Protein AF-A0A183TMB3-F1 (afdb_monomer)

Organism: Schistocephalus solidus (NCBI:txid70667)

InterPro domains:
  IPR002921 Fungal lipase-type domain [PF01764] (13-100)
  IPR029058 Alpha/Beta hydrolase fold [G3DSA:3.40.50.1820] (1-127)
  IPR029058 Alpha/Beta hydrolase fold [SSF53474] (3-121)
  IPR052214 Diacylglycerol Lipase-Related [PTHR45792] (2-100)

Radius of gyration: 23.92 Å; Cα contacts (8 Å, |Δi|>4): 520; chains: 1; bounding box: 63×43×69 Å

Solvent-accessible surface area (backbone atoms only — not comparable to full-atom values): 22628 Å² total; per-residue (Å²): 116,48,80,42,81,39,76,88,80,45,29,35,38,36,41,35,65,44,86,81,55,77,70,55,53,57,44,57,65,50,55,43,42,31,56,65,48,80,68,29,70,75,46,58,78,94,73,33,49,67,36,48,37,40,51,46,53,52,21,50,52,52,53,52,49,42,63,75,68,37,55,63,59,58,48,36,73,77,38,72,86,35,52,82,44,79,46,43,54,70,62,8,30,53,26,52,60,55,30,90,85,35,40,93,75,38,71,45,82,43,34,67,51,31,47,68,85,14,67,44,72,64,18,48,44,24,49,48,34,52,51,54,44,42,62,63,63,51,80,67,61,59,82,77,56,47,60,65,49,54,50,48,52,53,48,53,74,76,41,89,82,66,91,61,83,56,78,68,62,58,49,76,78,46,55,71,68,46,52,50,43,66,74,59,57,51,53,71,63,34,53,80,35,84,78,25,46,66,42,58,91,20,57,88,41,53,88,63,61,36,57,60,59,81,36,65,50,86,77,80,75,43,99,89,47,39,65,37,87,78,39,75,54,37,44,41,63,46,34,78,73,50,67,94,80,42,57,74,86,52,70,76,56,54,61,70,60,24,54,72,45,44,64,90,82,73,71,75,50,51,34,38,37,34,36,82,45,98,57,60,80,89,47,93,98,54,80,70,89,82,56,94,66,52,58,48,55,36,37,36,29,47,51,67,59,82,81,35,65,46,66,65,93,50,95,52,13,65,58,32,56,38,64,55,51,38,51,42,46,48,52,40,34,49,50,46,68,78,38,64,49,50,44,55,57,56,75,60,61,86,54,90,80,60,80,79,64,54,42,85,96,50,65,56,55,73,92,72,61,52,81,84,62,56,50,71,41,76,65,73,78,90,74,129

Foldseek 3Di:
DDWDQDPPLLATEAEFEADDDPVLVVLQVQFFWDFLDPVLVVDDPVPTDIGGPSLSVVLVVVVVVCVVVVVVVVVCVVRVPHYYHYDYAQSRLVSQCSNPPCLVPDEAEAEFQAQRLLDDLLQVQLVVLLVLQLVQLPPDDCVVPPVLVVVQLVVVVVHPPDPHDDPCVSVVVDDPVSVVCSVWPQSVSLCVDPNSVLQPVQQVQFPFADRGDPFADPDDDDLQHGGDPVRLRGHHGGDDDRPVVDDPVRVPRDSVVSCVRDPQDFDSHWYKYWYFDQFADDDPPDDTDDDVQFGQQTFIEGDGPSSSNHRDPDSCNVVSSPVLNSVQSVVSLVCCQVAVQFGFGRDHSVCPPDPGDTDPPHTDDPSNDDPSSNRYYYDDPPDD

Nearest PDB structures (foldseek):
  4gxn-assembly1_A  TM=2.565E-01  e=7.403E-01  Proteus mirabilis
  8e19-assembly1_A  TM=2.529E-01  e=8.883E-01  Streptomyces sp. CB03234

Structure (mmCIF, N/CA/C/O backbone):
data_AF-A0A183TMB3-F1
#
_entry.id   AF-A0A183TMB3-F1
#
loop_
_atom_site.group_PDB
_atom_site.id
_atom_site.type_symbol
_atom_site.label_atom_id
_atom_site.label_alt_id
_atom_site.label_comp_id
_atom_site.label_asym_id
_atom_site.label_entity_id
_atom_site.label_seq_id
_atom_site.pdbx_PDB_ins_code
_atom_site.Cartn_x
_atom_site.Cartn_y
_atom_site.Cartn_z
_atom_site.occupancy
_atom_site.B_iso_or_equiv
_atom_site.auth_seq_id
_atom_site.auth_comp_id
_atom_site.auth_asym_id
_atom_site.auth_atom_id
_atom_site.pdbx_PDB_model_num
ATOM 1 N N . LEU A 1 1 ? 9.106 13.567 15.081 1.00 87.12 1 LEU A N 1
ATOM 2 C CA . LEU A 1 1 ? 8.664 12.584 16.089 1.00 87.12 1 LEU A CA 1
ATOM 3 C C . LEU A 1 1 ? 7.748 13.309 17.060 1.00 87.12 1 LEU A C 1
ATOM 5 O O . LEU A 1 1 ? 8.047 14.459 17.359 1.00 87.12 1 LEU A O 1
ATOM 9 N N . MET A 1 2 ? 6.665 12.688 17.510 1.00 91.56 2 MET A N 1
ATOM 10 C CA . MET A 1 2 ? 5.766 13.263 18.514 1.00 91.56 2 MET A CA 1
ATOM 11 C C . MET A 1 2 ? 5.229 12.137 19.395 1.00 91.56 2 MET A C 1
ATOM 13 O O . MET A 1 2 ? 4.814 11.119 18.854 1.00 91.56 2 MET A O 1
ATOM 17 N N . LEU A 1 3 ? 5.253 12.308 20.716 1.00 93.06 3 LEU A N 1
ATOM 18 C CA . LEU A 1 3 ? 4.604 11.405 21.666 1.00 93.06 3 LEU A CA 1
ATOM 19 C C . LEU A 1 3 ? 3.389 12.128 22.245 1.00 93.06 3 LEU A C 1
ATOM 21 O O . LEU A 1 3 ? 3.522 13.233 22.767 1.00 93.06 3 LEU A O 1
ATOM 25 N N . VAL A 1 4 ? 2.216 11.521 22.111 1.00 94.69 4 VAL A N 1
ATOM 26 C CA . VAL A 1 4 ? 0.934 12.067 22.562 1.00 94.69 4 VAL A CA 1
ATOM 27 C C . VAL A 1 4 ? 0.348 11.142 23.617 1.00 94.69 4 VAL A C 1
ATOM 29 O O . VAL A 1 4 ? 0.433 9.924 23.488 1.00 94.69 4 VAL A O 1
ATOM 32 N N . VAL A 1 5 ? -0.261 11.717 24.649 1.00 95.75 5 VAL A N 1
ATOM 33 C CA . VAL A 1 5 ? -1.090 10.974 25.600 1.00 95.75 5 VAL A CA 1
ATOM 34 C C . VAL A 1 5 ? -2.538 11.143 25.161 1.00 95.75 5 VAL A C 1
ATOM 36 O O . VAL A 1 5 ? -3.084 12.242 25.238 1.00 95.75 5 VAL A O 1
ATOM 39 N N . ASP A 1 6 ? -3.141 10.072 24.659 1.00 94.50 6 ASP A N 1
ATOM 40 C CA . ASP A 1 6 ? -4.547 10.043 24.273 1.00 94.50 6 ASP A CA 1
ATOM 41 C C . ASP A 1 6 ? -5.376 9.503 25.441 1.00 94.50 6 ASP A C 1
ATOM 43 O O . ASP A 1 6 ? -5.429 8.299 25.690 1.00 94.50 6 ASP A O 1
ATOM 47 N N . HIS A 1 7 ? -6.022 10.403 26.181 1.00 94.12 7 HIS A N 1
ATOM 48 C CA . HIS A 1 7 ? -6.896 10.027 27.291 1.00 94.12 7 HIS A CA 1
ATOM 49 C C . HIS A 1 7 ? -8.223 9.411 26.840 1.00 94.12 7 HIS A C 1
ATOM 51 O O . HIS A 1 7 ? -8.844 8.692 27.620 1.00 94.12 7 HIS A O 1
ATOM 57 N N . GLN A 1 8 ? -8.665 9.673 25.607 1.00 89.94 8 GLN A N 1
ATOM 58 C CA . GLN A 1 8 ? -9.923 9.144 25.090 1.00 89.94 8 GLN A CA 1
ATOM 59 C C . GLN A 1 8 ? -9.793 7.651 24.783 1.00 89.94 8 GLN A C 1
ATOM 61 O O . GLN A 1 8 ? -10.685 6.879 25.126 1.00 89.94 8 GLN A O 1
ATOM 66 N N . THR A 1 9 ? -8.680 7.239 24.172 1.00 90.00 9 THR A N 1
ATOM 67 C CA . THR A 1 9 ? -8.385 5.819 23.913 1.00 90.00 9 THR A CA 1
ATOM 68 C C . THR A 1 9 ? -7.487 5.185 24.973 1.00 90.00 9 THR A C 1
ATOM 70 O O . THR A 1 9 ? -7.100 4.030 24.819 1.00 90.00 9 THR A O 1
ATOM 73 N N . GLN A 1 10 ? -7.122 5.943 26.011 1.00 96.06 10 GLN A N 1
ATOM 74 C CA . GLN A 1 10 ? -6.190 5.548 27.068 1.00 96.06 10 GLN A CA 1
ATOM 75 C C . GLN A 1 10 ? -4.868 4.989 26.519 1.00 96.06 10 GLN A C 1
ATOM 77 O O . GLN A 1 10 ? -4.423 3.932 26.941 1.00 96.06 10 GLN A O 1
ATOM 82 N N . ALA A 1 11 ? -4.240 5.668 25.555 1.00 96.44 11 ALA A N 1
ATOM 83 C CA . ALA A 1 11 ? -3.032 5.183 24.884 1.00 96.44 11 ALA A CA 1
ATOM 84 C C . ALA A 1 11 ? -1.899 6.219 24.864 1.00 96.44 11 ALA A C 1
ATOM 86 O O . ALA A 1 11 ? -2.122 7.427 24.792 1.00 96.44 11 ALA A O 1
ATOM 87 N N . LEU A 1 12 ? -0.658 5.734 24.876 1.00 96.00 12 LEU A N 1
ATOM 88 C CA . LEU A 1 12 ? 0.535 6.519 24.569 1.00 96.00 12 LEU A CA 1
ATOM 89 C C . LEU A 1 12 ? 0.820 6.371 23.074 1.00 96.00 12 LEU A C 1
ATOM 91 O O . LEU A 1 12 ? 1.173 5.287 22.622 1.00 96.00 12 LEU A O 1
ATOM 95 N N . VAL A 1 13 ? 0.667 7.435 22.292 1.00 94.69 13 VAL A N 1
ATOM 96 C CA . VAL A 1 13 ? 0.762 7.378 20.829 1.00 94.69 13 VAL A CA 1
ATOM 97 C C . VAL A 1 13 ? 2.048 8.040 20.349 1.00 94.69 13 VAL A C 1
ATOM 99 O O . VAL A 1 13 ? 2.197 9.261 20.393 1.00 94.69 13 VAL A O 1
ATOM 102 N N . LEU A 1 14 ? 2.981 7.233 19.850 1.00 92.56 14 LEU A N 1
ATOM 103 C CA . LEU A 1 14 ? 4.175 7.701 19.162 1.00 92.56 14 LEU A CA 1
ATOM 104 C C . LEU A 1 14 ? 3.903 7.845 17.664 1.00 92.56 14 LEU A C 1
ATOM 106 O O . LEU A 1 14 ? 3.708 6.863 16.950 1.00 92.56 14 LEU A O 1
ATOM 110 N N . ILE A 1 15 ? 3.996 9.075 17.175 1.00 92.56 15 ILE A N 1
ATOM 111 C CA . ILE A 1 15 ? 3.809 9.422 15.772 1.00 92.56 15 ILE A CA 1
ATOM 112 C C . ILE A 1 15 ? 5.174 9.664 15.122 1.00 92.56 15 ILE A C 1
ATOM 114 O O . ILE A 1 15 ? 5.904 10.621 15.430 1.00 92.56 15 ILE A O 1
ATOM 118 N N . VAL A 1 16 ? 5.504 8.802 14.163 1.00 90.12 16 VAL A N 1
ATOM 119 C CA . VAL A 1 16 ? 6.696 8.902 13.323 1.00 90.12 16 VAL A CA 1
ATOM 120 C C . VAL A 1 16 ? 6.310 9.545 11.994 1.00 90.12 16 VAL A C 1
ATOM 122 O O . VAL A 1 16 ? 5.625 8.963 11.153 1.00 90.12 16 VAL A O 1
ATOM 125 N N . ARG A 1 17 ? 6.752 10.788 11.797 1.00 84.94 17 ARG A N 1
ATOM 126 C CA . ARG A 1 17 ? 6.545 11.526 10.547 1.00 84.94 17 ARG A CA 1
ATOM 127 C C . ARG A 1 17 ? 7.567 11.072 9.503 1.00 84.94 17 ARG A C 1
ATOM 129 O O . ARG A 1 17 ? 8.745 10.959 9.826 1.00 84.94 17 ARG A O 1
ATOM 136 N N . GLY A 1 18 ? 7.128 10.904 8.255 1.00 69.25 18 GLY A N 1
ATOM 137 C CA . GLY A 1 18 ? 8.034 10.788 7.113 1.00 69.25 18 GLY A CA 1
ATOM 138 C C . GLY A 1 18 ? 8.871 12.057 6.918 1.00 69.25 18 GLY A C 1
ATOM 139 O O . GLY A 1 18 ? 8.385 13.180 7.092 1.00 69.25 18 GLY A O 1
ATOM 140 N N . THR A 1 19 ? 10.140 11.878 6.587 1.00 63.78 19 THR A N 1
ATOM 141 C CA . THR A 1 19 ? 11.113 12.960 6.469 1.00 63.78 19 THR A CA 1
ATOM 142 C C . THR A 1 19 ? 10.815 13.877 5.277 1.00 63.78 19 THR A C 1
ATOM 144 O O . THR A 1 19 ? 10.462 13.418 4.196 1.00 63.78 19 THR A O 1
ATOM 147 N N . ALA A 1 20 ? 10.936 15.195 5.473 1.00 49.41 20 ALA A N 1
ATOM 148 C CA . ALA A 1 20 ? 10.730 16.207 4.426 1.00 49.41 20 ALA A CA 1
ATOM 149 C C . ALA A 1 20 ? 11.979 17.070 4.157 1.00 49.41 20 ALA A C 1
ATOM 151 O O . ALA A 1 20 ? 11.923 17.968 3.314 1.00 49.41 20 ALA A O 1
ATOM 152 N N . SER A 1 21 ? 13.089 16.828 4.866 1.00 53.09 21 SER A N 1
ATOM 153 C CA . SER A 1 21 ? 14.310 17.627 4.728 1.00 53.09 21 SER A CA 1
ATOM 154 C C . SER A 1 21 ? 15.019 17.313 3.401 1.00 53.09 21 SER A C 1
ATOM 156 O O . SER A 1 21 ? 15.018 16.174 2.935 1.00 53.09 21 SER A O 1
ATOM 158 N N . GLY A 1 22 ? 15.588 18.333 2.751 1.00 44.22 22 GLY A N 1
ATOM 159 C CA . GLY A 1 22 ? 16.246 18.189 1.445 1.00 44.22 22 GLY A CA 1
ATOM 160 C C . GLY A 1 22 ? 17.488 17.289 1.462 1.00 44.22 22 GLY A C 1
ATOM 161 O O . GLY A 1 22 ? 17.740 16.605 0.475 1.00 44.22 22 GLY A O 1
ATOM 162 N N . ASN A 1 23 ? 18.211 17.237 2.586 1.00 47.25 23 ASN A N 1
ATOM 163 C CA . ASN A 1 23 ? 19.392 16.383 2.747 1.00 47.25 23 ASN A CA 1
ATOM 164 C C . ASN A 1 23 ? 19.013 14.910 2.940 1.00 47.25 23 ASN A C 1
ATOM 166 O O . ASN A 1 23 ? 19.681 14.033 2.396 1.00 47.25 23 ASN A O 1
ATOM 170 N N . ASP A 1 24 ? 17.901 14.636 3.628 1.00 52.66 24 ASP A N 1
ATOM 171 C CA . ASP A 1 24 ? 17.411 13.267 3.807 1.00 52.66 24 ASP A CA 1
ATOM 172 C C . ASP A 1 24 ? 16.915 12.671 2.485 1.00 52.66 24 ASP A C 1
ATOM 174 O O . ASP A 1 24 ? 17.151 11.500 2.227 1.00 52.66 24 ASP A O 1
ATOM 178 N N . LYS A 1 25 ? 16.365 13.485 1.569 1.00 49.66 25 LYS A N 1
ATOM 179 C CA . LYS A 1 25 ? 15.950 13.019 0.231 1.00 49.66 25 LYS A CA 1
ATOM 180 C C . LYS A 1 25 ? 17.095 12.440 -0.599 1.00 49.66 25 LYS A C 1
ATOM 182 O O . LYS A 1 25 ? 16.850 11.535 -1.384 1.00 49.66 25 LYS A O 1
ATOM 187 N N . LEU A 1 26 ? 18.315 12.971 -0.472 1.00 43.00 26 LEU A N 1
ATOM 188 C CA . LEU A 1 26 ? 19.490 12.479 -1.205 1.00 43.00 26 LEU A CA 1
ATOM 189 C C . LEU A 1 26 ? 20.022 11.175 -0.604 1.00 43.00 26 LEU A C 1
ATOM 191 O O . LEU A 1 26 ? 20.392 10.270 -1.347 1.00 43.00 26 LEU A O 1
ATOM 195 N N . VAL A 1 27 ? 20.005 11.050 0.725 1.00 48.81 27 VAL A N 1
ATOM 196 C CA . VAL A 1 27 ? 20.360 9.807 1.428 1.00 48.81 27 VAL A CA 1
ATOM 197 C C . VAL A 1 27 ? 19.294 8.723 1.207 1.00 48.81 27 VAL A C 1
ATOM 199 O O . VAL A 1 27 ? 19.645 7.561 1.022 1.00 48.81 27 VAL A O 1
ATOM 202 N N . ASP A 1 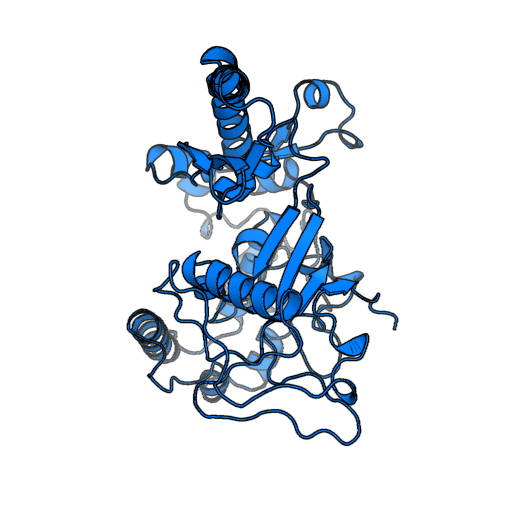28 ? 18.017 9.106 1.129 1.00 53.09 28 ASP A N 1
ATOM 203 C CA . ASP A 1 28 ? 16.882 8.243 0.770 1.00 53.09 28 ASP A CA 1
ATOM 204 C C . ASP A 1 28 ? 16.891 7.841 -0.717 1.00 53.09 28 ASP A C 1
ATOM 206 O O . ASP A 1 28 ? 16.325 6.817 -1.085 1.00 53.09 28 ASP A O 1
ATOM 210 N N . LEU A 1 29 ? 17.542 8.616 -1.593 1.00 49.62 29 LEU A N 1
ATOM 211 C CA . LEU A 1 29 ? 17.729 8.245 -3.002 1.00 49.62 29 LEU A CA 1
ATOM 212 C C . LEU A 1 29 ? 18.869 7.231 -3.188 1.00 49.62 29 LEU A C 1
ATOM 214 O O . LEU A 1 29 ? 18.882 6.481 -4.166 1.00 49.62 29 LEU A O 1
ATOM 218 N N . ILE A 1 30 ? 19.834 7.202 -2.260 1.00 52.09 30 ILE A N 1
ATOM 219 C CA . ILE A 1 30 ? 20.930 6.229 -2.245 1.00 52.09 30 ILE A CA 1
ATOM 220 C C . ILE A 1 30 ? 20.426 4.960 -1.555 1.00 52.09 30 ILE A C 1
ATOM 222 O O . ILE A 1 30 ? 20.638 4.717 -0.369 1.00 52.09 30 ILE A O 1
ATOM 226 N N . ALA A 1 31 ? 19.747 4.126 -2.333 1.00 61.53 31 ALA A N 1
ATOM 227 C CA . ALA A 1 31 ? 18.976 3.005 -1.817 1.00 61.53 31 ALA A CA 1
ATOM 228 C C . ALA A 1 31 ? 19.793 1.757 -1.418 1.00 61.53 31 ALA A C 1
ATOM 230 O O . ALA A 1 31 ? 19.285 0.650 -1.483 1.00 61.53 31 ALA A O 1
ATOM 231 N N . MET A 1 32 ? 21.055 1.874 -0.996 1.00 70.81 32 MET A N 1
ATOM 232 C CA . MET A 1 32 ? 21.858 0.680 -0.678 1.00 70.81 32 MET A CA 1
ATOM 233 C C . MET A 1 32 ? 21.195 -0.194 0.398 1.00 70.81 32 MET A C 1
ATOM 235 O O . MET A 1 32 ? 20.647 0.322 1.374 1.00 70.81 32 MET A O 1
ATOM 239 N N . GLY A 1 33 ? 21.254 -1.516 0.222 1.00 76.62 33 GLY A N 1
ATOM 240 C CA . GLY A 1 33 ? 20.817 -2.451 1.252 1.00 76.62 33 GLY A CA 1
ATOM 241 C C . GLY A 1 33 ? 21.788 -2.473 2.430 1.00 76.62 33 GLY A C 1
ATOM 242 O O . GLY A 1 33 ? 22.996 -2.601 2.232 1.00 76.62 33 GLY A O 1
ATOM 243 N N . GLU A 1 34 ? 21.272 -2.392 3.655 1.00 81.12 34 GLU A N 1
ATOM 244 C CA . GLU A 1 34 ? 22.040 -2.657 4.874 1.00 81.12 34 GLU A CA 1
ATOM 245 C C . GLU A 1 34 ? 21.341 -3.698 5.767 1.00 81.12 34 GLU A C 1
ATOM 247 O O . GLU A 1 34 ? 20.105 -3.797 5.738 1.00 81.12 34 GLU A O 1
ATOM 252 N N . PRO A 1 35 ? 22.108 -4.470 6.564 1.00 85.44 35 PRO A N 1
ATOM 253 C CA . PRO A 1 35 ? 21.540 -5.366 7.564 1.00 85.44 35 PRO A CA 1
ATOM 254 C C . PRO A 1 35 ? 20.611 -4.591 8.497 1.00 85.44 35 PRO A C 1
ATOM 256 O O . PRO A 1 35 ? 20.983 -3.526 8.993 1.00 85.44 35 PRO A O 1
ATOM 259 N N . LEU A 1 36 ? 19.397 -5.096 8.707 1.00 83.25 36 LEU A N 1
ATOM 260 C CA . LEU A 1 36 ? 18.358 -4.438 9.497 1.00 83.25 36 LEU A CA 1
ATOM 261 C C . LEU A 1 36 ? 18.718 -4.430 10.988 1.00 83.25 36 LEU A C 1
ATOM 263 O O . LEU A 1 36 ? 18.679 -3.382 11.637 1.00 83.25 36 LEU A O 1
ATOM 267 N N . ARG A 1 37 ? 19.120 -5.580 11.527 1.00 83.44 37 ARG A N 1
ATOM 268 C CA . ARG A 1 37 ? 19.525 -5.761 12.926 1.00 83.44 37 ARG A CA 1
ATOM 269 C C . ARG A 1 37 ? 21.043 -5.880 13.036 1.00 83.44 37 ARG A C 1
ATOM 271 O O . ARG A 1 37 ? 21.732 -6.178 12.064 1.00 83.44 37 ARG A O 1
ATOM 278 N N . GLU A 1 38 ? 21.570 -5.681 14.240 1.00 83.06 38 GLU A N 1
ATOM 279 C CA . GLU A 1 38 ? 23.002 -5.876 14.498 1.00 83.06 38 GLU A CA 1
ATOM 280 C C . GLU A 1 38 ? 23.424 -7.337 14.286 1.00 83.06 38 GLU A C 1
ATOM 282 O O . GLU A 1 38 ? 24.452 -7.593 13.667 1.00 83.06 38 GLU A O 1
ATOM 287 N N . GLU A 1 39 ? 22.584 -8.294 14.687 1.00 84.62 39 GLU A N 1
ATOM 288 C CA . GLU A 1 39 ? 22.785 -9.727 14.426 1.00 84.62 39 GLU A CA 1
ATOM 289 C C . GLU A 1 39 ? 22.786 -10.078 12.928 1.00 84.62 39 GLU A C 1
ATOM 291 O O . GLU A 1 39 ? 23.536 -10.951 12.501 1.00 84.62 39 GLU A O 1
ATOM 296 N N . ASP A 1 40 ? 22.045 -9.344 12.085 1.00 86.75 40 ASP A N 1
ATOM 297 C CA . ASP A 1 40 ? 22.035 -9.581 10.633 1.00 86.75 40 ASP A CA 1
ATOM 298 C C . ASP A 1 40 ? 23.409 -9.315 9.986 1.00 86.75 40 ASP A C 1
ATOM 300 O O . ASP A 1 40 ? 23.651 -9.736 8.857 1.00 86.75 40 ASP A O 1
ATOM 304 N N . LYS A 1 41 ? 24.340 -8.639 10.674 1.00 86.44 41 LYS A N 1
ATOM 305 C CA . LYS A 1 41 ? 25.710 -8.424 10.175 1.00 86.44 41 LYS A CA 1
ATOM 306 C C . LYS A 1 41 ? 26.542 -9.706 10.175 1.00 86.44 41 LYS A C 1
ATOM 308 O O . LYS A 1 41 ? 27.452 -9.829 9.357 1.00 86.44 41 LYS A O 1
ATOM 313 N N . THR A 1 42 ? 26.252 -10.637 11.082 1.00 88.81 42 THR A N 1
ATOM 314 C CA . THR A 1 42 ? 27.042 -11.861 11.280 1.00 88.81 42 THR A CA 1
ATOM 315 C C . THR A 1 42 ? 26.361 -13.111 10.727 1.00 88.81 42 THR A C 1
ATOM 317 O O . THR A 1 42 ? 27.046 -14.099 10.475 1.00 88.81 42 THR A O 1
ATOM 320 N N . LEU A 1 43 ? 25.047 -13.067 10.478 1.00 87.12 43 LEU A N 1
ATOM 321 C CA . LEU A 1 43 ? 24.293 -14.183 9.895 1.00 87.12 43 LEU A CA 1
ATOM 322 C C . LEU A 1 43 ? 24.748 -14.524 8.460 1.00 87.12 43 LEU A C 1
ATOM 324 O O . LEU A 1 43 ? 25.318 -13.669 7.779 1.00 87.12 43 LEU A O 1
ATOM 328 N N . PRO A 1 44 ? 24.500 -15.743 7.953 1.00 85.56 44 PRO A N 1
ATOM 329 C CA . PRO A 1 44 ? 24.650 -16.069 6.531 1.00 85.56 44 PRO A CA 1
ATOM 330 C C . PRO A 1 44 ? 23.706 -15.234 5.656 1.00 85.56 44 PRO A C 1
ATOM 332 O O . PRO A 1 44 ? 22.602 -14.916 6.084 1.00 85.56 44 PRO A O 1
ATOM 335 N N . GLU A 1 45 ? 24.094 -14.919 4.414 1.00 78.12 45 GLU A N 1
ATOM 336 C CA . GLU A 1 45 ? 23.333 -14.035 3.504 1.00 78.12 45 GLU A CA 1
ATOM 337 C C . GLU A 1 45 ? 21.846 -14.409 3.365 1.00 78.12 45 GLU A C 1
ATOM 339 O O . GLU A 1 45 ? 20.991 -13.527 3.371 1.00 78.12 45 GLU A O 1
ATOM 344 N N . ALA A 1 46 ? 21.529 -15.706 3.318 1.00 77.88 46 ALA A N 1
ATOM 345 C CA . ALA A 1 46 ? 20.159 -16.207 3.195 1.00 77.88 46 ALA A CA 1
ATOM 346 C C . ALA A 1 46 ? 19.265 -15.923 4.421 1.00 77.88 46 ALA A C 1
ATOM 348 O O . ALA A 1 46 ? 18.039 -15.958 4.306 1.00 77.88 46 ALA A O 1
ATOM 349 N N . GLU A 1 47 ? 19.866 -15.650 5.579 1.00 80.94 47 GLU A N 1
ATOM 350 C CA . GLU A 1 47 ? 19.183 -15.419 6.857 1.00 80.94 47 GLU A CA 1
ATOM 351 C C . GLU A 1 47 ? 19.177 -13.940 7.266 1.00 80.94 47 GLU A C 1
ATOM 353 O O . GLU A 1 47 ? 18.436 -13.552 8.171 1.00 80.94 47 GLU A O 1
ATOM 358 N N . ARG A 1 48 ? 19.970 -13.097 6.590 1.00 82.75 48 ARG A N 1
ATOM 359 C CA . ARG A 1 48 ? 20.033 -11.659 6.869 1.00 82.75 48 ARG A CA 1
ATOM 360 C C . ARG A 1 48 ? 18.740 -10.982 6.450 1.00 82.75 48 ARG A C 1
ATOM 362 O O . ARG A 1 48 ? 18.308 -11.089 5.300 1.00 82.75 48 ARG A O 1
ATOM 369 N N . PHE A 1 49 ? 18.183 -10.163 7.333 1.00 81.62 49 PHE A N 1
ATOM 370 C CA . PHE A 1 49 ? 17.224 -9.157 6.892 1.00 81.62 49 PHE A CA 1
ATOM 371 C C . PHE A 1 49 ? 17.965 -7.938 6.361 1.00 81.62 49 PHE A C 1
ATOM 373 O O . PHE A 1 49 ? 18.706 -7.275 7.082 1.00 81.62 49 PHE A O 1
ATOM 380 N N . MET A 1 50 ? 17.728 -7.635 5.088 1.00 81.31 50 MET A N 1
ATOM 381 C CA . MET A 1 50 ? 18.245 -6.444 4.427 1.00 81.31 50 MET A CA 1
ATOM 382 C C . MET A 1 50 ? 17.141 -5.400 4.309 1.00 81.31 50 MET A C 1
ATOM 384 O O . MET A 1 50 ? 15.966 -5.715 4.116 1.00 81.31 50 MET A O 1
ATOM 388 N N . SER A 1 51 ? 17.527 -4.142 4.449 1.00 81.44 51 SER A N 1
ATOM 389 C CA . SER A 1 51 ? 16.618 -3.003 4.488 1.00 81.44 51 SER A CA 1
ATOM 390 C C . SER A 1 51 ? 17.262 -1.793 3.825 1.00 81.44 51 SER A C 1
ATOM 392 O O . SER A 1 51 ? 18.474 -1.756 3.617 1.00 81.44 51 SER A O 1
ATOM 394 N N . HIS A 1 52 ? 16.453 -0.803 3.463 1.00 81.81 52 HIS A N 1
ATOM 395 C CA . HIS A 1 52 ? 16.952 0.427 2.865 1.00 81.81 52 HIS A CA 1
ATOM 396 C C . HIS A 1 52 ? 17.821 1.204 3.867 1.00 81.81 52 HIS A C 1
ATOM 398 O O . HIS A 1 52 ? 17.311 1.673 4.885 1.00 81.81 52 HIS A O 1
ATOM 404 N N . ALA A 1 53 ? 19.096 1.437 3.543 1.00 79.88 53 ALA A N 1
ATOM 405 C CA . ALA A 1 53 ? 20.066 2.040 4.459 1.00 79.88 53 ALA A CA 1
ATOM 406 C C . ALA A 1 53 ? 19.617 3.366 5.082 1.00 79.88 53 ALA A C 1
ATOM 408 O O . ALA A 1 53 ? 19.687 3.527 6.298 1.00 79.88 53 ALA A O 1
ATOM 409 N N . GLY A 1 54 ? 19.098 4.298 4.274 1.00 79.88 54 GLY A N 1
ATOM 410 C CA . GLY A 1 54 ? 18.540 5.562 4.777 1.00 79.88 54 GLY A CA 1
ATOM 411 C C . GLY A 1 54 ? 17.472 5.352 5.859 1.00 79.88 54 GLY A C 1
ATOM 412 O O . GLY A 1 54 ? 17.640 5.788 6.998 1.00 79.88 54 GLY A O 1
ATOM 413 N N . MET A 1 55 ? 16.420 4.594 5.538 1.00 83.69 55 MET A N 1
ATOM 414 C CA . MET A 1 55 ? 15.329 4.284 6.466 1.00 83.69 55 MET A CA 1
ATOM 415 C C . MET A 1 55 ? 15.807 3.579 7.741 1.00 83.69 55 MET A C 1
ATOM 417 O O . MET A 1 55 ? 15.340 3.908 8.830 1.00 83.69 55 MET A O 1
ATOM 421 N N . THR A 1 56 ? 16.747 2.643 7.628 1.00 84.38 56 THR A N 1
ATOM 422 C CA . THR A 1 56 ? 17.256 1.863 8.765 1.00 84.38 56 THR A CA 1
ATOM 423 C C . THR A 1 56 ? 18.094 2.713 9.709 1.00 84.38 56 THR A C 1
ATOM 425 O O . THR A 1 56 ? 17.905 2.656 10.925 1.00 84.38 56 THR A O 1
ATOM 428 N N . ARG A 1 57 ? 18.951 3.588 9.177 1.00 84.69 57 ARG A N 1
ATOM 429 C CA . ARG A 1 57 ? 19.691 4.571 9.982 1.00 84.69 57 ARG A CA 1
ATOM 430 C C . ARG A 1 57 ? 18.747 5.522 10.709 1.00 84.69 57 ARG A C 1
ATOM 432 O O . ARG A 1 57 ? 18.932 5.768 11.898 1.00 84.69 57 ARG A O 1
ATOM 439 N N . VAL A 1 58 ? 17.708 6.011 10.029 1.00 85.88 58 VAL A N 1
ATOM 440 C CA . VAL A 1 58 ? 16.688 6.869 10.652 1.00 85.88 58 VAL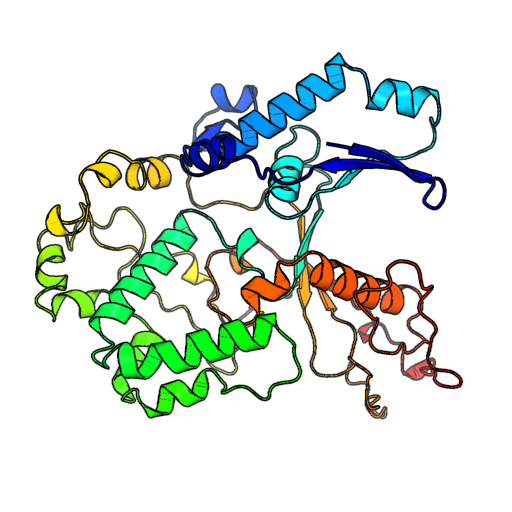 A CA 1
ATOM 441 C C . VAL A 1 58 ? 15.939 6.118 11.757 1.00 85.88 58 VAL A C 1
ATOM 443 O O . VAL A 1 58 ? 15.775 6.662 12.849 1.00 85.88 58 VAL A O 1
ATOM 446 N N . ALA A 1 59 ? 15.538 4.866 11.520 1.00 86.94 59 ALA A N 1
ATOM 447 C CA . ALA A 1 59 ? 14.877 4.031 12.521 1.00 86.94 59 ALA A CA 1
ATOM 448 C C . ALA A 1 59 ? 15.758 3.818 13.764 1.00 86.94 59 ALA A C 1
ATOM 450 O O . ALA A 1 59 ? 15.290 4.025 14.884 1.00 86.94 59 ALA A O 1
ATOM 451 N N . ARG A 1 60 ? 17.047 3.495 13.580 1.00 86.00 60 ARG A N 1
ATOM 452 C CA . ARG A 1 60 ? 18.016 3.356 14.682 1.00 86.00 60 ARG A CA 1
ATOM 453 C C . ARG A 1 60 ? 18.208 4.656 15.454 1.00 86.00 60 ARG A C 1
ATOM 455 O O . ARG A 1 60 ? 18.191 4.630 16.680 1.00 86.00 60 ARG A O 1
ATOM 462 N N . ASN A 1 61 ? 18.341 5.786 14.762 1.00 86.75 61 ASN A N 1
ATOM 463 C CA . ASN A 1 61 ? 18.496 7.092 15.404 1.00 86.75 61 ASN A CA 1
ATOM 464 C C . ASN A 1 61 ? 17.266 7.460 16.241 1.00 86.75 61 ASN A C 1
ATOM 466 O O . ASN A 1 61 ? 17.408 7.953 17.357 1.00 86.75 61 ASN A O 1
ATOM 470 N N . ILE A 1 62 ? 16.059 7.201 15.725 1.00 87.50 62 ILE A N 1
ATOM 471 C CA . ILE A 1 62 ? 14.812 7.425 16.465 1.00 87.50 62 ILE A CA 1
ATOM 472 C C . ILE A 1 62 ? 14.753 6.524 17.699 1.00 87.50 62 ILE A C 1
ATOM 474 O O . ILE A 1 62 ? 14.510 7.031 18.791 1.00 87.50 62 ILE A O 1
ATOM 478 N N . ALA A 1 63 ? 15.017 5.223 17.546 1.00 86.31 63 ALA A N 1
ATOM 479 C CA . ALA A 1 63 ? 15.017 4.280 18.660 1.00 86.31 63 ALA A CA 1
ATOM 480 C C . ALA A 1 63 ? 16.046 4.669 19.735 1.00 86.31 63 ALA A C 1
ATOM 482 O O . ALA A 1 63 ? 15.698 4.774 20.908 1.00 86.31 63 ALA A O 1
ATOM 483 N N . GLY A 1 64 ? 17.287 4.959 19.333 1.00 87.88 64 GLY A N 1
ATOM 484 C CA . GLY A 1 64 ? 18.357 5.364 20.243 1.00 87.88 64 GLY A CA 1
ATOM 485 C C . GLY A 1 64 ? 18.030 6.659 20.980 1.00 87.88 64 GLY A C 1
ATOM 486 O O . GLY A 1 64 ? 18.188 6.732 22.194 1.00 87.88 64 GLY A O 1
ATOM 487 N N . ARG A 1 65 ? 17.493 7.662 20.277 1.00 88.31 65 ARG A N 1
ATOM 488 C CA . ARG A 1 65 ? 17.055 8.914 20.901 1.00 88.31 65 ARG A CA 1
ATOM 489 C C . ARG A 1 65 ? 15.961 8.680 21.942 1.00 88.31 65 ARG A C 1
ATOM 491 O O . ARG A 1 65 ? 16.041 9.227 23.033 1.00 88.31 65 ARG A O 1
ATOM 498 N N . MET A 1 66 ? 14.958 7.868 21.615 1.00 87.31 66 MET A N 1
ATOM 499 C CA . MET A 1 66 ? 13.849 7.580 22.526 1.00 87.31 66 MET A CA 1
ATOM 500 C C . MET A 1 66 ? 14.292 6.867 23.801 1.00 87.31 66 MET A C 1
ATOM 502 O O . MET A 1 66 ? 13.811 7.222 24.873 1.00 87.31 66 MET A O 1
ATOM 506 N N . ILE A 1 67 ? 15.198 5.894 23.670 1.00 88.31 67 ILE A N 1
ATOM 507 C CA . ILE A 1 67 ? 15.764 5.147 24.799 1.00 88.31 67 ILE A CA 1
ATOM 508 C C . ILE A 1 67 ? 16.631 6.076 25.658 1.00 88.31 67 ILE A C 1
ATOM 510 O O . ILE A 1 67 ? 16.463 6.126 26.873 1.00 88.31 67 ILE A O 1
ATOM 514 N N . ASN A 1 68 ? 17.515 6.861 25.035 1.00 91.88 68 ASN A N 1
ATOM 515 C CA . ASN A 1 68 ? 18.431 7.756 25.750 1.00 91.88 68 ASN A CA 1
ATOM 516 C C . ASN A 1 68 ? 17.701 8.885 26.488 1.00 91.88 68 ASN A C 1
ATOM 518 O O . ASN A 1 68 ? 18.089 9.250 27.593 1.00 91.88 68 ASN A O 1
ATOM 522 N N . GLU A 1 69 ? 16.657 9.449 25.878 1.00 93.69 69 GLU A N 1
ATOM 523 C CA . GLU A 1 69 ? 15.853 10.521 26.475 1.00 93.69 69 GLU A CA 1
ATOM 524 C C . GLU A 1 69 ? 14.699 9.985 27.348 1.00 93.69 69 GLU A C 1
ATOM 526 O O . GLU A 1 69 ? 13.937 10.780 27.894 1.00 93.69 69 GLU A O 1
ATOM 531 N N . GLN A 1 70 ? 14.547 8.661 27.474 1.00 92.81 70 GLN A N 1
ATOM 532 C CA . GLN A 1 70 ? 13.549 7.991 28.319 1.00 92.81 70 GLN A CA 1
ATOM 533 C C . GLN A 1 70 ? 12.092 8.437 28.078 1.00 92.81 70 GLN A C 1
ATOM 535 O O . GLN A 1 70 ? 11.288 8.553 29.008 1.00 92.81 70 GLN A O 1
ATOM 540 N N . TRP A 1 71 ? 11.728 8.717 26.819 1.00 91.75 71 TRP A N 1
ATOM 541 C CA . TRP A 1 71 ? 10.405 9.266 26.479 1.00 91.75 71 TRP A CA 1
ATOM 542 C C . TRP A 1 71 ? 9.265 8.319 26.866 1.00 91.75 71 TRP A C 1
ATOM 544 O O . TRP A 1 71 ? 8.237 8.759 27.382 1.00 91.75 71 TRP A O 1
ATOM 554 N N . ILE A 1 72 ? 9.430 7.022 26.586 1.00 89.56 72 ILE A N 1
ATOM 555 C CA . ILE A 1 72 ? 8.395 6.017 26.853 1.00 89.56 72 ILE A CA 1
ATOM 556 C C . ILE A 1 72 ? 8.334 5.727 28.352 1.00 89.56 72 ILE A C 1
ATOM 558 O O . ILE A 1 72 ? 7.246 5.601 28.904 1.00 89.56 72 ILE A O 1
ATOM 562 N N . GLU A 1 73 ? 9.484 5.627 29.007 1.00 92.44 73 GLU A N 1
ATOM 563 C CA . GLU A 1 73 ? 9.622 5.323 30.427 1.00 92.44 73 GLU A CA 1
ATOM 564 C C . GLU A 1 73 ? 8.970 6.413 31.279 1.00 92.44 73 GLU A C 1
ATOM 566 O O . GLU A 1 73 ? 8.160 6.104 32.153 1.00 92.44 73 GLU A O 1
ATOM 571 N N . GLU A 1 74 ? 9.236 7.688 30.981 1.00 93.50 74 GLU A N 1
ATOM 572 C CA . GLU A 1 74 ? 8.613 8.806 31.692 1.00 93.50 74 GLU A CA 1
ATOM 573 C C . GLU A 1 74 ? 7.101 8.872 31.435 1.00 93.50 74 GLU A C 1
ATOM 575 O O . GLU A 1 74 ? 6.323 9.140 32.355 1.00 93.50 74 GLU A O 1
ATOM 580 N N . ALA A 1 75 ? 6.651 8.573 30.213 1.00 93.44 75 ALA A N 1
ATOM 581 C CA . ALA A 1 75 ? 5.226 8.503 29.906 1.00 93.44 75 ALA A CA 1
ATOM 582 C C . ALA A 1 75 ? 4.532 7.345 30.644 1.00 93.44 75 ALA A C 1
ATOM 584 O O . ALA A 1 75 ? 3.475 7.549 31.240 1.00 93.44 75 ALA A O 1
ATOM 585 N N . ARG A 1 76 ? 5.151 6.158 30.689 1.00 94.44 76 ARG A N 1
ATOM 586 C CA . ARG A 1 76 ? 4.658 4.994 31.443 1.00 94.44 76 ARG A CA 1
ATOM 587 C C . ARG A 1 76 ? 4.664 5.223 32.948 1.00 94.44 76 ARG A C 1
ATOM 589 O O . ARG A 1 76 ? 3.775 4.735 33.630 1.00 94.44 76 ARG A O 1
ATOM 596 N N . ARG A 1 77 ? 5.612 5.997 33.482 1.00 96.12 77 ARG A N 1
ATOM 597 C CA . ARG A 1 77 ? 5.621 6.366 34.906 1.00 96.12 77 ARG A CA 1
ATOM 598 C C . ARG A 1 77 ? 4.377 7.168 35.296 1.00 96.12 77 ARG A C 1
ATOM 600 O O . ARG A 1 77 ? 3.890 7.033 36.413 1.00 96.12 77 ARG A O 1
ATOM 607 N N . ARG A 1 78 ? 3.872 8.006 34.386 1.00 95.75 78 ARG A N 1
ATOM 608 C CA . ARG A 1 78 ? 2.659 8.813 34.598 1.00 95.75 78 ARG A CA 1
ATOM 609 C C . ARG A 1 78 ? 1.378 8.057 34.248 1.00 95.75 78 ARG A C 1
ATOM 611 O O . ARG A 1 78 ? 0.360 8.274 34.897 1.00 95.75 78 ARG A O 1
ATOM 618 N N . PHE A 1 79 ? 1.436 7.187 33.243 1.00 96.62 79 PHE A N 1
ATOM 619 C CA . PHE A 1 79 ? 0.294 6.447 32.704 1.00 96.62 79 PHE A CA 1
ATOM 620 C C . PHE A 1 79 ? 0.655 4.959 32.538 1.00 96.62 79 PHE A C 1
ATOM 622 O O . PHE A 1 79 ? 0.865 4.501 31.412 1.00 96.62 79 PHE A O 1
ATOM 629 N N . PRO A 1 80 ? 0.773 4.200 33.644 1.00 95.44 80 PRO A N 1
ATOM 630 C CA . PRO A 1 80 ? 1.288 2.827 33.618 1.00 95.44 80 PRO A CA 1
ATOM 631 C C . PRO A 1 80 ? 0.379 1.856 32.860 1.00 95.44 80 PRO A C 1
ATOM 633 O O . PRO A 1 80 ? 0.874 0.928 32.224 1.00 95.44 80 PRO A O 1
ATOM 636 N N . ASP A 1 81 ? -0.930 2.109 32.874 1.00 96.00 81 ASP A N 1
ATOM 637 C CA . ASP A 1 81 ? -1.934 1.248 32.244 1.00 96.00 81 ASP A CA 1
ATOM 638 C C . ASP A 1 81 ? -2.161 1.566 30.757 1.00 96.00 81 ASP A C 1
ATOM 640 O O . ASP A 1 81 ? -2.904 0.859 30.078 1.00 96.00 81 ASP A O 1
ATOM 644 N N . TYR A 1 82 ? -1.549 2.634 30.229 1.00 96.75 82 TYR A N 1
ATOM 645 C CA . TYR A 1 82 ? -1.781 3.058 28.848 1.00 96.75 82 TYR A CA 1
ATOM 646 C C . TYR A 1 82 ? -0.885 2.250 27.889 1.00 96.75 82 TYR A C 1
ATOM 648 O O . TYR A 1 82 ? 0.347 2.349 27.977 1.00 96.75 82 TYR A O 1
ATOM 656 N N . PRO A 1 83 ? -1.439 1.477 26.930 1.00 94.75 83 PRO A N 1
ATOM 657 C CA . PRO A 1 83 ? -0.642 0.820 25.901 1.00 94.75 83 PRO A CA 1
ATOM 658 C C . PRO A 1 83 ? 0.134 1.821 25.041 1.00 94.75 83 PRO A C 1
ATOM 660 O O . PRO A 1 83 ? -0.341 2.914 24.731 1.00 94.75 83 PRO A O 1
ATOM 663 N N . LEU A 1 84 ? 1.324 1.408 24.597 1.00 91.62 84 LEU A N 1
ATOM 664 C CA . LEU A 1 84 ? 2.109 2.146 23.610 1.00 91.62 84 LEU A CA 1
ATOM 665 C C . LEU A 1 84 ? 1.647 1.772 22.200 1.00 91.62 84 LEU A C 1
ATOM 667 O O . LEU A 1 84 ? 1.761 0.619 21.786 1.00 91.62 84 LEU A O 1
ATOM 671 N N . VAL A 1 85 ? 1.190 2.764 21.447 1.00 92.38 85 VAL A N 1
ATOM 672 C CA . VAL A 1 85 ? 0.844 2.659 20.032 1.00 92.38 85 VAL A CA 1
ATOM 673 C C . VAL A 1 85 ? 1.876 3.435 19.232 1.00 92.38 85 VAL A C 1
ATOM 675 O O . VAL A 1 85 ? 2.121 4.608 19.491 1.00 92.38 85 VAL A O 1
ATOM 678 N N . ILE A 1 86 ? 2.480 2.791 18.237 1.00 91.88 86 ILE A N 1
ATOM 679 C CA . ILE A 1 86 ? 3.423 3.441 17.327 1.00 91.88 86 ILE A CA 1
ATOM 680 C C . ILE A 1 86 ? 2.788 3.491 15.944 1.00 91.88 86 ILE A C 1
ATOM 682 O O . ILE A 1 86 ? 2.388 2.461 15.404 1.00 91.88 86 ILE A O 1
ATOM 686 N N . CYS A 1 87 ? 2.708 4.679 15.355 1.00 92.06 87 CYS A N 1
ATOM 687 C CA . CYS A 1 87 ? 2.119 4.865 14.040 1.00 92.06 87 CYS A CA 1
ATOM 688 C C . CYS A 1 87 ? 2.955 5.794 13.158 1.00 92.06 87 CYS A C 1
ATOM 690 O O . CYS A 1 87 ? 3.756 6.612 13.616 1.00 92.06 87 CYS A O 1
ATOM 692 N N . GLY A 1 88 ? 2.765 5.654 11.852 1.00 91.50 88 GLY A N 1
ATOM 693 C CA . GLY A 1 88 ? 3.401 6.488 10.849 1.00 91.50 88 GLY A CA 1
ATOM 694 C C . GLY A 1 88 ? 2.643 6.408 9.533 1.00 91.50 88 GLY A C 1
ATOM 695 O O . GLY A 1 88 ? 1.885 5.470 9.293 1.00 91.50 88 GLY A O 1
ATOM 696 N N . HIS A 1 89 ? 2.852 7.403 8.677 1.00 91.31 89 HIS A N 1
ATOM 697 C CA . HIS A 1 89 ? 2.315 7.445 7.317 1.00 91.31 89 HIS A CA 1
ATOM 698 C C . HIS A 1 89 ? 3.465 7.537 6.313 1.00 91.31 89 HIS A C 1
ATOM 700 O O . HIS A 1 89 ? 4.488 8.169 6.596 1.00 91.31 89 HIS A O 1
ATOM 706 N N . SER A 1 90 ? 3.297 6.908 5.146 1.00 89.62 90 SER A N 1
ATOM 707 C CA . SER A 1 90 ? 4.291 6.913 4.066 1.00 89.62 90 SER A CA 1
ATOM 708 C C . SER A 1 90 ? 5.671 6.451 4.557 1.00 89.62 90 SER A C 1
ATOM 710 O O . SER A 1 90 ? 5.766 5.421 5.224 1.00 89.62 90 SER A O 1
ATOM 712 N N . LEU A 1 91 ? 6.733 7.218 4.298 1.00 86.44 91 LEU A N 1
ATOM 713 C CA . LEU A 1 91 ? 8.078 6.965 4.822 1.00 86.44 91 LEU A CA 1
ATOM 714 C C . LEU A 1 91 ? 8.095 6.750 6.347 1.00 86.44 91 LEU A C 1
ATOM 716 O O . LEU A 1 91 ? 8.819 5.887 6.832 1.00 86.44 91 LEU A O 1
ATOM 720 N N . GLY A 1 92 ? 7.258 7.467 7.102 1.00 89.31 92 GLY A N 1
ATOM 721 C CA . GLY A 1 92 ? 7.125 7.267 8.546 1.00 89.31 92 GLY A CA 1
ATOM 722 C C . GLY A 1 92 ? 6.615 5.869 8.898 1.00 89.31 92 GLY A C 1
ATOM 723 O O . GLY A 1 92 ? 7.144 5.246 9.810 1.00 89.31 92 GLY A O 1
ATOM 724 N N . ALA A 1 93 ? 5.653 5.334 8.138 1.00 89.06 93 ALA A N 1
ATOM 725 C CA . ALA A 1 93 ? 5.183 3.954 8.301 1.00 89.06 93 ALA A CA 1
ATOM 726 C C . ALA A 1 93 ? 6.298 2.944 7.990 1.00 89.06 93 ALA A C 1
ATOM 728 O O . ALA A 1 93 ? 6.470 1.961 8.708 1.00 89.06 93 ALA A O 1
ATOM 729 N N . GLY A 1 94 ? 7.087 3.225 6.948 1.00 87.06 94 GLY A N 1
ATOM 730 C CA . GLY A 1 94 ? 8.266 2.437 6.602 1.00 87.06 94 GLY A CA 1
ATOM 731 C C . GLY A 1 94 ? 9.287 2.406 7.740 1.00 87.06 94 GLY A C 1
ATOM 732 O O . GLY A 1 94 ? 9.692 1.332 8.165 1.00 87.06 94 GLY A O 1
ATOM 733 N N . ILE A 1 95 ? 9.632 3.560 8.312 1.00 87.62 95 ILE A N 1
ATOM 734 C CA . ILE A 1 95 ? 10.534 3.656 9.470 1.00 87.62 95 ILE A CA 1
ATOM 735 C C . ILE A 1 95 ? 9.982 2.873 10.669 1.00 87.62 95 ILE A C 1
ATOM 737 O O . ILE A 1 95 ? 10.717 2.106 11.282 1.00 87.62 95 ILE A O 1
ATOM 741 N N . VAL A 1 96 ? 8.686 3.015 10.975 1.00 89.12 96 VAL A N 1
ATOM 742 C CA . VAL A 1 96 ? 8.023 2.278 12.067 1.00 89.12 96 VAL A CA 1
ATOM 743 C C . VAL A 1 96 ? 8.153 0.772 11.875 1.00 89.12 96 VAL A C 1
ATOM 745 O O . VAL A 1 96 ? 8.414 0.069 12.845 1.00 89.12 96 VAL A O 1
ATOM 748 N N . SER A 1 97 ? 8.017 0.278 10.642 1.00 85.94 97 SER A N 1
ATOM 749 C CA . SER A 1 97 ? 8.157 -1.150 10.327 1.00 85.94 97 SER A CA 1
ATOM 750 C C . SER A 1 97 ? 9.582 -1.695 10.482 1.00 85.94 97 SER A C 1
ATOM 752 O O . SER A 1 97 ? 9.758 -2.905 10.588 1.00 85.94 97 SER A O 1
ATOM 754 N N . LEU A 1 98 ? 10.588 -0.813 10.504 1.00 85.38 98 LEU A N 1
ATOM 755 C CA . LEU A 1 98 ? 12.006 -1.160 10.647 1.00 85.38 98 LEU A CA 1
ATOM 756 C C . LEU A 1 98 ? 12.537 -0.962 12.072 1.00 85.38 98 LEU A C 1
ATOM 758 O O . LEU A 1 98 ? 13.697 -1.273 12.341 1.00 85.38 98 LEU A O 1
ATOM 762 N N . LEU A 1 99 ? 11.725 -0.445 12.996 1.00 84.06 99 LEU A N 1
ATOM 763 C CA . LEU A 1 99 ? 12.096 -0.406 14.406 1.00 84.06 99 LEU A CA 1
ATOM 764 C C . LEU A 1 99 ? 12.248 -1.850 14.906 1.00 84.06 99 LEU A C 1
ATOM 766 O O . LEU A 1 99 ? 11.329 -2.653 14.782 1.00 84.06 99 LEU A O 1
ATOM 770 N N . ALA A 1 100 ? 13.408 -2.178 15.482 1.00 68.12 100 ALA A N 1
ATOM 771 C CA . ALA A 1 100 ? 13.800 -3.556 15.801 1.00 68.12 100 ALA A CA 1
ATOM 772 C C . ALA A 1 100 ? 12.745 -4.348 16.598 1.00 68.12 100 ALA A C 1
ATOM 774 O O . ALA A 1 100 ? 12.622 -5.557 16.432 1.00 68.12 100 ALA A O 1
ATOM 775 N N . HIS A 1 101 ? 11.960 -3.656 17.426 1.00 69.44 101 HIS A N 1
ATOM 776 C CA . HIS A 1 101 ? 10.973 -4.263 18.312 1.00 69.44 101 HIS A CA 1
ATOM 777 C C . HIS A 1 101 ? 9.536 -4.239 17.786 1.00 69.44 101 HIS A C 1
ATOM 779 O O . HIS A 1 101 ? 8.675 -4.782 18.459 1.00 69.44 101 HIS A O 1
ATOM 785 N N . THR A 1 102 ? 9.230 -3.619 16.640 1.00 75.75 102 THR A N 1
ATOM 786 C CA . THR A 1 102 ? 7.832 -3.485 16.174 1.00 75.75 102 THR A CA 1
ATOM 787 C C . THR A 1 102 ? 7.365 -4.625 15.284 1.00 75.75 102 THR A C 1
ATOM 789 O O . THR A 1 102 ? 6.162 -4.818 15.125 1.00 75.75 102 THR A O 1
ATOM 792 N N . ARG A 1 103 ? 8.299 -5.393 14.716 1.00 72.81 103 ARG A N 1
ATOM 793 C CA . ARG A 1 103 ? 8.046 -6.385 13.664 1.00 72.81 103 ARG A CA 1
ATOM 794 C C . ARG A 1 103 ? 6.904 -7.354 13.981 1.00 72.81 103 ARG A C 1
ATOM 796 O O . ARG A 1 103 ? 6.032 -7.548 13.138 1.00 72.81 103 ARG A O 1
ATOM 803 N N . ASP A 1 104 ? 6.894 -7.935 15.178 1.00 74.56 104 ASP A N 1
ATOM 804 C CA . ASP A 1 104 ? 5.969 -9.025 15.522 1.00 74.56 104 ASP A CA 1
ATOM 805 C C . ASP A 1 104 ? 4.508 -8.574 15.640 1.00 74.56 104 ASP A C 1
ATOM 807 O O . ASP A 1 104 ? 3.585 -9.384 15.529 1.00 74.56 104 ASP A O 1
ATOM 811 N N . PHE A 1 105 ? 4.285 -7.273 15.822 1.00 82.12 105 PHE A N 1
ATOM 812 C CA . PHE A 1 105 ? 2.960 -6.690 16.016 1.00 82.12 105 PHE A CA 1
ATOM 813 C C . PHE A 1 105 ? 2.639 -5.564 15.029 1.00 82.12 105 PHE A C 1
ATOM 815 O O . PHE A 1 105 ? 1.591 -4.925 15.145 1.00 82.12 105 PHE A O 1
ATOM 822 N N . VAL A 1 106 ? 3.497 -5.320 14.034 1.00 87.31 106 VAL A N 1
ATOM 823 C CA . VAL A 1 106 ? 3.255 -4.268 13.049 1.00 87.31 106 VAL A CA 1
ATOM 824 C C . VAL A 1 106 ? 2.168 -4.700 12.061 1.00 87.31 106 VAL A C 1
ATOM 826 O O . VAL A 1 106 ? 2.210 -5.773 11.448 1.00 87.31 106 VAL A O 1
ATOM 829 N N . CYS A 1 107 ? 1.186 -3.821 11.889 1.00 89.75 107 CYS A N 1
ATOM 830 C CA . CYS A 1 107 ? 0.126 -3.957 10.903 1.00 89.75 107 CYS A CA 1
ATOM 831 C C . CYS A 1 107 ? 0.161 -2.744 9.973 1.00 89.75 107 CYS A C 1
ATOM 833 O O . CYS A 1 107 ? 0.103 -1.601 10.424 1.00 89.75 107 CYS A O 1
ATOM 835 N N . SER A 1 108 ? 0.280 -2.985 8.671 1.00 90.06 108 SER A N 1
ATOM 836 C CA . SER A 1 108 ? 0.299 -1.946 7.644 1.00 90.06 108 SER A CA 1
ATOM 837 C C . SER A 1 108 ? -1.050 -1.852 6.948 1.00 90.06 108 SER A C 1
ATOM 839 O O . SER A 1 108 ? -1.623 -2.859 6.536 1.00 90.06 108 SER A O 1
ATOM 841 N N . PHE A 1 109 ? -1.524 -0.625 6.765 1.00 91.00 109 PHE A N 1
ATOM 842 C CA . PHE A 1 109 ? -2.765 -0.334 6.059 1.00 91.00 109 PHE A CA 1
ATOM 843 C C . PHE A 1 109 ? -2.458 0.253 4.696 1.00 91.00 109 PHE A C 1
ATOM 845 O O . PHE A 1 109 ? -1.702 1.217 4.581 1.00 91.00 109 PHE A O 1
ATOM 852 N N . VAL A 1 110 ? -3.058 -0.325 3.663 1.00 92.38 110 VAL A N 1
ATOM 853 C CA . VAL A 1 110 ? -2.891 0.138 2.289 1.00 92.38 110 VAL A CA 1
ATOM 854 C C . VAL A 1 110 ? -4.255 0.394 1.680 1.00 92.38 110 VAL A C 1
ATOM 856 O O . VAL A 1 110 ? -5.130 -0.459 1.753 1.00 92.38 110 VAL A O 1
ATOM 859 N N . TYR A 1 111 ? -4.442 1.548 1.044 1.00 93.69 111 TYR A N 1
ATOM 860 C CA . TYR A 1 111 ? -5.727 1.924 0.461 1.00 93.69 111 TYR A CA 1
ATOM 861 C C . TYR A 1 111 ? -5.706 1.866 -1.069 1.00 93.69 111 TYR A C 1
ATOM 863 O O . TYR A 1 111 ? -4.967 2.586 -1.740 1.00 93.69 111 TYR A O 1
ATOM 871 N N . GLY A 1 112 ? -6.548 1.010 -1.654 1.00 92.56 112 GLY A N 1
ATOM 872 C CA . GLY A 1 112 ? -6.734 0.850 -3.097 1.00 92.56 112 GLY A CA 1
ATOM 873 C C . GLY A 1 112 ? -5.418 0.841 -3.885 1.00 92.56 112 GLY A C 1
ATOM 874 O O . GLY A 1 112 ? -4.574 -0.029 -3.666 1.00 92.56 112 GLY A O 1
ATOM 875 N N . TYR A 1 113 ? -5.244 1.809 -4.787 1.00 90.25 113 TYR A N 1
ATOM 876 C CA . TYR A 1 113 ? -4.137 1.874 -5.751 1.00 90.25 113 TYR A CA 1
ATOM 877 C C . TYR A 1 113 ? -2.854 2.558 -5.241 1.00 90.25 113 TYR A C 1
ATOM 879 O O . TYR A 1 113 ? -2.014 2.885 -6.069 1.00 90.25 113 TYR A O 1
ATOM 887 N N . ASP A 1 114 ? -2.704 2.820 -3.936 1.00 91.25 114 ASP A N 1
ATOM 888 C CA . ASP A 1 114 ? -1.546 3.542 -3.362 1.00 91.25 114 ASP A CA 1
ATOM 889 C C . ASP A 1 114 ? -0.194 3.094 -3.963 1.00 91.25 114 ASP A C 1
ATOM 891 O O . ASP A 1 114 ? 0.183 1.931 -3.868 1.00 91.25 114 ASP A O 1
ATOM 895 N N . CYS A 1 115 ? 0.569 3.985 -4.589 1.00 86.38 115 CYS A N 1
ATOM 896 C CA . CYS A 1 115 ? 1.817 3.578 -5.233 1.00 86.38 115 CYS A CA 1
ATOM 897 C C . CYS A 1 115 ? 2.926 3.196 -4.242 1.00 86.38 115 CYS A C 1
ATOM 899 O O . CYS A 1 115 ? 3.728 2.324 -4.567 1.00 86.38 115 CYS A O 1
ATOM 901 N N . ILE A 1 116 ? 2.964 3.792 -3.048 1.00 87.44 116 ILE A N 1
ATOM 902 C CA . ILE A 1 116 ? 4.110 3.715 -2.133 1.00 87.44 116 ILE A CA 1
ATOM 903 C C . ILE A 1 116 ? 4.445 2.293 -1.674 1.00 87.44 116 ILE A C 1
ATOM 905 O O . ILE A 1 116 ? 5.596 1.897 -1.844 1.00 87.44 116 ILE A O 1
ATOM 909 N N . PRO A 1 117 ? 3.500 1.463 -1.189 1.00 86.00 117 PRO A N 1
ATOM 910 C CA . PRO A 1 117 ? 3.826 0.090 -0.803 1.00 86.00 117 PRO A CA 1
ATOM 911 C C . PRO A 1 117 ? 4.241 -0.791 -1.992 1.00 86.00 117 PRO A C 1
ATOM 913 O O . PRO A 1 117 ? 4.745 -1.886 -1.785 1.00 86.00 117 PRO A O 1
ATOM 916 N N . ARG A 1 118 ? 4.051 -0.337 -3.240 1.00 85.88 118 ARG A N 1
ATOM 917 C CA . ARG A 1 118 ? 4.504 -1.045 -4.447 1.00 85.88 118 ARG A CA 1
ATOM 918 C C . ARG A 1 118 ? 5.876 -0.580 -4.942 1.00 85.88 118 ARG A C 1
ATOM 920 O O . ARG A 1 118 ? 6.397 -1.163 -5.895 1.00 85.88 118 ARG A O 1
ATOM 927 N N . LEU A 1 119 ? 6.464 0.450 -4.324 1.00 81.62 119 LEU A N 1
ATOM 928 C CA . LEU A 1 119 ? 7.797 0.944 -4.658 1.00 81.62 119 LEU A CA 1
ATOM 929 C C . LEU A 1 119 ? 8.855 0.076 -3.977 1.00 81.62 119 LEU A C 1
ATOM 931 O O . LEU A 1 119 ? 9.211 0.274 -2.822 1.00 81.62 119 LEU A O 1
ATOM 935 N N . ASN A 1 120 ? 9.373 -0.886 -4.726 1.00 78.19 120 ASN A N 1
ATOM 936 C CA . ASN A 1 120 ? 10.615 -1.578 -4.408 1.00 78.19 120 ASN A CA 1
ATOM 937 C C . ASN A 1 120 ? 11.493 -1.605 -5.664 1.00 78.19 120 ASN A C 1
ATOM 939 O O . ASN A 1 120 ? 11.013 -1.296 -6.759 1.00 78.19 120 ASN A O 1
ATOM 943 N N . THR A 1 121 ? 12.764 -1.972 -5.517 1.00 76.31 121 THR A N 1
ATOM 944 C CA . THR A 1 121 ? 13.725 -1.969 -6.625 1.00 76.31 121 THR A CA 1
ATOM 945 C C . THR A 1 121 ? 13.233 -2.793 -7.816 1.00 76.31 121 THR A C 1
ATOM 947 O O . THR A 1 121 ? 13.216 -2.299 -8.942 1.00 76.31 121 THR A O 1
ATOM 950 N N . SER A 1 122 ? 12.755 -4.015 -7.573 1.00 77.62 122 SER A N 1
ATOM 951 C CA . SER A 1 122 ? 12.274 -4.914 -8.625 1.00 77.62 122 SER A CA 1
ATOM 952 C C . SER A 1 122 ? 11.057 -4.327 -9.366 1.00 77.62 122 SER A C 1
ATOM 954 O O . SER A 1 122 ? 11.015 -4.337 -10.596 1.00 77.62 122 SER A O 1
ATOM 956 N N . SER A 1 123 ? 10.093 -3.749 -8.643 1.00 81.88 123 SER A N 1
ATOM 957 C CA . SER A 1 123 ? 8.906 -3.084 -9.198 1.00 81.88 123 SER A CA 1
ATOM 958 C C . SER A 1 123 ? 9.226 -1.787 -9.951 1.00 81.88 123 SER A C 1
ATOM 960 O O . SER A 1 123 ? 8.512 -1.435 -10.893 1.00 81.88 123 SER A O 1
ATOM 962 N N . LEU A 1 124 ? 10.262 -1.052 -9.534 1.00 80.69 124 LEU A N 1
ATOM 963 C CA . LEU A 1 124 ? 10.729 0.158 -10.215 1.00 80.69 124 LEU A CA 1
ATOM 964 C C . LEU A 1 124 ? 11.418 -0.179 -11.535 1.00 80.69 124 LEU A C 1
ATOM 966 O O . LEU A 1 124 ? 11.118 0.455 -12.545 1.00 80.69 124 LEU A O 1
ATOM 970 N N . GLU A 1 125 ? 12.273 -1.201 -11.554 1.00 79.38 125 GLU A N 1
ATOM 971 C CA . GLU A 1 125 ? 12.882 -1.683 -12.798 1.00 79.38 125 GLU A CA 1
ATOM 972 C C . GLU A 1 125 ? 11.828 -2.235 -13.757 1.00 79.38 125 GLU A C 1
ATOM 974 O O . GLU A 1 125 ? 11.865 -1.946 -14.951 1.00 79.38 125 GLU A O 1
ATOM 979 N N . ASP A 1 126 ? 10.818 -2.926 -13.231 1.00 84.62 126 ASP A N 1
ATOM 980 C CA . ASP A 1 126 ? 9.665 -3.347 -14.017 1.00 84.62 126 ASP A CA 1
ATOM 981 C C . ASP A 1 126 ? 8.914 -2.170 -14.655 1.00 84.62 126 ASP A C 1
ATOM 983 O O . ASP A 1 126 ? 8.546 -2.195 -15.831 1.00 84.62 126 ASP A O 1
ATOM 987 N N . LEU A 1 127 ? 8.644 -1.123 -13.872 1.00 85.75 127 LEU A N 1
ATOM 988 C CA . LEU A 1 127 ? 8.010 0.085 -14.387 1.00 85.75 127 LEU A CA 1
ATOM 989 C C . LEU A 1 127 ? 8.893 0.752 -15.445 1.00 85.75 127 LEU A C 1
ATOM 991 O O . LEU A 1 127 ? 8.385 1.163 -16.485 1.00 85.75 127 LEU A O 1
ATOM 995 N N . ARG A 1 128 ? 10.204 0.825 -15.210 1.00 83.19 128 ARG A N 1
ATOM 996 C CA . ARG A 1 128 ? 11.172 1.379 -16.158 1.00 83.19 128 ARG A CA 1
ATOM 997 C C . ARG A 1 128 ? 11.163 0.611 -17.476 1.00 83.19 128 ARG A C 1
ATOM 999 O O . ARG A 1 128 ? 11.052 1.240 -18.524 1.00 83.19 128 ARG A O 1
ATOM 1006 N N . ALA A 1 129 ? 11.228 -0.718 -17.433 1.00 84.88 129 ALA A N 1
ATOM 1007 C CA . ALA A 1 129 ? 11.186 -1.568 -18.619 1.00 84.88 129 ALA A CA 1
ATOM 1008 C C . ALA A 1 129 ? 9.896 -1.344 -19.425 1.00 84.88 129 ALA A C 1
ATOM 1010 O O . ALA A 1 129 ? 9.947 -1.125 -20.635 1.00 84.88 129 ALA A O 1
ATOM 1011 N N . ARG A 1 130 ? 8.744 -1.282 -18.740 1.00 88.06 130 ARG A N 1
ATOM 1012 C CA . ARG A 1 130 ? 7.448 -0.955 -19.358 1.00 88.06 130 ARG A CA 1
ATOM 1013 C C . ARG A 1 130 ? 7.417 0.438 -19.982 1.00 88.06 130 ARG A C 1
ATOM 1015 O O . ARG A 1 130 ? 6.851 0.604 -21.055 1.00 88.06 130 ARG A O 1
ATOM 1022 N N . LEU A 1 131 ? 8.006 1.440 -19.328 1.00 87.19 131 LEU A N 1
ATOM 1023 C CA . LEU A 1 131 ? 8.076 2.804 -19.856 1.00 87.19 131 LEU A CA 1
ATOM 1024 C C . LEU A 1 131 ? 8.973 2.889 -21.092 1.00 87.19 131 LEU A C 1
ATOM 1026 O O . LEU A 1 131 ? 8.603 3.555 -22.052 1.00 87.19 131 LEU A O 1
ATOM 1030 N N . VAL A 1 132 ? 10.122 2.209 -21.089 1.00 85.25 132 VAL A N 1
ATOM 1031 C CA . VAL A 1 132 ? 11.010 2.142 -22.259 1.00 85.25 132 VAL A CA 1
ATOM 1032 C C . VAL A 1 132 ? 10.300 1.470 -23.428 1.00 85.25 132 VAL A C 1
ATOM 1034 O O . VAL A 1 132 ? 10.254 2.047 -24.510 1.00 85.25 132 VAL A O 1
ATOM 1037 N N . HIS A 1 133 ? 9.674 0.314 -23.201 1.00 88.56 133 HIS A N 1
ATOM 1038 C CA . HIS A 1 133 ? 8.859 -0.352 -24.218 1.00 88.56 133 HIS A CA 1
ATOM 1039 C C . HIS A 1 133 ? 7.760 0.573 -24.754 1.00 88.56 133 HIS A C 1
ATOM 1041 O O . HIS A 1 133 ? 7.683 0.792 -25.960 1.00 88.56 133 HIS A O 1
ATOM 1047 N N . ALA A 1 134 ? 6.998 1.222 -23.866 1.00 87.69 134 ALA A N 1
ATOM 1048 C CA . ALA A 1 134 ? 5.942 2.157 -24.244 1.00 87.69 134 ALA A CA 1
ATOM 1049 C C . ALA A 1 134 ? 6.448 3.340 -25.082 1.00 87.69 134 ALA A C 1
ATOM 1051 O O . ALA A 1 134 ? 5.771 3.752 -26.021 1.00 87.69 134 ALA A O 1
ATOM 1052 N N . LEU A 1 135 ? 7.629 3.881 -24.766 1.00 85.19 135 LEU A N 1
ATOM 1053 C CA . LEU A 1 135 ? 8.257 4.960 -25.532 1.00 85.19 135 LEU A CA 1
ATOM 1054 C C . LEU A 1 135 ? 8.668 4.525 -26.942 1.00 85.19 135 LEU A C 1
ATOM 1056 O O . LEU A 1 135 ? 8.687 5.364 -27.837 1.00 85.19 135 LEU A O 1
ATOM 1060 N N . VAL A 1 136 ? 8.993 3.245 -27.129 1.00 85.75 136 VAL A N 1
ATOM 1061 C CA . VAL A 1 136 ? 9.395 2.688 -28.423 1.00 85.75 136 VAL A CA 1
ATOM 1062 C C . VAL A 1 136 ? 8.181 2.343 -29.288 1.00 85.75 136 VAL A C 1
ATOM 1064 O O . VAL A 1 136 ? 8.140 2.695 -30.466 1.00 85.75 136 VAL A O 1
ATOM 1067 N N . VAL A 1 137 ? 7.171 1.681 -28.714 1.00 87.31 137 VAL A N 1
ATOM 1068 C CA . VAL A 1 137 ? 5.997 1.221 -29.478 1.00 87.31 137 VAL A CA 1
ATOM 1069 C C . VAL A 1 137 ? 4.962 2.325 -29.711 1.00 87.31 137 VAL A C 1
ATOM 1071 O O . VAL A 1 137 ? 4.187 2.253 -30.664 1.00 87.31 137 VAL A O 1
ATOM 1074 N N . CYS A 1 138 ? 4.929 3.361 -28.866 1.00 85.62 138 CYS A N 1
ATOM 1075 C CA . CYS A 1 138 ? 4.033 4.499 -29.044 1.00 85.62 138 CYS A CA 1
ATOM 1076 C C . CYS A 1 138 ? 4.673 5.557 -29.952 1.00 85.62 138 CYS A C 1
ATOM 1078 O O . CYS A 1 138 ? 5.370 6.457 -29.489 1.00 85.62 138 CYS A O 1
ATOM 1080 N N . GLN A 1 139 ? 4.384 5.478 -31.251 1.00 79.25 139 GLN A N 1
ATOM 1081 C CA . GLN A 1 139 ? 4.871 6.442 -32.249 1.00 79.25 139 GLN A CA 1
ATOM 1082 C C . GLN A 1 139 ? 4.001 7.707 -32.365 1.00 79.25 139 GLN A C 1
ATOM 1084 O O . GLN A 1 139 ? 4.267 8.581 -33.188 1.00 79.25 139 GLN A O 1
ATOM 1089 N N . VAL A 1 140 ? 2.955 7.832 -31.543 1.00 82.56 140 VAL A N 1
ATOM 1090 C CA . VAL A 1 140 ? 2.084 9.012 -31.549 1.00 82.56 140 VAL A CA 1
ATOM 1091 C C . VAL A 1 140 ? 2.812 10.194 -30.892 1.00 82.56 140 VAL A C 1
ATOM 1093 O O . VAL A 1 140 ? 3.309 10.057 -29.769 1.00 82.56 140 VAL A O 1
ATOM 1096 N N . PRO A 1 141 ? 2.849 11.381 -31.532 1.00 83.50 141 PRO A N 1
ATOM 1097 C CA . PRO A 1 141 ? 3.485 12.561 -30.959 1.00 83.50 141 PRO A CA 1
ATOM 1098 C C . PRO A 1 141 ? 2.977 12.878 -29.547 1.00 83.50 141 PRO A C 1
ATOM 1100 O O . PRO A 1 141 ? 1.779 13.057 -29.319 1.00 83.50 141 PRO A O 1
ATOM 1103 N N . LYS A 1 142 ? 3.901 13.028 -28.588 1.00 80.88 142 LYS A N 1
ATOM 1104 C CA . LYS A 1 142 ? 3.573 13.320 -27.178 1.00 80.88 142 LYS A CA 1
ATOM 1105 C C . LYS A 1 142 ? 2.744 14.597 -27.017 1.00 80.88 142 LYS A C 1
ATOM 1107 O O . LYS A 1 142 ? 1.929 14.668 -26.103 1.00 80.88 142 LYS A O 1
ATOM 1112 N N . ALA A 1 143 ? 2.915 15.570 -27.912 1.00 80.31 143 ALA A N 1
ATOM 1113 C CA . ALA A 1 143 ? 2.136 16.806 -27.938 1.00 80.31 143 ALA A CA 1
ATOM 1114 C C . ALA A 1 143 ? 0.630 16.576 -28.171 1.00 80.31 143 ALA A C 1
ATOM 1116 O O . ALA A 1 143 ? -0.174 17.379 -27.716 1.00 80.31 143 ALA A O 1
ATOM 1117 N N . LEU A 1 144 ? 0.234 15.469 -28.810 1.00 77.75 144 LEU A N 1
ATOM 1118 C CA . LEU A 1 144 ? -1.177 15.109 -28.989 1.00 77.75 144 LEU A CA 1
ATOM 1119 C C . LEU A 1 144 ? -1.763 14.426 -27.745 1.00 77.75 144 LEU A C 1
ATOM 1121 O O . LEU A 1 144 ? -2.951 14.551 -27.463 1.00 77.75 144 LEU A O 1
ATOM 1125 N N . ILE A 1 145 ? -0.931 13.722 -26.971 1.00 75.75 145 ILE A N 1
ATOM 1126 C CA . ILE A 1 145 ? -1.382 12.906 -25.835 1.00 75.75 145 ILE A CA 1
ATOM 1127 C C . ILE A 1 145 ? -1.296 13.681 -24.510 1.00 75.75 145 ILE A C 1
ATOM 1129 O O . ILE A 1 145 ? -2.251 13.700 -23.733 1.00 75.75 145 ILE A O 1
ATOM 1133 N N . MET A 1 146 ? -0.159 14.323 -24.234 1.00 77.06 146 MET A N 1
ATOM 1134 C CA . MET A 1 146 ? 0.209 14.835 -22.906 1.00 77.06 146 MET A CA 1
ATOM 1135 C C . MET A 1 146 ? -0.592 16.053 -22.421 1.00 77.06 146 MET A C 1
ATOM 1137 O O . MET A 1 146 ? -0.960 16.044 -21.243 1.00 77.06 146 MET A O 1
ATOM 1141 N N . PRO A 1 147 ? -0.916 17.074 -23.244 1.00 78.38 147 PRO A N 1
ATOM 1142 C CA . PRO A 1 147 ? -1.608 18.270 -22.755 1.00 78.38 147 PRO A CA 1
ATOM 1143 C C . PRO A 1 147 ? -2.953 17.953 -22.097 1.00 78.38 147 PRO A C 1
ATOM 1145 O O . PRO A 1 147 ? -3.218 18.407 -20.985 1.00 78.38 147 PRO A O 1
ATO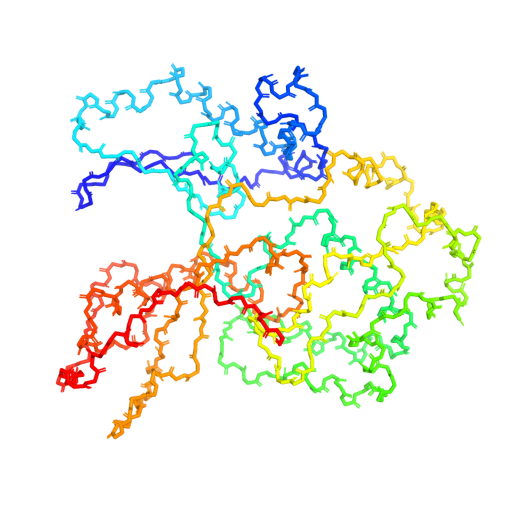M 1148 N N . SER A 1 148 ? -3.754 17.078 -22.720 1.00 70.56 148 SER A N 1
ATOM 1149 C CA . SER A 1 148 ? -5.035 16.617 -22.163 1.00 70.56 148 SER A CA 1
ATOM 1150 C C . SER A 1 148 ? -4.876 15.935 -20.797 1.00 70.56 148 SER A C 1
ATOM 1152 O O . SER A 1 148 ? -5.741 16.054 -19.930 1.00 70.56 148 SER A O 1
ATOM 1154 N N . ARG A 1 149 ? -3.752 15.240 -20.570 1.00 72.75 149 ARG A N 1
ATOM 1155 C CA . ARG A 1 149 ? -3.494 14.462 -19.351 1.00 72.75 149 ARG A CA 1
ATOM 1156 C C . ARG A 1 149 ? -2.925 15.297 -18.229 1.00 72.75 149 ARG A C 1
ATOM 1158 O O . ARG A 1 149 ? -3.335 15.105 -17.090 1.00 72.75 149 ARG A O 1
ATOM 1165 N N . ILE A 1 150 ? -2.046 16.238 -18.550 1.00 75.44 150 ILE A N 1
ATOM 1166 C CA . ILE A 1 150 ? -1.581 17.235 -17.587 1.00 75.44 150 ILE A CA 1
ATOM 1167 C C . ILE A 1 150 ? -2.776 18.075 -17.135 1.00 75.44 150 ILE A C 1
ATOM 1169 O O . ILE A 1 150 ? -2.997 18.194 -15.935 1.00 75.44 150 ILE A O 1
ATOM 1173 N N . ALA A 1 151 ? -3.609 18.551 -18.067 1.00 73.38 151 ALA A N 1
ATOM 1174 C CA . ALA A 1 151 ? -4.828 19.284 -17.737 1.00 73.38 151 ALA A CA 1
ATOM 1175 C C . ALA A 1 151 ? -5.774 18.452 -16.857 1.00 73.38 151 ALA A C 1
ATOM 1177 O O . ALA A 1 151 ? -6.203 18.924 -15.809 1.00 73.38 151 ALA A O 1
ATOM 1178 N N . ALA A 1 152 ? -6.043 17.190 -17.210 1.00 71.69 152 ALA A N 1
ATOM 1179 C CA . ALA A 1 152 ? -6.877 16.312 -16.391 1.00 71.69 152 ALA A CA 1
ATOM 1180 C C . ALA A 1 152 ? -6.276 16.035 -15.003 1.00 71.69 152 ALA A C 1
ATOM 1182 O O . ALA A 1 152 ? -7.004 16.005 -14.014 1.00 71.69 152 ALA A O 1
ATOM 1183 N N . PHE A 1 153 ? -4.961 15.834 -14.902 1.00 72.06 153 PHE A N 1
ATOM 1184 C CA . PHE A 1 153 ? -4.281 15.648 -13.622 1.00 72.06 153 PHE A CA 1
ATOM 1185 C C . PHE A 1 153 ? -4.392 16.902 -12.748 1.00 72.06 153 PHE A C 1
ATOM 1187 O O . PHE A 1 153 ? -4.827 16.802 -11.604 1.00 72.06 153 PHE A O 1
ATOM 1194 N N . VAL A 1 154 ? -4.091 18.078 -13.304 1.00 73.88 154 VAL A N 1
ATOM 1195 C CA . VAL A 1 154 ? -4.202 19.370 -12.611 1.00 73.88 154 VAL A CA 1
ATOM 1196 C C . VAL A 1 154 ? -5.643 19.635 -12.174 1.00 73.88 154 VAL A C 1
ATOM 1198 O O . VAL A 1 154 ? -5.875 19.964 -11.015 1.00 73.88 154 VAL A O 1
ATOM 1201 N N . LEU A 1 155 ? -6.630 19.405 -13.043 1.00 69.62 155 LEU A N 1
ATOM 1202 C CA . LEU A 1 155 ? -8.046 19.576 -12.700 1.00 69.62 155 LEU A CA 1
ATOM 1203 C C . LEU A 1 155 ? -8.486 18.643 -11.561 1.00 69.62 155 LEU A C 1
ATOM 1205 O O . LEU A 1 155 ? -9.266 19.058 -10.706 1.00 69.62 155 LEU A O 1
ATOM 1209 N N . ARG A 1 156 ? -7.940 17.420 -11.477 1.00 66.69 156 ARG A N 1
ATOM 1210 C CA . ARG A 1 156 ? -8.191 16.508 -10.341 1.00 66.69 156 ARG A CA 1
ATOM 1211 C C . ARG A 1 156 ? -7.590 16.995 -9.030 1.00 66.69 156 ARG A C 1
ATOM 1213 O O . ARG A 1 156 ? -8.130 16.657 -7.982 1.00 66.69 156 ARG A O 1
ATOM 1220 N N . LEU A 1 157 ? -6.495 17.754 -9.072 1.00 66.06 157 LEU A N 1
ATOM 1221 C CA . LEU A 1 157 ? -5.926 18.374 -7.873 1.00 66.06 157 LEU A CA 1
ATOM 1222 C C . LEU A 1 157 ? -6.815 19.514 -7.351 1.00 66.06 157 LEU A C 1
ATOM 1224 O O . LEU A 1 157 ? -6.835 19.754 -6.148 1.00 66.06 157 LEU A O 1
ATOM 1228 N N . ILE A 1 158 ? -7.565 20.181 -8.235 1.00 67.31 158 ILE A N 1
ATOM 1229 C CA . ILE A 1 158 ? -8.431 21.321 -7.895 1.00 67.31 158 ILE A CA 1
ATOM 1230 C C . ILE A 1 158 ? -9.816 20.857 -7.403 1.00 67.31 158 ILE A C 1
ATOM 1232 O O . ILE A 1 158 ? -10.421 21.518 -6.561 1.00 67.31 158 ILE A O 1
ATOM 1236 N N . GLY A 1 159 ? -10.314 19.695 -7.846 1.00 57.75 159 GLY A N 1
ATOM 1237 C CA . GLY A 1 159 ? -11.486 19.065 -7.233 1.00 57.75 159 GLY A CA 1
ATOM 1238 C C . GLY A 1 159 ? -12.089 17.891 -8.021 1.00 57.75 159 GLY A C 1
ATOM 1239 O O . GLY A 1 159 ? -11.934 17.803 -9.238 1.00 57.75 159 GLY A O 1
ATOM 1240 N N . PRO A 1 160 ? -12.834 16.987 -7.353 1.00 52.44 160 PRO A N 1
ATOM 1241 C CA . PRO A 1 160 ? -13.380 15.761 -7.952 1.00 52.44 160 PRO A CA 1
ATOM 1242 C C . PRO A 1 160 ? -14.594 15.972 -8.881 1.00 52.44 160 PRO A C 1
ATOM 1244 O O . PRO A 1 160 ? -15.145 14.995 -9.381 1.00 52.44 160 PRO A O 1
ATOM 1247 N N . CYS A 1 161 ? -15.041 17.214 -9.097 1.00 48.22 161 CYS A N 1
ATOM 1248 C CA . CYS A 1 161 ? -16.313 17.528 -9.762 1.00 48.22 161 CYS A CA 1
ATOM 1249 C C . CYS A 1 161 ? -16.234 17.603 -11.295 1.00 48.22 161 CYS A C 1
ATOM 1251 O O . CYS A 1 161 ? -17.272 17.667 -11.950 1.00 48.22 161 CYS A O 1
ATOM 1253 N N . PHE A 1 162 ? -15.036 17.605 -11.881 1.00 50.44 162 PHE A N 1
ATOM 1254 C CA . PHE A 1 162 ? -14.890 17.668 -13.332 1.00 50.44 162 PHE A CA 1
ATOM 1255 C C . PHE A 1 162 ? -14.972 16.255 -13.918 1.00 50.44 162 PHE A C 1
ATOM 1257 O O . PHE A 1 162 ? -14.130 15.402 -13.627 1.00 50.44 162 PHE A O 1
ATOM 1264 N N . GLY A 1 163 ? -16.005 16.003 -14.730 1.00 51.09 163 GLY A N 1
ATOM 1265 C CA . GLY A 1 163 ? -16.147 14.794 -15.541 1.00 51.09 163 GLY A CA 1
ATOM 1266 C C . GLY A 1 163 ? -15.010 14.728 -16.552 1.00 51.09 163 GLY A C 1
ATOM 1267 O O . GLY A 1 163 ? -15.105 15.272 -17.646 1.00 51.09 163 GLY A O 1
ATOM 1268 N N . LEU A 1 164 ? -13.888 14.154 -16.132 1.00 54.62 164 LEU A N 1
ATOM 1269 C CA . LEU A 1 164 ? -12.676 14.129 -16.931 1.00 54.62 164 LEU A CA 1
ATOM 1270 C C . LEU A 1 164 ? -12.634 12.895 -17.826 1.00 54.62 164 LEU A C 1
ATOM 1272 O O . LEU A 1 164 ? -13.014 11.814 -17.362 1.00 54.62 164 LEU A O 1
ATOM 1276 N N . PRO A 1 165 ? -12.054 13.038 -19.030 1.00 50.00 165 PRO A N 1
ATOM 1277 C CA . PRO A 1 165 ? -11.743 11.943 -19.926 1.00 50.00 165 PRO A CA 1
ATOM 1278 C C . PRO A 1 165 ? -11.219 10.713 -19.199 1.00 50.00 165 PRO A C 1
ATOM 1280 O O . PRO A 1 165 ? -10.223 10.785 -18.459 1.00 50.00 165 PRO A O 1
ATOM 1283 N N . THR A 1 166 ? -11.842 9.561 -19.424 1.00 50.50 166 THR A N 1
ATOM 1284 C CA . THR A 1 166 ? -11.267 8.307 -18.926 1.00 50.50 166 THR A CA 1
ATOM 1285 C C . THR A 1 166 ? -9.950 8.017 -19.659 1.00 50.50 166 THR A C 1
ATOM 1287 O O . THR A 1 166 ? -9.641 8.591 -20.709 1.00 50.50 166 THR A O 1
ATOM 1290 N N . VAL A 1 167 ? -9.104 7.143 -19.103 1.00 47.97 167 VAL A N 1
ATOM 1291 C CA . VAL A 1 167 ? -7.877 6.693 -19.796 1.00 47.97 167 VAL A CA 1
ATOM 1292 C C . VAL A 1 167 ? -8.222 6.049 -21.154 1.00 47.97 167 VAL A C 1
ATOM 1294 O O . VAL A 1 167 ? -7.429 6.140 -22.088 1.00 47.97 167 VAL A O 1
ATOM 1297 N N . GLY A 1 168 ? -9.438 5.500 -21.296 1.00 51.00 168 GLY A N 1
ATOM 1298 C CA . GLY A 1 168 ? -9.961 4.922 -22.536 1.00 51.00 168 GLY A CA 1
ATOM 1299 C C . GLY A 1 168 ? -10.033 5.895 -23.719 1.00 51.00 168 GLY A C 1
ATOM 1300 O O . GLY A 1 168 ? -9.837 5.469 -24.852 1.00 51.00 168 GLY A O 1
ATOM 1301 N N . GLU A 1 169 ? -10.197 7.200 -23.479 1.00 53.81 169 GLU A N 1
ATOM 1302 C CA . GLU A 1 169 ? -10.274 8.208 -24.550 1.00 53.81 169 GLU A CA 1
ATOM 1303 C C . GLU A 1 169 ? -8.919 8.468 -25.241 1.00 53.81 169 GLU A C 1
ATOM 1305 O O . GLU A 1 169 ? -8.897 8.861 -26.400 1.00 53.81 169 GLU A O 1
ATOM 1310 N N . ILE A 1 170 ? -7.774 8.165 -24.601 1.00 52.53 170 ILE A N 1
ATOM 1311 C CA . ILE A 1 170 ? -6.450 8.149 -25.279 1.00 52.53 170 ILE A CA 1
ATOM 1312 C C . ILE A 1 170 ? -6.371 6.998 -26.270 1.00 52.53 170 ILE A C 1
ATOM 1314 O O . ILE A 1 170 ? -5.720 7.104 -27.308 1.00 52.53 170 ILE A O 1
ATOM 1318 N N . GLY A 1 171 ? -7.053 5.895 -25.951 1.00 57.81 171 GLY A N 1
ATOM 1319 C CA . GLY A 1 171 ? -7.147 4.762 -26.844 1.00 57.81 171 GLY A CA 1
ATOM 1320 C C . GLY A 1 171 ? -7.660 5.174 -28.225 1.00 57.81 171 GLY A C 1
ATOM 1321 O O . GLY A 1 171 ? -7.275 4.550 -29.201 1.00 57.81 171 GLY A O 1
ATOM 1322 N N . ALA A 1 172 ? -8.454 6.237 -28.356 1.00 66.56 172 ALA A N 1
ATOM 1323 C CA . ALA A 1 172 ? -8.906 6.698 -29.666 1.00 66.56 172 ALA A CA 1
ATOM 1324 C C . ALA A 1 172 ? -7.747 7.056 -30.621 1.00 66.56 172 ALA A C 1
ATOM 1326 O O . ALA A 1 172 ? -7.839 6.773 -31.809 1.00 66.56 172 ALA A O 1
ATOM 1327 N N . PHE A 1 173 ? -6.643 7.612 -30.106 1.00 73.38 173 PHE A N 1
ATOM 1328 C CA . PHE A 1 173 ? -5.480 8.011 -30.913 1.00 73.38 173 PHE A CA 1
ATOM 1329 C C . PHE A 1 173 ? -4.453 6.893 -31.113 1.00 73.38 173 PHE A C 1
ATOM 1331 O O . PHE A 1 173 ? -3.555 7.023 -31.941 1.00 73.38 173 PHE A O 1
ATOM 1338 N N . LEU A 1 174 ? -4.548 5.813 -30.336 1.00 81.19 174 LEU A N 1
ATOM 1339 C CA . LEU A 1 174 ? -3.624 4.689 -30.426 1.00 81.19 174 LEU A CA 1
ATOM 1340 C C . LEU A 1 174 ? -4.188 3.630 -31.384 1.00 81.19 174 LEU A C 1
ATOM 1342 O O . LEU A 1 174 ? -5.330 3.197 -31.198 1.00 81.19 174 LEU A O 1
ATOM 1346 N N . PRO A 1 175 ? -3.403 3.145 -32.361 1.00 86.56 175 PRO A N 1
ATOM 1347 C CA . PRO A 1 175 ? -3.768 1.962 -33.134 1.00 86.56 175 PRO A CA 1
ATOM 1348 C C . PRO A 1 175 ? -4.033 0.755 -32.223 1.00 86.56 175 PRO A C 1
ATOM 1350 O O . PRO A 1 175 ? -3.458 0.654 -31.136 1.00 86.56 175 PRO A O 1
ATOM 1353 N N . HIS A 1 176 ? -4.885 -0.178 -32.665 1.00 85.44 176 HIS A N 1
ATOM 1354 C CA . HIS A 1 176 ? -5.217 -1.387 -31.894 1.00 85.44 176 HIS A CA 1
ATOM 1355 C C . HIS A 1 176 ? -3.962 -2.170 -31.487 1.00 85.44 176 HIS A C 1
ATOM 1357 O O . HIS A 1 176 ? -3.785 -2.475 -30.312 1.00 85.44 176 HIS A O 1
ATOM 1363 N N . GLU A 1 177 ? -3.048 -2.381 -32.433 1.00 87.50 177 GLU A N 1
ATOM 1364 C CA . GLU A 1 177 ? -1.781 -3.080 -32.206 1.00 87.50 177 GLU A CA 1
ATOM 1365 C C . GLU A 1 177 ? -0.942 -2.427 -31.094 1.00 87.50 177 GLU A C 1
ATOM 1367 O O . GLU A 1 177 ? -0.428 -3.105 -30.207 1.00 87.50 177 GLU A O 1
ATOM 1372 N N . VAL A 1 178 ? -0.849 -1.092 -31.084 1.00 87.31 178 VAL A N 1
ATOM 1373 C CA . VAL A 1 178 ? -0.098 -0.360 -30.052 1.00 87.31 178 VAL A CA 1
ATOM 1374 C C . VAL A 1 178 ? -0.750 -0.542 -28.682 1.00 87.31 178 VAL A C 1
ATOM 1376 O O . VAL A 1 178 ? -0.048 -0.714 -27.690 1.00 87.31 178 VAL A O 1
ATOM 1379 N N . LYS A 1 179 ? -2.087 -0.565 -28.597 1.00 84.81 179 LYS A N 1
ATOM 1380 C CA . LYS A 1 179 ? -2.783 -0.838 -27.325 1.00 84.81 179 LYS A CA 1
ATOM 1381 C C . LYS A 1 179 ? -2.481 -2.232 -26.799 1.00 84.81 179 LYS A C 1
ATOM 1383 O O . LYS A 1 179 ? -2.315 -2.387 -25.592 1.00 84.81 179 LYS A O 1
ATOM 1388 N N . GLU A 1 180 ? -2.433 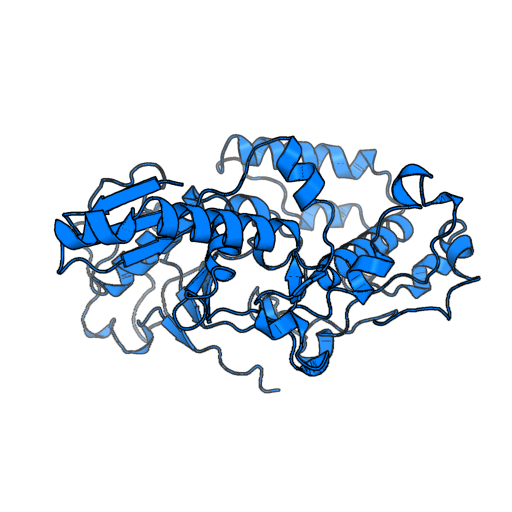-3.228 -27.677 1.00 86.00 180 GLU A N 1
ATOM 1389 C CA . GLU A 1 180 ? -2.110 -4.602 -27.295 1.00 86.00 180 GLU A CA 1
ATOM 1390 C C . GLU A 1 180 ? -0.674 -4.706 -26.791 1.00 86.00 180 GLU A C 1
ATOM 1392 O O . GLU A 1 180 ? -0.468 -5.203 -25.686 1.00 86.00 180 GLU A O 1
ATOM 1397 N N . LYS A 1 181 ? 0.289 -4.116 -27.510 1.00 88.69 181 LYS A N 1
ATOM 1398 C CA . LYS A 1 181 ? 1.695 -4.051 -27.081 1.00 88.69 181 LYS A CA 1
ATOM 1399 C C . LYS A 1 181 ? 1.867 -3.326 -25.743 1.00 88.69 181 LYS A C 1
ATOM 1401 O O . LYS A 1 181 ? 2.609 -3.784 -24.885 1.00 88.69 181 LYS A O 1
ATOM 1406 N N . LEU A 1 182 ? 1.151 -2.222 -25.513 1.00 85.88 182 LEU A N 1
ATOM 1407 C CA . LEU A 1 182 ? 1.185 -1.508 -24.226 1.00 85.88 182 LEU A CA 1
ATOM 1408 C C . LEU A 1 182 ? 0.533 -2.301 -23.082 1.00 85.88 182 LEU A C 1
ATOM 1410 O O . LEU A 1 182 ? 0.893 -2.123 -21.916 1.00 85.88 182 LEU A O 1
ATOM 1414 N N . ARG A 1 183 ? -0.457 -3.144 -23.394 1.00 82.12 183 ARG A N 1
ATOM 1415 C CA . ARG A 1 183 ? -1.156 -3.994 -22.423 1.00 82.12 183 ARG A CA 1
ATOM 1416 C C . ARG A 1 183 ? -0.318 -5.210 -22.039 1.00 82.12 183 ARG A C 1
ATOM 1418 O O . ARG A 1 183 ? -0.363 -5.594 -20.871 1.00 82.12 183 ARG A O 1
ATOM 1425 N N . ASP A 1 184 ? 0.396 -5.786 -22.998 1.00 85.50 184 ASP A N 1
ATOM 1426 C CA . ASP A 1 184 ? 1.218 -6.985 -22.852 1.00 85.50 184 ASP A CA 1
ATOM 1427 C C . ASP A 1 184 ? 2.616 -6.776 -23.474 1.00 85.50 184 ASP A C 1
ATOM 1429 O O . ASP A 1 184 ? 2.873 -7.178 -24.610 1.00 85.50 184 ASP A O 1
ATOM 1433 N N . PRO A 1 185 ? 3.514 -6.075 -22.760 1.00 87.19 185 PRO A N 1
ATOM 1434 C CA . PRO A 1 185 ? 4.811 -5.683 -23.297 1.00 87.19 185 PRO A CA 1
ATOM 1435 C C . PRO A 1 185 ? 5.740 -6.885 -23.510 1.00 87.19 185 PRO A C 1
ATOM 1437 O O . PRO A 1 185 ? 5.943 -7.717 -22.617 1.00 87.19 185 PRO A O 1
ATOM 1440 N N . LYS A 1 186 ? 6.353 -6.919 -24.694 1.00 88.94 186 LYS A N 1
ATOM 1441 C CA . LYS A 1 186 ? 7.412 -7.846 -25.102 1.00 88.94 186 LYS A CA 1
ATOM 1442 C C . LYS A 1 186 ? 8.670 -7.033 -25.351 1.00 88.94 186 LYS A C 1
ATOM 1444 O O . LYS A 1 186 ? 8.694 -6.201 -26.257 1.00 88.94 186 LYS A O 1
ATOM 1449 N N . LEU A 1 187 ? 9.688 -7.185 -24.505 1.00 85.69 187 LEU A N 1
ATOM 1450 C CA . LEU A 1 187 ? 10.881 -6.339 -24.596 1.00 85.69 187 LEU A CA 1
ATOM 1451 C C . LEU A 1 187 ? 11.661 -6.563 -25.891 1.00 85.69 187 LEU A C 1
ATOM 1453 O O . LEU A 1 187 ? 12.402 -5.679 -26.290 1.00 85.69 187 LEU A O 1
ATOM 1457 N N . GLU A 1 188 ? 11.438 -7.666 -26.597 1.00 85.56 188 GLU A N 1
ATOM 1458 C CA . GLU A 1 188 ? 11.985 -7.917 -27.928 1.00 85.56 188 GLU A CA 1
ATOM 1459 C C . GLU A 1 188 ? 11.571 -6.842 -28.947 1.00 85.56 188 GLU A C 1
ATOM 1461 O O . GLU A 1 188 ? 12.344 -6.525 -29.852 1.00 85.56 188 GLU A O 1
ATOM 1466 N N . ASP A 1 189 ? 10.399 -6.217 -28.761 1.00 86.69 189 ASP A N 1
ATOM 1467 C CA . ASP A 1 189 ? 9.913 -5.128 -29.616 1.00 86.69 189 ASP A CA 1
ATOM 1468 C C . ASP A 1 189 ? 10.879 -3.934 -29.640 1.00 86.69 189 ASP A C 1
ATOM 1470 O O . ASP A 1 189 ? 10.908 -3.184 -30.619 1.00 86.69 189 ASP A O 1
ATOM 1474 N N . ILE A 1 190 ? 11.681 -3.733 -28.583 1.00 85.00 190 ILE A N 1
ATOM 1475 C CA . ILE A 1 190 ? 12.593 -2.587 -28.526 1.00 85.00 190 ILE A CA 1
ATOM 1476 C C . ILE A 1 190 ? 13.622 -2.661 -29.659 1.00 85.00 190 ILE A C 1
ATOM 1478 O O . ILE A 1 190 ? 13.904 -1.646 -30.301 1.00 85.00 190 ILE A O 1
ATOM 1482 N N . TYR A 1 191 ? 14.114 -3.867 -29.963 1.00 82.00 191 TYR A N 1
ATOM 1483 C CA . TYR A 1 191 ? 15.183 -4.119 -30.932 1.00 82.00 191 TYR A CA 1
ATOM 1484 C C . TYR A 1 191 ? 14.779 -3.853 -32.385 1.00 82.00 191 TYR A C 1
ATOM 1486 O O . TYR A 1 191 ? 15.650 -3.764 -33.250 1.00 82.00 191 TYR A O 1
ATOM 1494 N N . ALA A 1 192 ? 13.478 -3.726 -32.660 1.00 82.38 192 ALA A N 1
ATOM 1495 C CA . ALA A 1 192 ? 12.957 -3.392 -33.982 1.00 82.38 192 ALA A CA 1
ATOM 1496 C C . ALA A 1 192 ? 13.127 -1.903 -34.335 1.00 82.38 192 ALA A C 1
ATOM 1498 O O . ALA A 1 192 ? 12.816 -1.494 -35.451 1.00 82.38 192 ALA A O 1
ATOM 1499 N N . THR A 1 193 ? 13.605 -1.080 -33.396 1.00 80.50 193 THR A N 1
ATOM 1500 C CA . THR A 1 193 ? 13.810 0.358 -33.604 1.00 80.50 193 THR A CA 1
ATOM 1501 C C . THR A 1 193 ? 15.282 0.747 -33.495 1.00 80.50 193 THR A C 1
ATOM 1503 O O . THR A 1 193 ? 15.995 0.145 -32.691 1.00 80.50 193 THR A O 1
ATOM 1506 N N . PRO A 1 194 ? 15.734 1.806 -34.201 1.00 76.38 194 PRO A N 1
ATOM 1507 C CA . PRO A 1 194 ? 17.113 2.304 -34.101 1.00 76.38 194 PRO A CA 1
ATOM 1508 C C . PRO A 1 194 ? 17.540 2.617 -32.660 1.00 76.38 194 PRO A C 1
ATOM 1510 O O . PRO A 1 194 ? 18.692 2.442 -32.278 1.00 76.38 194 PRO A O 1
ATOM 1513 N N . PHE A 1 195 ? 16.587 3.051 -31.829 1.00 74.88 195 PHE A N 1
ATOM 1514 C CA . PHE A 1 195 ? 16.808 3.279 -30.405 1.00 74.88 195 PHE A CA 1
ATOM 1515 C C . PHE A 1 195 ? 17.182 1.987 -29.663 1.00 74.88 195 PHE A C 1
ATOM 1517 O O . PHE A 1 195 ? 18.139 1.982 -28.886 1.00 74.88 195 PHE A O 1
ATOM 1524 N N . GLY A 1 196 ? 16.446 0.898 -29.906 1.00 72.62 196 GLY A N 1
ATOM 1525 C CA . GLY A 1 196 ? 16.680 -0.383 -29.248 1.00 72.62 196 GLY A CA 1
ATOM 1526 C C . GLY A 1 196 ? 17.821 -1.207 -29.835 1.00 72.62 196 GLY A C 1
ATOM 1527 O O . GLY A 1 196 ? 18.294 -2.117 -29.162 1.00 72.62 196 GLY A O 1
ATOM 1528 N N . GLU A 1 197 ? 18.333 -0.883 -31.027 1.00 74.62 197 GLU A N 1
ATOM 1529 C CA . GLU A 1 197 ? 19.540 -1.533 -31.564 1.00 74.62 197 GLU A CA 1
ATOM 1530 C C . GLU A 1 197 ? 20.742 -1.404 -30.626 1.00 74.62 197 GLU A C 1
ATOM 1532 O O . GLU A 1 197 ? 21.520 -2.346 -30.496 1.00 74.62 197 GLU A O 1
ATOM 1537 N N . ASN A 1 198 ? 20.825 -0.302 -29.875 1.00 72.81 198 ASN A N 1
ATOM 1538 C CA . ASN A 1 198 ? 21.854 -0.100 -28.854 1.00 72.81 198 ASN A CA 1
ATOM 1539 C C . ASN A 1 198 ? 21.823 -1.158 -27.736 1.00 72.81 198 ASN A C 1
ATOM 1541 O O . ASN A 1 198 ? 22.826 -1.353 -27.059 1.00 72.81 198 ASN A O 1
ATOM 1545 N N . PHE A 1 199 ? 20.691 -1.841 -27.535 1.00 72.19 199 PHE A N 1
ATOM 1546 C CA . PHE A 1 199 ? 20.550 -2.917 -26.554 1.00 72.19 199 PHE A CA 1
ATOM 1547 C C . PHE A 1 199 ? 20.857 -4.307 -27.130 1.00 72.19 199 PHE A C 1
ATOM 1549 O O . PHE A 1 199 ? 21.064 -5.228 -26.347 1.00 72.19 199 PHE A O 1
ATOM 1556 N N . LYS A 1 200 ? 20.908 -4.487 -28.464 1.00 74.44 200 LYS A N 1
ATOM 1557 C CA . LYS A 1 200 ? 21.127 -5.811 -29.091 1.00 74.44 200 LYS A CA 1
ATOM 1558 C C . LYS A 1 200 ? 22.452 -6.441 -28.662 1.00 74.44 200 LYS A C 1
ATOM 1560 O O . LYS A 1 200 ? 22.493 -7.638 -28.418 1.00 74.44 200 LYS A O 1
ATOM 1565 N N . ALA A 1 201 ? 23.502 -5.630 -28.523 1.00 71.12 201 ALA A N 1
ATOM 1566 C CA . ALA A 1 201 ? 24.825 -6.083 -28.086 1.00 71.12 201 ALA A CA 1
ATOM 1567 C C . ALA A 1 201 ? 24.831 -6.699 -26.674 1.00 71.12 201 ALA A C 1
ATOM 1569 O O . ALA A 1 201 ? 25.771 -7.398 -26.321 1.00 71.12 201 ALA A O 1
ATOM 1570 N N . HIS A 1 202 ? 23.779 -6.443 -25.895 1.00 70.62 202 HIS A N 1
ATOM 1571 C CA . HIS A 1 202 ? 23.637 -6.843 -24.501 1.00 70.62 202 HIS A CA 1
ATOM 1572 C C . HIS A 1 202 ? 22.376 -7.680 -24.260 1.00 70.62 202 HIS A C 1
ATOM 1574 O O . HIS A 1 202 ? 22.007 -7.912 -23.114 1.00 70.62 202 HIS A O 1
ATOM 1580 N N . ALA A 1 203 ? 21.688 -8.118 -25.322 1.00 67.38 203 ALA A N 1
ATOM 1581 C CA . ALA A 1 203 ? 20.389 -8.785 -25.231 1.00 67.38 203 ALA A CA 1
ATOM 1582 C C . ALA A 1 203 ? 20.419 -10.063 -24.370 1.00 67.38 203 ALA A C 1
ATOM 1584 O O . ALA A 1 203 ? 19.430 -10.360 -23.699 1.00 67.38 203 ALA A O 1
ATOM 1585 N N . ASP A 1 204 ? 21.557 -10.765 -24.349 1.00 63.78 204 ASP A N 1
ATOM 1586 C CA . ASP A 1 204 ? 21.769 -12.000 -23.582 1.00 63.78 204 ASP A CA 1
ATOM 1587 C C . ASP A 1 204 ? 22.166 -11.745 -22.111 1.00 63.78 204 ASP A C 1
ATOM 1589 O O . ASP A 1 204 ? 22.096 -12.638 -21.266 1.00 63.78 204 ASP A O 1
ATOM 1593 N N . GLU A 1 205 ? 22.539 -10.513 -21.765 1.00 60.94 205 GLU A N 1
ATOM 1594 C CA . GLU A 1 205 ? 23.005 -10.103 -20.438 1.00 60.94 205 GLU A CA 1
ATOM 1595 C C . GLU A 1 205 ? 21.841 -9.559 -19.578 1.00 60.94 205 GLU A C 1
ATOM 1597 O O . GLU A 1 205 ? 21.835 -8.421 -19.097 1.00 60.94 205 GLU A O 1
ATOM 1602 N N . VAL A 1 206 ? 20.804 -10.376 -19.369 1.00 61.09 206 VAL A N 1
ATOM 1603 C CA . VAL A 1 206 ? 19.709 -10.045 -18.438 1.00 61.09 206 VAL A CA 1
ATOM 1604 C C . VAL A 1 206 ? 20.061 -10.552 -17.036 1.00 61.09 206 VAL A C 1
ATOM 1606 O O . VAL A 1 206 ? 19.892 -11.729 -16.713 1.00 61.09 206 VAL A O 1
ATOM 1609 N N . THR A 1 207 ? 20.532 -9.661 -16.159 1.00 57.34 207 THR A N 1
ATOM 1610 C CA . THR A 1 207 ? 20.827 -9.976 -14.750 1.00 57.34 207 THR A CA 1
ATOM 1611 C C . THR A 1 207 ? 19.538 -10.104 -13.927 1.00 57.34 207 THR A C 1
ATOM 1613 O O . THR A 1 207 ? 19.116 -9.194 -13.210 1.00 57.34 207 THR A O 1
ATOM 1616 N N . GLY A 1 208 ? 18.887 -11.266 -14.027 1.00 58.84 208 GLY A N 1
ATOM 1617 C CA . GLY A 1 208 ? 17.631 -11.585 -13.341 1.00 58.84 208 GLY A CA 1
ATOM 1618 C C . GLY A 1 208 ? 16.405 -10.927 -13.987 1.00 58.84 208 GLY A C 1
ATOM 1619 O O . GLY A 1 208 ? 16.477 -9.825 -14.511 1.00 58.84 208 GLY A O 1
ATOM 1620 N N . GLY A 1 209 ? 15.252 -11.596 -13.949 1.00 68.19 209 GLY A N 1
ATOM 1621 C CA . GLY A 1 209 ? 14.042 -11.162 -14.666 1.00 68.19 209 GLY A CA 1
ATOM 1622 C C . GLY A 1 209 ? 13.869 -11.852 -16.021 1.00 68.19 209 GLY A C 1
ATOM 1623 O O . GLY A 1 209 ? 14.517 -12.860 -16.291 1.00 68.19 209 GLY A O 1
ATOM 1624 N N . VAL A 1 210 ? 12.932 -11.363 -16.834 1.00 75.69 210 VAL A N 1
ATOM 1625 C CA . VAL A 1 210 ? 12.591 -11.937 -18.151 1.00 75.69 210 VAL A CA 1
ATOM 1626 C C . VAL A 1 210 ? 12.229 -10.836 -19.154 1.00 75.69 210 VAL A C 1
ATOM 1628 O O . VAL A 1 210 ? 11.823 -9.742 -18.757 1.00 75.69 210 VAL A O 1
ATOM 1631 N N . SER A 1 211 ? 12.349 -11.132 -20.448 1.00 76.12 211 SER A N 1
ATOM 1632 C CA . SER A 1 211 ? 12.007 -10.223 -21.552 1.00 76.12 211 SER A CA 1
ATOM 1633 C C . SER A 1 211 ? 10.498 -10.105 -21.803 1.00 76.12 211 SER A C 1
ATOM 1635 O O . SER A 1 211 ? 10.014 -9.085 -22.292 1.00 76.12 211 SER A O 1
ATOM 1637 N N . HIS A 1 212 ? 9.741 -11.119 -21.388 1.00 82.31 212 HIS A N 1
ATOM 1638 C CA . HIS A 1 212 ? 8.289 -11.144 -21.440 1.00 82.31 212 HIS A CA 1
ATOM 1639 C C . HIS A 1 212 ? 7.724 -11.815 -20.186 1.00 82.31 212 HIS A C 1
ATOM 1641 O O . HIS A 1 212 ? 8.245 -12.823 -19.710 1.00 82.31 212 HIS A O 1
ATOM 1647 N N . VAL A 1 213 ? 6.640 -11.255 -19.648 1.00 79.56 213 VAL A N 1
ATOM 1648 C CA . VAL A 1 213 ? 5.922 -11.827 -18.507 1.00 79.56 213 VAL A CA 1
ATOM 1649 C C . VAL A 1 213 ? 4.453 -11.917 -18.874 1.00 79.56 213 VAL A C 1
ATOM 1651 O O . VAL A 1 213 ? 3.788 -10.891 -19.012 1.00 79.56 213 VAL A O 1
ATOM 1654 N N . ASP A 1 214 ? 3.928 -13.134 -18.906 1.00 78.44 214 ASP A N 1
ATOM 1655 C CA . ASP A 1 214 ? 2.491 -13.367 -18.957 1.00 78.44 214 ASP A CA 1
ATOM 1656 C C . ASP A 1 214 ? 1.875 -13.020 -17.593 1.00 78.44 214 ASP A C 1
ATOM 1658 O O . ASP A 1 214 ? 1.813 -13.819 -16.656 1.00 78.44 214 ASP A O 1
ATOM 1662 N N . ARG A 1 215 ? 1.517 -11.745 -17.441 1.00 78.31 215 ARG A N 1
ATOM 1663 C CA . ARG A 1 215 ?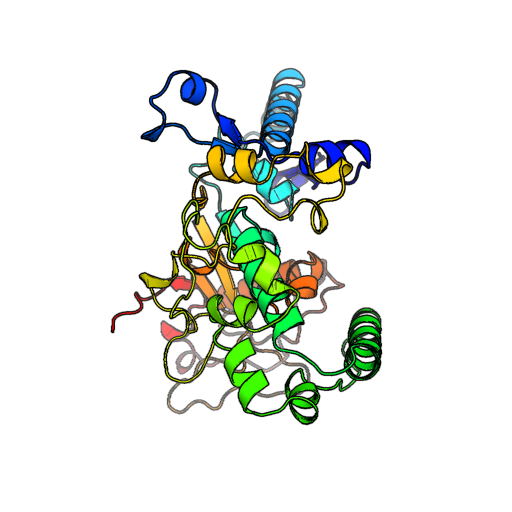 1.083 -11.185 -16.156 1.00 78.31 215 ARG A CA 1
ATOM 1664 C C . ARG A 1 215 ? -0.382 -11.376 -15.909 1.00 78.31 215 ARG A C 1
ATOM 1666 O O . ARG A 1 215 ? -0.780 -11.407 -14.755 1.00 78.31 215 ARG A O 1
ATOM 1673 N N . LEU A 1 216 ? -1.183 -11.363 -16.960 1.00 79.81 216 LEU A N 1
ATOM 1674 C CA . LEU A 1 216 ? -2.566 -10.939 -16.859 1.00 79.81 216 LEU A CA 1
ATOM 1675 C C . LEU A 1 216 ? -3.466 -12.164 -16.795 1.00 79.81 216 LEU A C 1
ATOM 1677 O O . LEU A 1 216 ? -3.416 -13.033 -17.662 1.00 79.81 216 LEU A O 1
ATOM 1681 N N . LEU A 1 217 ? -4.312 -12.225 -15.769 1.00 79.00 217 LEU A N 1
ATOM 1682 C CA . LEU A 1 217 ? -5.383 -13.216 -15.741 1.00 79.00 217 LEU A CA 1
ATOM 1683 C C . LEU A 1 217 ? -6.382 -12.932 -16.872 1.00 79.00 217 LEU A C 1
ATOM 1685 O O . LEU A 1 217 ? -6.658 -11.772 -17.201 1.00 79.00 217 LEU A O 1
ATOM 1689 N N . ALA A 1 218 ? -6.918 -14.003 -17.459 1.00 78.25 218 ALA A N 1
ATOM 1690 C CA . ALA A 1 218 ? -8.023 -13.912 -18.403 1.00 78.25 218 ALA A CA 1
ATOM 1691 C C . ALA A 1 218 ? -9.310 -13.466 -17.679 1.00 78.25 218 ALA A C 1
ATOM 1693 O O . ALA A 1 218 ? -9.522 -13.807 -16.513 1.00 78.25 218 ALA A O 1
ATOM 1694 N N . GLY A 1 219 ? -10.171 -12.720 -18.378 1.00 77.38 219 GLY A N 1
ATOM 1695 C CA . GLY A 1 219 ? -11.443 -12.218 -17.847 1.00 77.38 219 GLY A CA 1
ATOM 1696 C C . GLY A 1 219 ? -11.403 -10.768 -17.352 1.00 77.38 219 GLY A C 1
ATOM 1697 O O . GLY A 1 219 ? -10.544 -9.972 -17.748 1.00 77.38 219 GLY A O 1
ATOM 1698 N N . GLU A 1 220 ? -12.382 -10.417 -16.513 1.00 72.62 220 GLU A N 1
ATOM 1699 C CA . GLU A 1 220 ? -12.513 -9.077 -15.940 1.00 72.62 220 GLU A CA 1
ATOM 1700 C C . GLU A 1 220 ? -11.380 -8.764 -14.962 1.00 72.62 220 GLU A C 1
ATOM 1702 O O . GLU A 1 220 ? -11.023 -9.568 -14.099 1.00 72.62 220 GLU A O 1
ATOM 1707 N N . ARG A 1 221 ? -10.819 -7.560 -15.098 1.00 74.62 221 ARG A N 1
ATOM 1708 C CA . ARG A 1 221 ? -9.696 -7.100 -14.283 1.00 74.62 221 ARG A CA 1
ATOM 1709 C C . ARG A 1 221 ? -10.199 -6.321 -13.087 1.00 74.62 221 ARG A C 1
ATOM 1711 O O . ARG A 1 221 ? -10.868 -5.305 -13.245 1.00 74.62 221 ARG A O 1
ATOM 1718 N N . SER A 1 222 ? -9.762 -6.729 -11.905 1.00 77.69 222 SER A N 1
ATOM 1719 C CA . SER A 1 222 ? -9.911 -5.944 -10.683 1.00 77.69 222 SER A CA 1
ATOM 1720 C C . SER A 1 222 ? -8.568 -5.796 -9.981 1.00 77.69 222 SER A C 1
ATOM 1722 O O . SER A 1 222 ? -7.624 -6.528 -10.264 1.00 77.69 222 SER A O 1
ATOM 1724 N N . LEU A 1 223 ? -8.480 -4.881 -9.015 1.00 80.44 223 LEU A N 1
ATOM 1725 C CA . LEU A 1 223 ? -7.282 -4.724 -8.185 1.00 80.44 223 LEU A CA 1
ATOM 1726 C C . LEU A 1 223 ? -6.860 -6.036 -7.489 1.00 80.44 223 LEU A C 1
ATOM 1728 O O . LEU A 1 223 ? -5.674 -6.237 -7.250 1.00 80.44 223 LEU A O 1
ATOM 1732 N N . MET A 1 224 ? -7.817 -6.935 -7.235 1.00 78.56 224 MET A N 1
ATOM 1733 C CA . MET A 1 224 ? -7.602 -8.242 -6.602 1.00 78.56 224 MET A CA 1
ATOM 1734 C C . MET A 1 224 ? -7.430 -9.393 -7.600 1.00 78.56 224 MET A C 1
ATOM 1736 O O . MET A 1 224 ? -6.893 -10.437 -7.248 1.00 78.56 224 MET A O 1
ATOM 1740 N N . ARG A 1 225 ? -7.903 -9.234 -8.841 1.00 77.44 225 ARG A N 1
ATOM 1741 C CA . ARG A 1 225 ? -7.920 -10.280 -9.870 1.00 77.44 225 ARG A CA 1
ATOM 1742 C C . ARG A 1 225 ? -7.439 -9.700 -11.190 1.00 77.44 225 ARG A C 1
ATOM 1744 O O . ARG A 1 225 ? -8.218 -9.400 -12.089 1.00 77.44 225 ARG A O 1
ATOM 1751 N N . TRP A 1 226 ? -6.133 -9.503 -11.288 1.00 76.50 226 TRP A N 1
ATOM 1752 C CA . TRP A 1 226 ? -5.514 -9.011 -12.519 1.00 76.50 226 TRP A CA 1
ATOM 1753 C C . TRP A 1 226 ? -4.179 -9.675 -12.838 1.00 76.50 226 TRP A C 1
ATOM 1755 O O . TRP A 1 226 ? -3.745 -9.577 -13.984 1.00 76.50 226 TRP A O 1
ATOM 1765 N N . LYS A 1 227 ? -3.549 -10.350 -11.864 1.00 77.50 227 LYS A N 1
ATOM 1766 C CA . LYS A 1 227 ? -2.195 -10.886 -11.985 1.00 77.50 227 LYS A CA 1
ATOM 1767 C C . LYS A 1 227 ? -2.135 -12.402 -11.761 1.00 77.50 227 LYS A C 1
ATOM 1769 O O . LYS A 1 227 ? -2.740 -12.902 -10.818 1.00 77.50 227 LYS A O 1
ATOM 1774 N N . LYS A 1 228 ? -1.395 -13.109 -12.617 1.00 77.81 228 LYS A N 1
ATOM 1775 C CA . LYS A 1 228 ? -1.077 -14.538 -12.494 1.00 77.81 228 LYS A CA 1
ATOM 1776 C C . LYS A 1 228 ? -0.062 -14.793 -11.363 1.00 77.81 228 LYS A C 1
ATOM 1778 O O . LYS A 1 228 ? 0.845 -13.970 -11.192 1.00 77.81 228 LYS A O 1
ATOM 1783 N N . PRO A 1 229 ? -0.161 -15.902 -10.606 1.00 66.88 229 PRO A N 1
ATOM 1784 C CA . PRO A 1 229 ? 0.782 -16.227 -9.527 1.00 66.88 229 PRO A CA 1
ATOM 1785 C C . PRO A 1 229 ? 2.255 -16.260 -9.971 1.00 66.88 229 PRO A C 1
ATOM 1787 O O . PRO A 1 229 ? 3.148 -15.849 -9.225 1.00 66.88 229 PRO A O 1
ATOM 1790 N N . GLU A 1 230 ? 2.511 -16.675 -11.214 1.00 65.62 230 GLU A N 1
ATOM 1791 C CA . GLU A 1 230 ? 3.840 -16.831 -11.820 1.00 65.62 230 GLU A CA 1
ATOM 1792 C C . GLU A 1 230 ? 4.517 -15.484 -12.108 1.00 65.62 230 GLU A C 1
ATOM 1794 O O . GLU A 1 230 ? 5.737 -15.396 -12.271 1.00 65.62 230 GLU A O 1
ATOM 1799 N N . ALA A 1 231 ? 3.751 -14.392 -12.103 1.00 67.19 231 ALA A N 1
ATOM 1800 C CA . ALA A 1 231 ? 4.231 -13.066 -12.455 1.00 67.19 231 ALA A CA 1
ATOM 1801 C C . ALA A 1 231 ? 5.074 -12.392 -11.348 1.00 67.19 231 ALA A C 1
ATOM 1803 O O . ALA A 1 231 ? 5.252 -11.171 -11.343 1.00 67.19 231 ALA A O 1
ATOM 1804 N N . ARG A 1 232 ? 5.636 -13.175 -10.415 1.00 68.81 232 ARG A N 1
ATOM 1805 C CA . ARG A 1 232 ? 6.767 -12.752 -9.569 1.00 68.81 232 ARG A CA 1
ATOM 1806 C C . ARG A 1 232 ? 7.986 -12.373 -10.408 1.00 68.81 232 ARG A C 1
ATOM 1808 O O . ARG A 1 232 ? 8.731 -11.485 -10.015 1.00 68.81 232 ARG A O 1
ATOM 1815 N N . LYS A 1 233 ? 8.165 -13.002 -11.575 1.00 77.06 233 LYS A N 1
ATOM 1816 C CA . LYS A 1 233 ? 9.186 -12.590 -12.540 1.00 77.06 233 LYS A CA 1
ATOM 1817 C C . LYS A 1 233 ? 8.797 -11.234 -13.127 1.00 77.06 233 LYS A C 1
ATOM 1819 O O . LYS A 1 233 ? 7.710 -11.073 -13.682 1.00 77.06 233 LYS A O 1
ATOM 1824 N N . LEU A 1 234 ? 9.671 -10.250 -12.967 1.00 78.62 234 LEU A N 1
ATOM 1825 C CA . LEU A 1 234 ? 9.466 -8.896 -13.462 1.00 78.62 234 LEU A CA 1
ATOM 1826 C C . LEU A 1 234 ? 10.263 -8.652 -14.746 1.00 78.62 234 LEU A C 1
ATOM 1828 O O . LEU A 1 234 ? 11.235 -9.353 -15.027 1.00 78.62 234 LEU A O 1
ATOM 1832 N N . LEU A 1 235 ? 9.810 -7.672 -15.530 1.00 81.50 235 LEU A N 1
ATOM 1833 C CA . LEU A 1 235 ? 10.492 -7.274 -16.754 1.00 81.50 235 LEU A CA 1
ATOM 1834 C C . LEU A 1 235 ? 11.774 -6.556 -16.362 1.00 81.50 235 LEU A C 1
ATOM 1836 O O . LEU A 1 235 ? 11.743 -5.684 -15.491 1.00 81.50 235 LEU A O 1
ATOM 1840 N N . ARG A 1 236 ? 12.881 -6.907 -17.010 1.00 81.56 236 ARG A N 1
ATOM 1841 C CA . ARG A 1 236 ? 14.151 -6.197 -16.855 1.00 81.56 236 ARG A CA 1
ATOM 1842 C C . ARG A 1 236 ? 14.755 -5.928 -18.220 1.00 81.56 236 ARG A C 1
ATOM 1844 O O . ARG A 1 236 ? 14.677 -6.763 -19.114 1.00 81.56 236 ARG A O 1
ATOM 1851 N N . LEU A 1 237 ? 15.316 -4.732 -18.368 1.00 76.88 237 LEU A N 1
ATOM 1852 C CA . LEU A 1 237 ? 16.027 -4.349 -19.581 1.00 76.88 237 LEU A CA 1
ATOM 1853 C C . LEU A 1 237 ? 17.406 -5.029 -19.624 1.00 76.88 237 LEU A C 1
ATOM 1855 O O . LEU A 1 237 ? 17.985 -5.251 -18.555 1.00 76.88 237 LEU A O 1
ATOM 1859 N N . PRO A 1 238 ? 17.940 -5.307 -20.826 1.00 73.69 238 PRO A N 1
ATOM 1860 C CA . PRO A 1 238 ? 19.291 -5.841 -20.985 1.00 73.69 238 PRO A CA 1
ATOM 1861 C C . PRO A 1 238 ? 20.362 -4.892 -20.426 1.00 73.69 238 PRO A C 1
ATOM 1863 O O . PRO A 1 238 ? 20.169 -3.668 -20.419 1.00 73.69 238 PRO A O 1
ATOM 1866 N N . ARG A 1 239 ? 21.479 -5.451 -19.943 1.00 70.12 239 ARG A N 1
ATOM 1867 C CA . ARG A 1 239 ? 22.576 -4.726 -19.278 1.00 70.12 239 ARG A CA 1
ATOM 1868 C C . ARG A 1 239 ? 23.934 -5.096 -19.886 1.00 70.12 239 ARG A C 1
ATOM 1870 O O . ARG A 1 239 ? 24.046 -6.199 -20.374 1.00 70.12 239 ARG A O 1
ATOM 1877 N N . PRO A 1 240 ? 24.971 -4.248 -19.786 1.00 64.19 240 PRO A N 1
ATOM 1878 C CA . PRO A 1 240 ? 24.965 -2.878 -19.277 1.00 64.19 240 PRO A CA 1
ATOM 1879 C C . PRO A 1 240 ? 24.110 -1.933 -20.130 1.00 64.19 240 PRO A C 1
ATOM 1881 O O . PRO A 1 240 ? 23.838 -2.176 -21.302 1.00 64.19 240 PRO A O 1
ATOM 1884 N N . TYR A 1 241 ? 23.669 -0.825 -19.528 1.00 65.56 241 TYR A N 1
ATOM 1885 C CA . TYR A 1 241 ? 22.987 0.211 -20.301 1.00 65.56 241 TYR A CA 1
ATOM 1886 C C . TYR A 1 241 ? 23.959 0.886 -21.281 1.00 65.56 241 TYR A C 1
ATOM 1888 O O . TYR A 1 241 ? 25.099 1.176 -20.897 1.00 65.56 241 TYR A O 1
ATOM 1896 N N . PRO A 1 242 ? 23.507 1.231 -22.502 1.00 65.31 242 PRO A N 1
ATOM 1897 C CA . PRO A 1 242 ? 24.308 2.022 -23.426 1.00 65.31 242 PRO A CA 1
ATOM 1898 C C . PRO A 1 242 ? 24.729 3.348 -22.784 1.00 65.31 242 PRO A C 1
ATOM 1900 O O . PRO A 1 242 ? 23.903 4.053 -22.199 1.00 65.31 242 PRO A O 1
ATOM 1903 N N . LYS A 1 243 ? 26.004 3.732 -22.930 1.00 63.72 243 LYS A N 1
ATOM 1904 C CA . LYS A 1 243 ? 26.536 4.995 -22.377 1.00 63.72 243 LYS A CA 1
ATOM 1905 C C . LYS A 1 243 ? 25.762 6.226 -22.860 1.00 63.72 243 LYS A C 1
ATOM 1907 O O . LYS A 1 243 ? 25.597 7.172 -22.107 1.00 63.72 243 LYS A O 1
ATOM 1912 N N . SER A 1 244 ? 25.215 6.187 -24.074 1.00 61.53 244 SER A N 1
ATOM 1913 C CA . SER A 1 244 ? 24.351 7.240 -24.629 1.00 61.53 244 SER A CA 1
ATOM 1914 C C . SER A 1 244 ? 23.054 7.470 -23.837 1.00 61.53 244 SER A C 1
ATOM 1916 O O . SER A 1 244 ? 22.448 8.531 -23.957 1.00 61.53 244 SER A O 1
ATOM 1918 N N . MET A 1 245 ? 22.624 6.500 -23.023 1.00 59.47 245 MET A N 1
ATOM 1919 C CA . MET A 1 245 ? 21.408 6.567 -22.207 1.00 59.47 245 MET A CA 1
ATOM 1920 C C . MET A 1 245 ? 21.678 6.867 -20.729 1.00 59.47 245 MET A C 1
ATOM 1922 O O . MET A 1 245 ? 20.745 7.182 -19.987 1.00 59.47 245 MET A O 1
ATOM 1926 N N . CYS A 1 246 ? 22.936 6.784 -20.296 1.00 57.50 246 CYS A N 1
ATOM 1927 C CA . CYS A 1 246 ? 23.362 7.113 -18.943 1.00 57.50 246 CYS A CA 1
ATOM 1928 C C . CYS A 1 246 ? 24.202 8.392 -18.971 1.00 57.50 246 CYS A C 1
ATOM 1930 O O . CYS A 1 246 ? 25.354 8.375 -19.387 1.00 57.50 246 CYS A O 1
ATOM 1932 N N . SER A 1 247 ? 23.644 9.498 -18.470 1.00 54.75 247 SER A N 1
ATOM 1933 C CA . SER A 1 247 ? 24.454 10.669 -18.107 1.00 54.75 247 SER A CA 1
ATOM 1934 C C . SER A 1 247 ? 25.575 10.239 -17.148 1.00 54.75 247 SER A C 1
ATOM 1936 O O . SER A 1 247 ? 25.342 9.389 -16.287 1.00 54.75 247 SER A O 1
ATOM 1938 N N . GLU A 1 248 ? 26.776 10.819 -17.256 1.00 49.66 248 GLU A N 1
ATOM 1939 C CA . GLU A 1 248 ? 27.920 10.503 -16.380 1.00 49.66 248 GLU A CA 1
ATOM 1940 C C . GLU A 1 248 ? 27.566 10.597 -14.882 1.00 49.66 248 GLU A C 1
ATOM 1942 O O . GLU A 1 248 ? 28.053 9.792 -14.090 1.00 49.66 248 GLU A O 1
ATOM 1947 N N . LEU A 1 249 ? 26.613 11.463 -14.510 1.00 42.91 249 LEU A N 1
ATOM 1948 C CA . LEU A 1 249 ? 26.077 11.597 -13.148 1.00 42.91 249 LEU A CA 1
ATOM 1949 C C . LEU A 1 249 ? 25.319 10.345 -12.645 1.00 42.91 249 LEU A C 1
ATOM 1951 O O . LEU A 1 249 ? 25.272 10.081 -11.448 1.00 42.91 249 LEU A O 1
ATOM 1955 N N . LEU A 1 250 ? 24.717 9.571 -13.558 1.00 47.72 250 LEU A N 1
ATOM 1956 C CA . LEU A 1 250 ? 24.016 8.304 -13.293 1.00 47.72 250 LEU A CA 1
ATOM 1957 C C . LEU A 1 250 ? 24.940 7.086 -13.439 1.00 47.72 250 LEU A C 1
ATOM 1959 O O . LEU A 1 250 ? 24.621 6.017 -12.922 1.00 47.72 250 LEU A O 1
ATOM 1963 N N . SER A 1 251 ? 26.084 7.240 -14.118 1.00 48.62 251 SER A N 1
ATOM 1964 C CA . SER A 1 251 ? 27.033 6.149 -14.390 1.00 48.62 251 SER A CA 1
ATOM 1965 C C . SER A 1 251 ? 27.707 5.595 -13.127 1.00 48.62 251 SER A C 1
ATOM 1967 O O . SER A 1 251 ? 28.101 4.432 -13.098 1.00 48.62 251 SER A O 1
ATOM 1969 N N . GLN A 1 252 ? 27.786 6.400 -12.062 1.00 43.72 252 GLN A N 1
ATOM 1970 C CA . GLN A 1 252 ? 28.372 6.012 -10.774 1.00 43.72 252 GLN A CA 1
ATOM 1971 C C . GLN A 1 252 ? 27.326 5.588 -9.726 1.00 43.72 252 GLN A C 1
ATOM 1973 O O . GLN A 1 252 ? 27.688 5.064 -8.673 1.00 43.72 252 GLN A O 1
ATOM 1978 N N . ALA A 1 253 ? 26.027 5.760 -10.003 1.00 48.69 253 ALA A N 1
ATOM 1979 C CA . ALA A 1 253 ? 24.948 5.489 -9.057 1.00 48.69 253 ALA A CA 1
ATOM 1980 C C . ALA A 1 253 ? 24.192 4.185 -9.369 1.00 48.69 253 ALA A C 1
ATOM 1982 O O . ALA A 1 253 ? 23.103 4.150 -9.937 1.00 48.69 253 ALA A O 1
ATOM 1983 N N . ASN A 1 254 ? 24.764 3.113 -8.834 1.00 57.94 254 ASN A N 1
ATOM 1984 C CA . ASN A 1 254 ? 24.094 2.227 -7.886 1.00 57.94 254 ASN A CA 1
ATOM 1985 C C . ASN A 1 254 ? 22.873 1.387 -8.290 1.00 57.94 254 ASN A C 1
ATOM 1987 O O . ASN A 1 254 ? 22.579 0.534 -7.478 1.00 57.94 254 ASN A O 1
ATOM 1991 N N . ILE A 1 255 ? 22.167 1.499 -9.427 1.00 58.16 255 ILE A N 1
ATOM 1992 C CA . ILE A 1 255 ? 20.979 0.623 -9.651 1.00 58.16 255 ILE A CA 1
ATOM 1993 C C . ILE A 1 255 ? 21.357 -0.865 -9.725 1.00 58.16 255 ILE A C 1
ATOM 1995 O O . ILE A 1 255 ? 20.676 -1.698 -9.137 1.00 58.16 255 ILE A O 1
ATOM 1999 N N . ASP A 1 256 ? 22.450 -1.216 -10.401 1.00 60.56 256 ASP A N 1
ATOM 2000 C CA . ASP A 1 256 ? 22.898 -2.616 -10.451 1.00 60.56 256 ASP A CA 1
ATOM 2001 C C . ASP A 1 256 ? 23.391 -3.087 -9.081 1.00 60.56 256 ASP A C 1
ATOM 2003 O O . ASP A 1 256 ? 23.042 -4.172 -8.626 1.00 60.56 256 ASP A O 1
ATOM 2007 N N . LYS A 1 257 ? 24.101 -2.211 -8.362 1.00 61.62 257 LYS A N 1
ATOM 2008 C CA . LYS A 1 257 ? 24.518 -2.442 -6.973 1.00 61.62 257 LYS A CA 1
ATOM 2009 C C . LYS A 1 257 ? 23.328 -2.499 -6.006 1.00 61.62 257 LYS A C 1
ATOM 2011 O O . LYS A 1 257 ? 23.384 -3.148 -4.972 1.00 61.62 257 LYS A O 1
ATOM 2016 N N . LEU A 1 258 ? 22.240 -1.814 -6.324 1.00 63.75 258 LEU A N 1
ATOM 2017 C CA . LEU A 1 258 ? 20.996 -1.754 -5.571 1.00 63.75 258 LEU A CA 1
ATOM 2018 C C . LEU A 1 258 ? 20.220 -3.050 -5.763 1.00 63.75 258 LEU A C 1
ATOM 2020 O O . LEU A 1 258 ? 19.812 -3.660 -4.787 1.00 63.75 258 LEU A O 1
ATOM 2024 N N . LEU A 1 259 ? 20.079 -3.495 -7.010 1.00 64.31 259 LEU A N 1
ATOM 2025 C CA . LEU A 1 259 ? 19.501 -4.790 -7.356 1.00 64.31 259 LEU A CA 1
ATOM 2026 C C . LEU A 1 259 ? 20.320 -5.951 -6.786 1.00 64.31 259 LEU A C 1
ATOM 2028 O O . LEU A 1 259 ? 19.744 -6.961 -6.397 1.00 64.31 259 LEU A O 1
ATOM 2032 N N . SER A 1 260 ? 21.648 -5.812 -6.722 1.00 62.81 260 SER A N 1
ATOM 2033 C CA . SER A 1 260 ? 22.518 -6.832 -6.134 1.00 62.81 260 SER A CA 1
ATOM 2034 C C . SER A 1 260 ? 22.501 -6.834 -4.603 1.00 62.81 260 SER A C 1
ATOM 2036 O O . SER A 1 260 ? 22.868 -7.838 -4.010 1.00 62.81 260 SER A O 1
ATOM 2038 N N . THR A 1 261 ? 22.131 -5.725 -3.947 1.00 64.56 261 THR A N 1
ATOM 2039 C CA . THR A 1 261 ? 22.132 -5.608 -2.470 1.00 64.56 261 THR A CA 1
ATOM 2040 C C . THR A 1 261 ? 20.745 -5.706 -1.841 1.00 64.56 261 THR A C 1
ATOM 2042 O O . THR A 1 261 ? 20.628 -6.073 -0.674 1.00 64.56 261 THR A O 1
ATOM 2045 N N . LEU A 1 262 ? 19.690 -5.398 -2.595 1.00 65.62 262 LEU A N 1
ATOM 2046 C CA . LEU A 1 262 ? 18.297 -5.585 -2.215 1.00 65.62 262 LEU A CA 1
ATOM 2047 C C . LEU A 1 262 ? 17.690 -6.636 -3.147 1.00 65.62 262 LEU A C 1
ATOM 2049 O O . LEU A 1 262 ? 17.300 -6.337 -4.276 1.00 65.62 262 LEU A O 1
ATOM 2053 N N . SER A 1 263 ? 17.620 -7.873 -2.653 1.00 60.84 263 SER A N 1
ATOM 2054 C CA . SER A 1 263 ? 16.878 -8.964 -3.287 1.00 60.84 263 SER A CA 1
ATOM 2055 C C . SER A 1 263 ? 15.376 -8.647 -3.366 1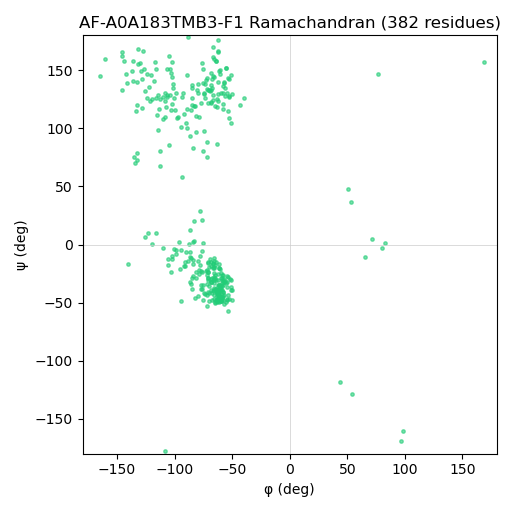.00 60.84 263 SER A C 1
ATOM 2057 O O . SER A 1 263 ? 14.916 -7.614 -2.871 1.00 60.84 263 SER A O 1
ATOM 2059 N N . ASP A 1 264 ? 14.586 -9.521 -4.004 1.00 64.00 264 ASP A N 1
ATOM 2060 C CA . ASP A 1 264 ? 13.134 -9.336 -4.104 1.00 64.00 264 ASP A CA 1
ATOM 2061 C C . ASP A 1 264 ? 12.512 -9.117 -2.714 1.00 64.00 264 ASP A C 1
ATOM 2063 O O . ASP A 1 264 ? 12.440 -10.025 -1.879 1.00 64.00 264 ASP A O 1
ATOM 2067 N N . GLY A 1 265 ? 12.078 -7.876 -2.471 1.00 62.50 265 GLY A N 1
ATOM 2068 C CA . GLY A 1 265 ? 11.605 -7.431 -1.169 1.00 62.50 265 GLY A CA 1
ATOM 2069 C C . GLY A 1 265 ? 10.436 -8.275 -0.668 1.00 62.50 265 GLY A C 1
ATOM 2070 O O . GLY A 1 265 ? 9.443 -8.483 -1.369 1.00 62.50 265 GLY A O 1
ATOM 2071 N N . ARG A 1 266 ? 10.538 -8.742 0.578 1.00 62.28 266 ARG A N 1
ATOM 2072 C CA . ARG A 1 266 ? 9.443 -9.398 1.301 1.00 62.28 266 ARG A CA 1
ATOM 2073 C C . ARG A 1 266 ? 8.830 -8.393 2.270 1.00 62.28 266 ARG A C 1
ATOM 2075 O O . ARG A 1 266 ? 9.555 -7.658 2.933 1.00 62.28 266 ARG A O 1
ATOM 2082 N N . PHE A 1 267 ? 7.503 -8.367 2.376 1.00 63.66 267 PHE A N 1
ATOM 2083 C CA . PHE A 1 267 ? 6.854 -7.563 3.411 1.00 63.66 267 PHE A CA 1
ATOM 2084 C C . PHE A 1 267 ? 7.183 -8.149 4.782 1.00 63.66 267 PHE A C 1
ATOM 2086 O O . PHE A 1 267 ? 6.932 -9.325 5.030 1.00 63.66 267 PHE A O 1
ATOM 2093 N N . GLY A 1 268 ? 7.742 -7.319 5.661 1.00 62.31 268 GLY A N 1
ATOM 2094 C CA . GLY A 1 268 ? 8.042 -7.684 7.048 1.00 62.31 268 GLY A CA 1
ATOM 2095 C C . GLY A 1 268 ? 6.852 -7.551 8.003 1.00 62.31 268 GLY A C 1
ATOM 2096 O O . GLY A 1 268 ? 7.024 -7.758 9.196 1.00 62.31 268 GLY A O 1
ATOM 2097 N N . ALA A 1 269 ? 5.671 -7.189 7.491 1.00 73.88 269 ALA A N 1
ATOM 2098 C CA . ALA A 1 269 ? 4.494 -6.793 8.258 1.00 73.88 269 ALA A CA 1
ATOM 2099 C C . ALA A 1 269 ? 3.232 -7.520 7.788 1.00 73.88 269 ALA A C 1
ATOM 2101 O O . ALA A 1 269 ? 3.116 -7.876 6.612 1.00 73.88 269 ALA A O 1
ATOM 2102 N N . ARG A 1 270 ? 2.239 -7.650 8.678 1.00 85.69 270 ARG A N 1
ATOM 2103 C CA . ARG A 1 270 ? 0.876 -8.014 8.267 1.00 85.69 270 ARG A CA 1
ATOM 2104 C C . ARG A 1 270 ? 0.262 -6.841 7.507 1.00 85.69 270 ARG A C 1
ATOM 2106 O O . ARG A 1 270 ? 0.338 -5.709 7.979 1.00 85.69 270 ARG A O 1
ATOM 2113 N N . VAL A 1 271 ? -0.353 -7.096 6.353 1.00 88.00 271 VAL A N 1
ATOM 2114 C CA . VAL A 1 271 ? -0.927 -6.039 5.509 1.00 88.00 271 VAL A CA 1
ATOM 2115 C C . VAL A 1 271 ? -2.440 -6.194 5.410 1.00 88.00 271 VAL A C 1
ATOM 2117 O O . VAL A 1 271 ? -2.943 -7.237 4.995 1.00 88.00 271 VAL A O 1
ATOM 2120 N N . ILE A 1 272 ? -3.162 -5.125 5.742 1.00 91.44 272 ILE A N 1
ATOM 2121 C CA . ILE A 1 272 ? -4.589 -4.975 5.457 1.00 91.44 272 ILE A CA 1
ATOM 2122 C C . ILE A 1 272 ? -4.744 -4.043 4.258 1.00 91.44 272 ILE A C 1
ATOM 2124 O O . ILE A 1 272 ? -4.340 -2.878 4.289 1.00 91.44 272 ILE A O 1
ATOM 2128 N N . HIS A 1 273 ? -5.369 -4.554 3.201 1.00 92.69 273 HIS A N 1
ATOM 2129 C CA . HIS A 1 273 ? -5.698 -3.793 2.004 1.00 92.69 273 HIS A CA 1
ATOM 2130 C C . HIS A 1 273 ? -7.163 -3.360 2.041 1.00 92.69 273 HIS A C 1
ATOM 2132 O O . HIS A 1 273 ? -8.074 -4.184 2.011 1.00 92.69 273 HIS A O 1
ATOM 2138 N N . LEU A 1 274 ? -7.387 -2.053 2.103 1.00 94.00 274 LEU A N 1
ATOM 2139 C CA . LEU A 1 274 ? -8.699 -1.426 2.021 1.00 94.00 274 LEU A CA 1
ATOM 2140 C C . LEU A 1 274 ? -9.099 -1.227 0.557 1.00 94.00 274 LEU A C 1
ATOM 2142 O O . LEU A 1 274 ? -8.364 -0.600 -0.213 1.00 94.00 274 LEU A O 1
ATOM 2146 N N . LEU A 1 275 ? -10.275 -1.719 0.180 1.00 92.62 275 LEU A N 1
ATOM 2147 C CA . LEU A 1 275 ? -10.788 -1.687 -1.187 1.00 92.62 275 LEU A CA 1
ATOM 2148 C C . LEU A 1 275 ? -12.145 -0.990 -1.218 1.00 92.62 275 LEU A C 1
ATOM 2150 O O . LEU A 1 275 ? -13.061 -1.380 -0.496 1.00 92.62 275 LEU A O 1
ATOM 2154 N N . GLU A 1 276 ? -12.277 0.026 -2.070 1.00 91.25 276 GLU A N 1
ATOM 2155 C CA . GLU A 1 276 ? -13.593 0.585 -2.390 1.00 91.25 276 GLU A CA 1
ATOM 2156 C C . GLU A 1 276 ? -14.420 -0.447 -3.160 1.00 91.25 276 GLU A C 1
ATOM 2158 O O . GLU A 1 276 ? -13.883 -1.195 -3.980 1.00 91.25 276 GLU A O 1
ATOM 2163 N N . VAL A 1 277 ? -15.724 -0.445 -2.902 1.00 88.69 277 VAL A N 1
ATOM 2164 C CA . VAL A 1 277 ? -16.704 -1.314 -3.555 1.00 88.69 277 VAL A CA 1
ATOM 2165 C C . VAL A 1 277 ? -17.793 -0.460 -4.196 1.00 88.69 277 VAL A C 1
ATOM 2167 O O . VAL A 1 277 ? -18.134 0.611 -3.689 1.00 88.69 277 VAL A O 1
ATOM 2170 N N . ASP A 1 278 ? -18.327 -0.926 -5.322 1.00 85.19 278 ASP A N 1
ATOM 2171 C CA . ASP A 1 278 ? -19.305 -0.163 -6.105 1.00 85.19 278 ASP A CA 1
ATOM 2172 C C . ASP A 1 278 ? -20.725 -0.224 -5.506 1.00 85.19 278 ASP A C 1
ATOM 2174 O O . ASP A 1 278 ? -21.542 0.671 -5.738 1.00 85.19 278 ASP A O 1
ATOM 2178 N N . SER A 1 279 ? -21.020 -1.246 -4.696 1.00 86.88 279 SER A N 1
ATOM 2179 C CA . SER A 1 279 ? -22.303 -1.439 -4.011 1.00 86.88 279 SER A CA 1
ATOM 2180 C C . SER A 1 279 ? -22.137 -2.094 -2.636 1.00 86.88 279 SER A C 1
ATOM 2182 O O . SER A 1 279 ? -21.079 -2.627 -2.305 1.00 86.88 279 SER A O 1
ATOM 2184 N N . ASP A 1 280 ? -23.198 -2.045 -1.824 1.00 85.38 280 ASP A N 1
ATOM 2185 C CA . ASP A 1 280 ? -23.326 -2.888 -0.627 1.00 85.38 280 ASP A CA 1
ATOM 2186 C C . ASP A 1 280 ? -23.354 -4.386 -1.003 1.00 85.38 280 ASP A C 1
ATOM 2188 O O . ASP A 1 280 ? -23.544 -4.735 -2.172 1.00 85.38 280 ASP A O 1
ATOM 2192 N N . PHE A 1 281 ? -23.171 -5.258 -0.003 1.00 83.56 281 PHE A N 1
ATOM 2193 C CA . PHE A 1 281 ? -23.275 -6.709 -0.173 1.00 83.56 281 PHE A CA 1
ATOM 2194 C C . PHE A 1 281 ? -24.646 -7.114 -0.725 1.00 83.56 281 PHE A C 1
ATOM 2196 O O . PHE A 1 281 ? -25.681 -6.580 -0.318 1.00 83.56 281 PHE A O 1
ATOM 2203 N N . GLU A 1 282 ? -24.642 -8.069 -1.651 1.00 83.88 282 GLU A N 1
ATOM 2204 C CA . GLU A 1 282 ? -25.862 -8.643 -2.205 1.00 83.88 282 GLU A CA 1
ATOM 2205 C C . GLU A 1 282 ? -26.435 -9.663 -1.220 1.00 83.88 282 GLU A C 1
ATOM 2207 O O . GLU A 1 282 ? -25.864 -10.733 -1.022 1.00 83.88 282 GLU A O 1
ATOM 2212 N N . VAL A 1 283 ? -27.565 -9.320 -0.601 1.00 82.50 283 VAL A N 1
ATOM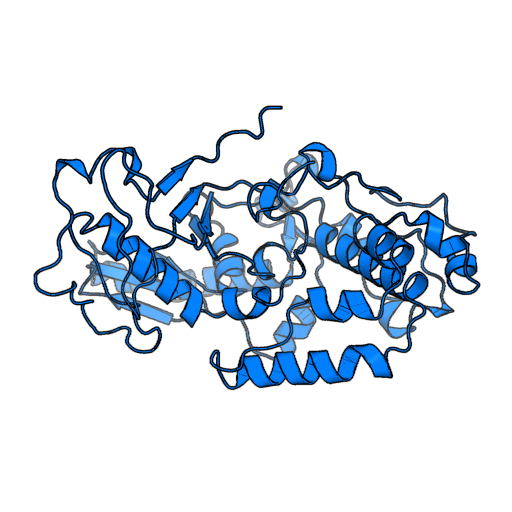 2213 C CA . VAL A 1 283 ? -28.315 -10.221 0.281 1.00 82.50 283 VAL A CA 1
ATOM 2214 C C . VAL A 1 283 ? -29.587 -10.667 -0.451 1.00 82.50 283 VAL A C 1
ATOM 2216 O O . VAL A 1 283 ? -30.334 -9.808 -0.939 1.00 82.50 283 VAL A O 1
ATOM 2219 N N . PRO A 1 284 ? -29.863 -11.982 -0.567 1.00 83.75 284 PRO A N 1
ATOM 2220 C CA . PRO A 1 284 ? -31.056 -12.480 -1.246 1.00 83.75 284 PRO A CA 1
ATOM 2221 C C . PRO A 1 284 ? -32.344 -11.846 -0.707 1.00 83.75 284 PRO A C 1
ATOM 2223 O O . PRO A 1 284 ? -32.598 -11.840 0.493 1.00 83.75 284 PRO A O 1
ATOM 2226 N N . GLY A 1 285 ? -33.172 -11.300 -1.602 1.00 81.31 285 GLY A N 1
ATOM 2227 C CA . GLY A 1 285 ? -34.439 -10.654 -1.236 1.00 81.31 285 GLY A CA 1
ATOM 2228 C C . GLY A 1 285 ? -34.321 -9.215 -0.713 1.00 81.31 285 GLY A C 1
ATOM 2229 O O . GLY A 1 285 ? -35.348 -8.567 -0.507 1.00 81.31 285 GLY A O 1
ATOM 2230 N N . VAL A 1 286 ? -33.108 -8.673 -0.564 1.00 82.50 286 VAL A N 1
ATOM 2231 C CA . VAL A 1 286 ? -32.861 -7.310 -0.068 1.00 82.50 286 VAL A CA 1
ATOM 2232 C C . VAL A 1 286 ? -32.381 -6.418 -1.212 1.00 82.50 286 VAL A C 1
ATOM 2234 O O . VAL A 1 286 ? -31.462 -6.754 -1.957 1.00 82.50 286 VAL A O 1
ATOM 2237 N N . LYS A 1 287 ? -32.998 -5.241 -1.371 1.00 82.69 287 LYS A N 1
ATOM 2238 C CA . LYS A 1 287 ? -32.558 -4.262 -2.376 1.00 82.69 287 LYS A CA 1
ATOM 2239 C C . LYS A 1 287 ? -31.350 -3.471 -1.852 1.00 82.69 287 LYS A C 1
ATOM 2241 O O . LYS A 1 287 ? -31.443 -2.933 -0.750 1.00 82.69 287 LYS A O 1
ATOM 2246 N N . PRO A 1 288 ? -30.271 -3.300 -2.643 1.00 81.31 288 PRO A N 1
ATOM 2247 C CA . PRO A 1 288 ? -29.130 -2.484 -2.237 1.00 81.31 288 PRO A CA 1
ATOM 2248 C C . PRO A 1 288 ? -29.537 -1.045 -1.914 1.00 81.31 288 PRO A C 1
ATOM 2250 O O . PRO A 1 288 ? -30.281 -0.413 -2.673 1.00 81.31 288 PRO A O 1
ATOM 2253 N N . PHE A 1 289 ? -29.004 -0.498 -0.822 1.00 85.06 289 PHE A N 1
ATOM 2254 C CA . PHE A 1 289 ? -29.275 0.882 -0.445 1.00 85.06 289 PHE A CA 1
ATOM 2255 C C . PHE A 1 289 ? -28.631 1.855 -1.444 1.00 85.06 289 PHE A C 1
ATOM 2257 O O . PHE A 1 289 ? -27.418 1.852 -1.658 1.00 85.06 289 PHE A O 1
ATOM 2264 N N . LYS A 1 290 ? -29.447 2.718 -2.060 1.00 85.12 290 LYS A N 1
ATOM 2265 C CA . LYS A 1 290 ? -28.993 3.744 -3.008 1.00 85.12 290 LYS A CA 1
ATOM 2266 C C . LYS A 1 290 ? -29.640 5.087 -2.677 1.00 85.12 290 LYS A C 1
ATOM 2268 O O . LYS A 1 290 ? -30.849 5.253 -2.801 1.00 85.12 290 LYS A O 1
ATOM 2273 N N . LYS A 1 291 ? -28.823 6.068 -2.284 1.00 84.44 291 LYS A N 1
ATOM 2274 C CA . LYS A 1 291 ? -29.236 7.462 -2.055 1.00 84.44 291 LYS A CA 1
ATOM 2275 C C . LYS A 1 291 ? -28.136 8.411 -2.523 1.00 84.44 291 LYS A C 1
ATOM 2277 O O . LYS A 1 291 ? -26.953 8.101 -2.402 1.00 84.44 291 LYS A O 1
ATOM 2282 N N . LYS A 1 292 ? -28.501 9.589 -3.037 1.00 82.00 292 LYS A N 1
ATOM 2283 C CA . LYS A 1 292 ? -27.521 10.626 -3.400 1.00 82.00 292 LYS A CA 1
ATOM 2284 C C . LYS A 1 292 ? -26.655 10.974 -2.181 1.00 82.00 292 LYS A C 1
ATOM 2286 O O . LYS A 1 292 ? -27.186 11.267 -1.114 1.00 82.00 292 LYS A O 1
ATOM 2291 N N . GLY A 1 293 ? -25.334 10.933 -2.351 1.00 79.38 293 GLY A N 1
ATOM 2292 C CA . GLY A 1 293 ? -24.372 11.200 -1.275 1.00 79.38 293 GLY A CA 1
ATOM 2293 C C . GLY A 1 293 ? -24.072 10.007 -0.359 1.00 79.38 293 GLY A C 1
ATOM 2294 O O . GLY A 1 293 ? -23.272 10.153 0.561 1.00 79.38 293 GLY A O 1
ATOM 2295 N N . TYR A 1 294 ? -24.666 8.836 -0.600 1.00 85.38 294 TYR A N 1
ATOM 2296 C CA . TYR A 1 294 ? -24.232 7.582 0.011 1.00 85.38 294 TYR A CA 1
ATOM 2297 C C . TYR A 1 294 ? -23.090 6.966 -0.805 1.00 85.38 294 TYR A C 1
ATOM 2299 O O . TYR A 1 294 ? -23.145 6.958 -2.035 1.00 85.38 294 TYR A O 1
ATOM 2307 N N . VAL A 1 295 ? -22.065 6.451 -0.123 1.00 87.81 295 VAL A N 1
ATOM 2308 C CA . VAL A 1 295 ? -20.999 5.654 -0.743 1.00 87.81 295 VAL A CA 1
ATOM 2309 C C . VAL A 1 295 ? -20.793 4.402 0.115 1.00 87.81 295 VAL A C 1
ATOM 2311 O O . VAL A 1 295 ? -20.445 4.557 1.292 1.00 87.81 295 VAL A O 1
ATOM 2314 N N . PRO A 1 296 ? -20.979 3.188 -0.440 1.00 89.44 296 PRO A N 1
ATOM 2315 C CA . PRO A 1 296 ? -20.787 1.933 0.283 1.00 89.44 296 PRO A CA 1
ATOM 2316 C C . PRO A 1 296 ? -19.433 1.900 0.991 1.00 89.44 296 PRO A C 1
ATOM 2318 O O . PRO A 1 296 ? -18.436 2.226 0.350 1.00 89.44 296 PRO A O 1
ATOM 2321 N N . PRO A 1 297 ? -19.348 1.574 2.293 1.00 90.94 297 PRO A N 1
ATOM 2322 C CA . PRO A 1 297 ? -18.064 1.507 2.983 1.00 90.94 297 PRO A CA 1
ATOM 2323 C C . PRO A 1 297 ? -17.099 0.545 2.273 1.00 90.94 297 PRO A C 1
ATOM 2325 O O . PRO A 1 297 ? -17.559 -0.407 1.635 1.00 90.94 297 PRO A O 1
ATOM 2328 N N . PRO A 1 298 ? -15.778 0.751 2.381 1.00 92.88 298 PRO A N 1
ATOM 2329 C CA . PRO A 1 298 ? -14.823 -0.186 1.810 1.00 92.88 298 PRO A CA 1
ATOM 2330 C C . PRO A 1 298 ? -14.870 -1.544 2.530 1.00 92.88 298 PRO A C 1
ATOM 2332 O O . PRO A 1 298 ? -15.492 -1.705 3.588 1.00 92.88 298 PRO A O 1
ATOM 2335 N N . ILE A 1 299 ? -14.189 -2.526 1.946 1.00 93.12 299 ILE A N 1
ATOM 2336 C CA . ILE A 1 299 ? -13.854 -3.797 2.597 1.00 93.12 299 ILE A CA 1
ATOM 2337 C C . ILE A 1 299 ? -12.362 -3.825 2.937 1.00 93.12 299 ILE A C 1
ATOM 2339 O O . ILE A 1 299 ? -11.552 -3.204 2.250 1.00 93.12 299 ILE A O 1
ATOM 2343 N N . ALA A 1 300 ? -11.997 -4.555 3.985 1.00 93.94 300 ALA A N 1
ATOM 2344 C CA . ALA A 1 300 ? -10.622 -4.855 4.358 1.00 93.94 300 ALA A CA 1
ATOM 2345 C C . ALA A 1 300 ? -10.288 -6.294 3.977 1.00 93.94 300 ALA A C 1
ATOM 2347 O O . ALA A 1 300 ? -10.994 -7.223 4.363 1.00 93.94 300 ALA A O 1
ATOM 2348 N N . VAL A 1 301 ? -9.190 -6.489 3.257 1.00 91.88 301 VAL A N 1
ATOM 2349 C CA . VAL A 1 301 ? -8.692 -7.811 2.879 1.00 91.88 301 VAL A CA 1
ATOM 2350 C C . VAL A 1 301 ? -7.296 -7.995 3.455 1.00 91.88 301 VAL A C 1
ATOM 2352 O O . VAL A 1 301 ? -6.407 -7.184 3.201 1.00 91.88 301 VAL A O 1
ATOM 2355 N N . TRP A 1 302 ? -7.092 -9.065 4.220 1.00 90.00 302 TRP A N 1
ATOM 2356 C CA . TRP A 1 302 ? -5.753 -9.509 4.598 1.00 90.00 302 TRP A CA 1
ATOM 2357 C C . TRP A 1 302 ? -4.992 -9.901 3.340 1.00 90.00 302 TRP A C 1
ATOM 2359 O O . TRP A 1 302 ? -5.424 -10.795 2.616 1.00 90.00 302 TRP A O 1
ATOM 2369 N N . SER A 1 303 ? -3.888 -9.212 3.071 1.00 85.56 303 SER A N 1
ATOM 2370 C CA . SER A 1 303 ? -3.110 -9.370 1.848 1.00 85.56 303 SER A CA 1
ATOM 2371 C C . SER A 1 303 ? -1.709 -9.882 2.140 1.00 85.56 303 SER A C 1
ATOM 2373 O O . SER A 1 303 ? -1.170 -9.680 3.228 1.00 85.56 303 SER A O 1
ATOM 2375 N N . ASP A 1 304 ? -1.102 -10.501 1.132 1.00 76.69 304 ASP A N 1
ATOM 2376 C CA . ASP A 1 304 ? 0.300 -10.896 1.148 1.00 76.69 304 ASP A CA 1
ATOM 2377 C C . ASP A 1 304 ? 1.155 -10.020 0.216 1.00 76.69 304 ASP A C 1
ATOM 2379 O O . ASP A 1 304 ? 0.682 -9.067 -0.416 1.00 76.69 304 ASP A O 1
ATOM 2383 N N . SER A 1 305 ? 2.443 -10.356 0.143 1.00 68.56 305 SER A N 1
ATOM 2384 C CA . SER A 1 305 ? 3.447 -9.652 -0.650 1.00 68.56 305 SER A CA 1
ATOM 2385 C C . SER A 1 305 ? 3.239 -9.737 -2.163 1.00 68.56 305 SER A C 1
ATOM 2387 O O . SER A 1 305 ? 3.753 -8.896 -2.903 1.00 68.56 305 SER A O 1
ATOM 2389 N N . THR A 1 306 ? 2.485 -10.721 -2.651 1.00 73.44 306 THR A N 1
ATOM 2390 C CA . THR A 1 306 ? 2.288 -10.945 -4.087 1.00 73.44 306 THR A CA 1
ATOM 2391 C C . THR A 1 306 ? 1.410 -9.873 -4.726 1.00 73.44 306 THR A C 1
ATOM 2393 O O . THR A 1 306 ? 1.555 -9.605 -5.915 1.00 73.44 306 THR A O 1
ATOM 2396 N N . MET A 1 307 ? 0.569 -9.195 -3.944 1.00 77.94 307 MET A N 1
ATOM 2397 C CA . MET A 1 307 ? -0.308 -8.122 -4.424 1.00 77.94 307 MET A CA 1
ATOM 2398 C C . MET A 1 307 ? 0.391 -6.779 -4.648 1.00 77.94 307 MET A C 1
ATOM 2400 O O . MET A 1 307 ? -0.139 -5.902 -5.334 1.00 77.94 307 MET A O 1
ATOM 2404 N N . PHE A 1 308 ? 1.576 -6.597 -4.067 1.00 81.94 308 PHE A N 1
ATOM 2405 C CA . PHE A 1 308 ? 2.297 -5.322 -4.077 1.00 81.94 308 PHE A CA 1
ATOM 2406 C C . PHE A 1 308 ? 3.631 -5.398 -4.833 1.00 81.94 308 PHE A C 1
ATOM 2408 O O . PHE A 1 308 ? 4.425 -4.463 -4.812 1.00 81.94 308 PHE A O 1
ATOM 2415 N N . ASN A 1 309 ? 3.880 -6.497 -5.542 1.00 80.25 309 ASN A N 1
ATOM 2416 C CA . ASN A 1 309 ? 5.131 -6.772 -6.254 1.00 80.25 309 ASN A CA 1
ATOM 2417 C C . ASN A 1 309 ? 5.219 -6.126 -7.654 1.00 80.25 309 ASN A C 1
ATOM 2419 O O . ASN A 1 309 ? 5.945 -6.614 -8.516 1.00 80.25 309 ASN A O 1
ATOM 2423 N N . THR A 1 310 ? 4.418 -5.098 -7.932 1.00 81.50 310 THR A N 1
ATOM 2424 C CA . THR A 1 310 ? 4.444 -4.366 -9.204 1.00 81.50 310 THR A CA 1
ATOM 2425 C C . THR A 1 310 ? 3.696 -3.046 -9.073 1.00 81.50 310 THR A C 1
ATOM 2427 O O . THR A 1 310 ? 2.685 -2.943 -8.373 1.00 81.50 310 THR A O 1
ATOM 2430 N N . ILE A 1 311 ? 4.186 -2.017 -9.765 1.00 84.94 311 ILE A N 1
ATOM 2431 C CA . ILE A 1 311 ? 3.529 -0.712 -9.785 1.00 84.94 311 ILE A CA 1
ATOM 2432 C C . ILE A 1 311 ? 2.319 -0.758 -10.721 1.00 84.94 311 ILE A C 1
ATOM 2434 O O . ILE A 1 311 ? 2.437 -1.026 -11.925 1.00 84.94 311 ILE A O 1
ATOM 2438 N N . LEU A 1 312 ? 1.162 -0.445 -10.141 1.00 83.88 312 LEU A N 1
ATOM 2439 C CA . LEU A 1 312 ? -0.105 -0.251 -10.828 1.00 83.88 312 LEU A CA 1
ATOM 2440 C C . LEU A 1 312 ? -0.258 1.213 -11.229 1.00 83.88 312 LEU A C 1
ATOM 2442 O O . LEU A 1 312 ? -0.566 2.066 -10.399 1.00 83.88 312 LEU A O 1
ATOM 2446 N N . VAL A 1 313 ? -0.066 1.501 -12.514 1.00 81.12 313 VAL A N 1
ATOM 2447 C CA . VAL A 1 313 ? -0.255 2.853 -13.047 1.00 81.12 313 VAL A CA 1
ATOM 2448 C C . VAL A 1 313 ? -1.752 3.137 -13.134 1.00 81.12 313 VAL A C 1
ATOM 2450 O O . VAL A 1 313 ? -2.427 2.715 -14.070 1.00 81.12 313 VAL A O 1
ATOM 2453 N N . HIS A 1 314 ? -2.283 3.836 -12.131 1.00 82.06 314 HIS A N 1
ATOM 2454 C CA . HIS A 1 314 ? -3.701 4.166 -12.042 1.00 82.06 314 HIS A CA 1
ATOM 2455 C C . HIS A 1 314 ? -3.902 5.631 -11.627 1.00 82.06 314 HIS A C 1
ATOM 2457 O O . HIS A 1 314 ? -3.221 6.099 -10.717 1.00 82.06 314 HIS A O 1
ATOM 2463 N N . PRO A 1 315 ? -4.878 6.372 -12.188 1.00 75.94 315 PRO A N 1
ATOM 2464 C CA . PRO A 1 315 ? -5.065 7.789 -11.860 1.00 75.94 315 PRO A CA 1
ATOM 2465 C C . PRO A 1 315 ? -5.384 8.086 -10.387 1.00 75.94 315 PRO A C 1
ATOM 2467 O O . PRO A 1 315 ? -5.234 9.220 -9.942 1.00 75.94 315 PRO A O 1
ATOM 2470 N N . LYS A 1 316 ? -5.859 7.085 -9.635 1.00 82.06 316 LYS A N 1
ATOM 2471 C CA . LYS A 1 316 ? -6.114 7.206 -8.192 1.00 82.06 316 LYS A CA 1
ATOM 2472 C C . LYS A 1 316 ? -4.875 6.941 -7.325 1.00 82.06 316 LYS A C 1
ATOM 2474 O O . LYS A 1 316 ? -4.938 7.234 -6.144 1.00 82.06 316 LYS A O 1
ATOM 2479 N N . MET A 1 317 ? -3.765 6.415 -7.863 1.00 85.50 317 MET A N 1
ATOM 2480 C CA . MET A 1 317 ? -2.625 5.946 -7.051 1.00 85.50 317 MET A CA 1
ATOM 2481 C C . MET A 1 317 ? -2.025 7.025 -6.140 1.00 85.50 317 MET A C 1
ATOM 2483 O O . MET A 1 317 ? -1.652 6.727 -5.012 1.00 85.50 317 MET A O 1
ATOM 2487 N N . TYR A 1 318 ? -2.004 8.281 -6.603 1.00 82.75 318 TYR A N 1
ATOM 2488 C CA . TYR A 1 318 ? -1.552 9.422 -5.806 1.00 82.75 318 TYR A CA 1
ATOM 2489 C C . TYR A 1 318 ? -2.560 9.788 -4.712 1.00 82.75 318 TYR A C 1
ATOM 2491 O O . TYR A 1 318 ? -2.212 9.835 -3.538 1.00 82.75 318 TYR A O 1
ATOM 2499 N N . PHE A 1 319 ? -3.829 9.996 -5.077 1.00 83.50 319 PHE A N 1
ATOM 2500 C CA . PHE A 1 319 ? -4.881 10.367 -4.122 1.00 83.50 319 PHE A CA 1
ATOM 2501 C C . PHE A 1 319 ? -5.083 9.302 -3.045 1.00 83.50 319 PHE A C 1
ATOM 2503 O O . PHE A 1 319 ? -5.251 9.629 -1.878 1.00 83.50 319 PHE A O 1
ATOM 2510 N N . ASN A 1 320 ? -4.984 8.030 -3.421 1.00 89.69 320 ASN A N 1
ATOM 2511 C CA . ASN A 1 320 ? -5.075 6.908 -2.501 1.00 89.69 320 ASN A CA 1
ATOM 2512 C C . ASN A 1 320 ? -3.921 6.837 -1.491 1.00 89.69 320 ASN A C 1
ATOM 2514 O O . ASN A 1 320 ? -4.073 6.172 -0.473 1.00 89.69 320 ASN A O 1
ATOM 2518 N N . HIS A 1 321 ? -2.795 7.503 -1.755 1.00 89.88 321 HIS A N 1
ATOM 2519 C CA . HIS A 1 321 ? -1.698 7.608 -0.799 1.00 89.88 321 HIS A CA 1
ATOM 2520 C C . HIS A 1 321 ? -1.903 8.740 0.218 1.00 89.88 321 HIS A C 1
ATOM 2522 O O . HIS A 1 321 ? -1.380 8.694 1.332 1.00 89.88 321 HIS A O 1
ATOM 2528 N N . VAL A 1 322 ? -2.643 9.788 -0.154 1.00 87.06 322 VAL A N 1
ATOM 2529 C CA . VAL A 1 322 ? -2.813 10.982 0.680 1.00 87.06 322 VAL A CA 1
ATOM 2530 C C . VAL A 1 322 ? -3.516 10.597 1.997 1.00 87.06 322 VAL A C 1
ATOM 2532 O O . VAL A 1 322 ? -4.583 9.979 1.938 1.00 87.06 322 VAL A O 1
ATOM 2535 N N . PRO A 1 323 ? -2.980 10.993 3.179 1.00 86.25 323 PRO A N 1
ATOM 2536 C CA . PRO A 1 323 ? -3.488 10.561 4.490 1.00 86.25 323 PRO A CA 1
ATOM 2537 C C . PRO A 1 323 ? -4.994 10.751 4.650 1.00 86.25 323 PRO A C 1
ATOM 2539 O O . PRO A 1 323 ? -5.691 9.886 5.157 1.00 86.25 323 PRO A O 1
ATOM 2542 N N . LEU A 1 324 ? -5.491 11.868 4.125 1.00 85.38 324 LEU A N 1
ATOM 2543 C CA . LEU A 1 324 ? -6.888 12.272 4.141 1.00 85.38 324 LEU A CA 1
ATOM 2544 C C . LEU A 1 324 ? -7.843 11.206 3.579 1.00 85.38 324 LEU A C 1
ATOM 2546 O O . LEU A 1 324 ? -8.888 10.933 4.163 1.00 85.38 324 LEU A O 1
ATOM 2550 N N . TYR A 1 325 ? -7.477 10.582 2.456 1.00 86.81 325 TYR A N 1
ATOM 2551 C CA . TYR A 1 325 ? -8.292 9.538 1.833 1.00 86.81 325 TYR A CA 1
ATOM 2552 C C . TYR A 1 325 ? -8.169 8.209 2.578 1.00 86.81 325 TYR A C 1
ATOM 2554 O O . TYR A 1 325 ? -9.154 7.481 2.686 1.00 86.81 325 TYR A O 1
ATOM 2562 N N . VAL A 1 326 ? -6.982 7.910 3.114 1.00 88.44 326 VAL A N 1
ATOM 2563 C CA . VAL A 1 326 ? -6.733 6.701 3.910 1.00 88.44 326 VAL A CA 1
ATOM 2564 C C . VAL A 1 326 ? -7.548 6.737 5.202 1.00 88.44 326 VAL A C 1
ATOM 2566 O O . VAL A 1 326 ? -8.281 5.790 5.475 1.00 88.44 326 VAL A O 1
ATOM 2569 N N . SER A 1 327 ? -7.484 7.839 5.953 1.00 86.50 327 SER A N 1
ATOM 2570 C CA . SER A 1 327 ? -8.255 8.023 7.185 1.00 86.50 327 SER A CA 1
ATOM 2571 C C . SER A 1 327 ? -9.757 7.972 6.920 1.00 86.50 327 SER A C 1
ATOM 2573 O O . SER A 1 327 ? -10.454 7.206 7.569 1.00 86.50 327 SER A O 1
ATOM 2575 N N . ALA A 1 328 ? -10.255 8.670 5.893 1.00 86.94 328 ALA A N 1
ATOM 2576 C CA . ALA A 1 328 ? -11.679 8.627 5.561 1.00 86.94 328 ALA A CA 1
ATOM 2577 C C . ALA A 1 328 ? -12.164 7.217 5.168 1.00 86.94 328 ALA A C 1
ATOM 2579 O O . ALA A 1 328 ? -13.288 6.828 5.487 1.00 86.94 328 ALA A O 1
ATOM 2580 N N . ALA A 1 329 ? -11.341 6.433 4.463 1.00 89.94 329 ALA A N 1
ATOM 2581 C CA . ALA A 1 329 ? -11.657 5.038 4.160 1.00 89.94 329 ALA A CA 1
ATOM 2582 C C . ALA A 1 329 ? -11.671 4.170 5.430 1.00 89.94 329 ALA A C 1
ATOM 2584 O O . ALA A 1 329 ? -12.552 3.321 5.584 1.00 89.94 329 ALA A O 1
ATOM 2585 N N . TRP A 1 330 ? -10.724 4.408 6.340 1.00 89.06 330 TRP A N 1
ATOM 2586 C CA . TRP A 1 330 ? -10.632 3.731 7.628 1.00 89.06 330 TRP A CA 1
ATOM 2587 C C . TRP A 1 330 ? -11.837 4.026 8.525 1.00 89.06 330 TRP A C 1
ATOM 2589 O O . TRP A 1 330 ? -12.463 3.089 9.012 1.00 89.06 330 TRP A O 1
ATOM 2599 N N . ASP A 1 331 ? -12.236 5.290 8.660 1.00 87.75 331 ASP A N 1
ATOM 2600 C CA . ASP A 1 331 ? -13.383 5.703 9.479 1.00 87.75 331 ASP A CA 1
ATOM 2601 C C . ASP A 1 331 ? -14.694 5.107 8.957 1.00 87.75 331 ASP A C 1
ATOM 2603 O O . ASP A 1 331 ? -15.517 4.602 9.726 1.00 87.75 331 ASP A O 1
ATOM 2607 N N . ARG A 1 332 ? -14.863 5.071 7.627 1.00 90.12 332 ARG A N 1
ATOM 2608 C CA . ARG A 1 332 ? -16.012 4.415 6.982 1.00 90.12 332 ARG A CA 1
ATOM 2609 C C . ARG A 1 332 ? -16.047 2.918 7.272 1.00 90.12 332 ARG A C 1
ATOM 2611 O O . ARG A 1 332 ? -17.125 2.384 7.533 1.00 90.12 332 ARG A O 1
ATOM 2618 N N . LEU A 1 333 ? -14.899 2.240 7.213 1.00 91.19 333 LEU A N 1
ATOM 2619 C CA . LEU A 1 333 ? -14.798 0.822 7.558 1.00 91.19 333 LEU A CA 1
ATOM 2620 C C . LEU A 1 333 ? -15.107 0.596 9.042 1.00 91.19 333 LEU A C 1
ATOM 2622 O O . LEU A 1 333 ? -15.926 -0.260 9.369 1.00 91.19 333 LEU A O 1
ATOM 2626 N N . TRP A 1 334 ? -14.478 1.374 9.921 1.00 89.44 334 TRP A N 1
ATOM 2627 C CA . TRP A 1 334 ? -14.648 1.298 11.367 1.00 89.44 334 TRP A CA 1
ATOM 2628 C C . TRP A 1 334 ? -16.111 1.475 11.768 1.00 89.44 334 TRP A C 1
ATOM 2630 O O . TRP A 1 334 ? -16.667 0.617 12.448 1.00 89.44 334 TRP A O 1
ATOM 2640 N N . ALA A 1 335 ? -16.771 2.527 11.280 1.00 88.50 335 ALA A N 1
ATOM 2641 C CA . ALA A 1 335 ? -18.174 2.784 11.583 1.00 88.50 335 ALA A CA 1
ATOM 2642 C C . ALA A 1 335 ? -19.095 1.651 11.107 1.00 88.50 335 ALA A C 1
ATOM 2644 O O . ALA A 1 335 ? -20.049 1.300 11.798 1.00 88.50 335 ALA A O 1
ATOM 2645 N N . ALA A 1 336 ? -18.797 1.050 9.953 1.00 89.00 336 ALA A N 1
ATOM 2646 C CA . ALA A 1 336 ? -19.565 -0.074 9.434 1.00 89.00 336 ALA A CA 1
ATOM 2647 C C . ALA A 1 336 ? -19.346 -1.381 10.219 1.00 89.00 336 ALA A C 1
ATOM 2649 O O . ALA A 1 336 ? -20.232 -2.229 10.215 1.00 89.00 336 ALA A O 1
ATOM 2650 N N . ILE A 1 337 ? -18.194 -1.546 10.880 1.00 89.38 337 ILE A N 1
ATOM 2651 C CA . ILE A 1 337 ? -17.910 -2.682 11.771 1.00 89.38 337 ILE A CA 1
ATOM 2652 C C . ILE A 1 337 ? -18.561 -2.473 13.141 1.00 89.38 337 ILE A C 1
ATOM 2654 O O . ILE A 1 337 ? -19.164 -3.397 13.673 1.00 89.38 337 ILE A O 1
ATOM 2658 N N . GLN A 1 338 ? -18.449 -1.269 13.708 1.00 88.19 338 GLN A N 1
ATOM 2659 C CA . GLN A 1 338 ? -18.981 -0.965 15.039 1.00 88.19 338 GLN A CA 1
ATOM 2660 C C . GLN A 1 338 ? -20.509 -0.894 15.067 1.00 88.19 338 GLN A C 1
ATOM 2662 O O . GLN A 1 338 ? -21.131 -1.256 16.063 1.00 88.19 338 GLN A O 1
ATOM 2667 N N . TRP A 1 339 ? -21.122 -0.428 13.976 1.00 89.62 339 TRP A N 1
ATOM 2668 C CA . TRP A 1 339 ? -22.571 -0.253 13.875 1.00 89.62 339 TRP A CA 1
ATOM 2669 C C . TRP A 1 339 ? -23.110 -0.808 12.551 1.00 89.62 339 TRP A C 1
ATOM 2671 O O . TRP A 1 339 ? -23.522 -0.037 11.678 1.00 89.62 339 TRP A O 1
ATOM 2681 N N . PRO A 1 340 ? -23.112 -2.141 12.373 1.00 88.62 340 PRO A N 1
ATOM 2682 C CA . PRO A 1 340 ? -23.493 -2.774 11.110 1.00 88.62 340 PRO A CA 1
ATOM 2683 C C . PRO A 1 340 ? -24.970 -2.542 10.735 1.00 88.62 340 PRO A C 1
ATOM 2685 O O . PRO A 1 340 ? -25.301 -2.477 9.547 1.00 88.62 340 PRO A O 1
ATOM 2688 N N . ASP A 1 341 ? -25.841 -2.321 11.728 1.00 89.56 341 ASP A N 1
ATOM 2689 C CA . ASP A 1 341 ? -27.262 -1.984 11.562 1.00 89.56 341 ASP A CA 1
ATOM 2690 C C . ASP A 1 341 ? -27.497 -0.562 11.021 1.00 89.56 341 ASP A C 1
ATOM 2692 O O . ASP A 1 341 ? -28.601 -0.231 10.577 1.00 89.56 341 ASP A O 1
ATOM 2696 N N . ARG A 1 342 ? -26.474 0.300 11.044 1.00 90.12 342 ARG A N 1
ATOM 2697 C CA . ARG A 1 342 ? -26.582 1.716 10.679 1.00 90.12 342 ARG A CA 1
ATOM 2698 C C . ARG A 1 342 ? -26.009 1.990 9.294 1.00 90.12 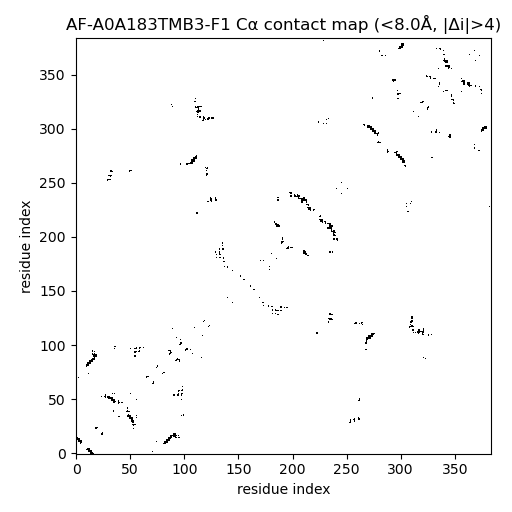342 ARG A C 1
ATOM 2700 O O . ARG A 1 342 ? -25.018 1.405 8.862 1.00 90.12 342 ARG A O 1
ATOM 2707 N N . ILE A 1 343 ? -26.613 2.959 8.608 1.00 87.94 343 ILE A N 1
ATOM 2708 C CA . ILE A 1 343 ? -26.117 3.475 7.330 1.00 87.94 343 ILE A CA 1
ATOM 2709 C C . ILE A 1 343 ? -25.688 4.927 7.526 1.00 87.94 343 ILE A C 1
ATOM 2711 O O . ILE A 1 343 ? -26.455 5.740 8.035 1.00 87.94 343 ILE A O 1
ATOM 2715 N N . PHE A 1 344 ? -24.468 5.262 7.118 1.00 87.44 344 PHE A N 1
ATOM 2716 C CA . PHE A 1 344 ? -23.894 6.602 7.247 1.00 87.44 344 PHE A CA 1
ATOM 2717 C C . PHE A 1 344 ? -23.900 7.332 5.897 1.00 87.44 344 PHE A C 1
ATOM 2719 O O . PHE A 1 344 ? -23.814 6.704 4.840 1.00 87.44 344 PHE A O 1
ATOM 2726 N N . TYR A 1 345 ? -23.980 8.667 5.915 1.00 80.56 345 TYR A N 1
ATOM 2727 C CA . TYR A 1 345 ? -23.656 9.477 4.734 1.00 80.56 345 TYR A CA 1
ATOM 2728 C C . TYR A 1 345 ? -22.182 9.295 4.341 1.00 80.56 345 TYR A C 1
ATOM 2730 O O . TYR A 1 345 ? -21.376 8.805 5.135 1.00 80.56 345 TYR A O 1
ATOM 2738 N N . LYS A 1 346 ? -21.801 9.737 3.132 1.00 77.44 346 LYS A N 1
ATOM 2739 C CA . LYS A 1 346 ? -20.383 9.918 2.802 1.00 77.44 346 LYS A CA 1
ATOM 2740 C C . LYS A 1 346 ? -19.740 10.806 3.870 1.00 77.44 346 LYS A C 1
ATOM 2742 O O . LYS A 1 346 ? -20.095 11.975 3.994 1.00 77.44 346 LYS A O 1
ATOM 2747 N N . MET A 1 347 ? -18.810 10.227 4.620 1.00 78.38 347 MET A N 1
ATOM 2748 C CA . MET A 1 347 ? -18.055 10.929 5.651 1.00 78.38 347 MET A CA 1
ATOM 2749 C C . MET A 1 347 ? -17.154 11.970 4.977 1.00 78.38 347 MET A C 1
ATOM 2751 O O . MET A 1 347 ? -16.470 11.655 3.996 1.00 78.38 347 MET A O 1
ATOM 2755 N N . ASP A 1 348 ? -17.222 13.223 5.440 1.00 69.56 348 ASP A N 1
ATOM 2756 C CA . ASP A 1 34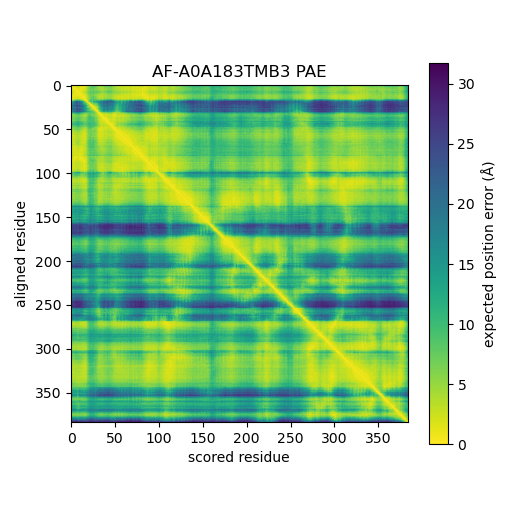8 ? -16.345 14.284 4.943 1.00 69.56 348 ASP A CA 1
ATOM 2757 C C . ASP A 1 348 ? -14.950 14.055 5.511 1.00 69.56 348 ASP A C 1
ATOM 2759 O O . ASP A 1 348 ? -14.754 13.955 6.719 1.00 69.56 348 ASP A O 1
ATOM 2763 N N . TYR A 1 349 ? -13.976 13.997 4.617 1.00 68.12 349 TYR A N 1
ATOM 2764 C CA . TYR A 1 349 ? -12.585 13.786 4.962 1.00 68.12 349 TYR A CA 1
ATOM 2765 C C . TYR A 1 349 ? -11.981 14.970 5.742 1.00 68.12 349 TYR A C 1
ATOM 2767 O O . TYR A 1 349 ? -10.940 14.819 6.365 1.00 68.12 349 TYR A O 1
ATOM 2775 N N . ARG A 1 350 ? -12.611 16.152 5.730 1.00 65.75 350 ARG A N 1
ATOM 2776 C CA . ARG A 1 350 ? -12.127 17.357 6.430 1.00 65.75 350 ARG A CA 1
ATOM 2777 C C . ARG A 1 350 ? -12.515 17.418 7.909 1.00 65.75 350 ARG A C 1
ATOM 2779 O O . ARG A 1 350 ? -11.906 18.192 8.641 1.00 65.75 350 ARG A O 1
ATOM 2786 N N . ASN A 1 351 ? -13.488 16.617 8.348 1.00 61.19 351 ASN A N 1
ATOM 2787 C CA . ASN A 1 351 ? -14.071 16.711 9.687 1.00 61.19 351 ASN A CA 1
ATOM 2788 C C . ASN A 1 351 ? -13.726 15.475 10.528 1.00 61.19 351 ASN A C 1
ATOM 2790 O O . ASN A 1 351 ? -14.547 14.577 10.695 1.00 61.19 351 ASN A O 1
ATOM 2794 N N . PHE A 1 352 ? -12.518 15.454 11.093 1.00 56.66 352 PHE A N 1
ATOM 2795 C CA . PHE A 1 352 ? -12.040 14.368 11.963 1.00 56.66 352 PHE A CA 1
ATOM 2796 C C . PHE A 1 352 ? -12.744 14.296 13.332 1.00 56.66 352 PHE A C 1
ATOM 2798 O O . PHE A 1 352 ? -12.586 13.320 14.055 1.00 56.66 352 PHE A O 1
ATOM 2805 N N . THR A 1 353 ? -13.498 15.331 13.712 1.00 56.06 353 THR A N 1
ATOM 2806 C CA . THR A 1 353 ? -14.101 15.479 15.048 1.00 56.06 353 THR A CA 1
ATOM 2807 C C . THR A 1 353 ? -15.591 15.150 15.101 1.00 56.06 353 THR A C 1
ATOM 2809 O O . THR A 1 353 ? -16.165 15.092 16.187 1.00 56.06 353 THR A O 1
ATOM 2812 N N . ASP A 1 354 ? -16.247 14.966 13.954 1.00 58.66 354 ASP A N 1
ATOM 2813 C CA . ASP A 1 354 ? -17.675 14.665 13.937 1.00 58.66 354 ASP A CA 1
ATOM 2814 C C . ASP A 1 354 ? -17.878 13.175 14.212 1.00 58.66 354 ASP A C 1
ATOM 2816 O O . ASP A 1 354 ? -17.601 12.340 13.352 1.00 58.66 354 ASP A O 1
ATOM 2820 N N . PHE A 1 355 ? -18.435 12.836 15.381 1.00 65.31 355 PHE A N 1
ATOM 2821 C CA . PHE A 1 355 ? -19.066 11.533 15.590 1.00 65.31 355 PHE A CA 1
ATOM 2822 C C . PHE A 1 355 ? -20.058 11.310 14.446 1.00 65.31 355 PHE A C 1
ATOM 2824 O O . PHE A 1 355 ? -21.111 11.954 14.389 1.00 65.31 355 PHE A O 1
ATOM 2831 N N . HIS A 1 356 ? -19.689 10.455 13.491 1.00 75.31 356 HIS A N 1
ATOM 2832 C CA . HIS A 1 356 ? -20.434 10.317 12.251 1.00 75.31 356 HIS A CA 1
ATOM 2833 C C . HIS A 1 356 ? -21.881 9.931 12.559 1.00 75.31 356 HIS A C 1
ATOM 2835 O O . HIS A 1 356 ? -22.155 8.881 13.141 1.00 75.31 356 HIS A O 1
ATOM 2841 N N . LYS A 1 357 ? -22.829 10.803 12.200 1.00 79.06 357 LYS A N 1
ATOM 2842 C CA . LYS A 1 357 ? -24.245 10.565 12.482 1.00 79.06 357 LYS A CA 1
ATOM 2843 C C . LYS A 1 357 ? -24.820 9.598 11.444 1.00 79.06 357 LYS A C 1
ATOM 2845 O O . LYS A 1 357 ? -24.639 9.825 10.242 1.00 79.06 357 LYS A O 1
ATOM 2850 N N . PRO A 1 358 ? -25.521 8.535 11.874 1.00 87.38 358 PRO A N 1
ATOM 2851 C CA . PRO A 1 358 ? -26.219 7.660 10.948 1.00 87.38 358 PRO A CA 1
ATOM 2852 C C . PRO A 1 358 ? -27.365 8.417 10.269 1.00 87.38 358 PRO A C 1
ATOM 2854 O O . PRO A 1 358 ? -27.861 9.429 10.770 1.00 87.38 358 PRO A O 1
ATOM 2857 N N . LEU A 1 359 ? -27.806 7.902 9.127 1.00 86.44 359 LEU A N 1
ATOM 2858 C CA . LEU A 1 359 ? -28.996 8.367 8.435 1.00 86.44 359 LEU A CA 1
ATOM 2859 C C . LEU A 1 359 ? -30.219 8.261 9.362 1.00 86.44 359 LEU A C 1
ATOM 2861 O O . LEU A 1 359 ? -30.557 7.156 9.796 1.00 86.44 359 LEU A O 1
ATOM 2865 N N . PRO A 1 360 ? -30.917 9.375 9.650 1.00 85.12 360 PRO A N 1
ATOM 2866 C CA . PRO A 1 360 ? -32.110 9.336 10.486 1.00 85.12 360 PRO A CA 1
ATOM 2867 C C . PRO A 1 360 ? -33.185 8.435 9.872 1.00 85.12 360 PRO A C 1
ATOM 2869 O O . PRO A 1 360 ? -33.497 8.561 8.688 1.00 85.12 360 PRO A O 1
ATOM 2872 N N . GLY A 1 361 ? -33.741 7.528 10.678 1.00 84.50 361 GLY A N 1
ATOM 2873 C CA . GLY A 1 361 ? -34.828 6.633 10.267 1.00 84.50 361 GLY A CA 1
ATOM 2874 C C . GLY A 1 361 ? -34.437 5.520 9.287 1.00 84.50 361 GLY A C 1
ATOM 2875 O O . GLY A 1 361 ? -35.316 4.787 8.848 1.00 84.50 361 GLY A O 1
ATOM 2876 N N . VAL A 1 362 ? -33.151 5.367 8.949 1.00 87.31 362 VAL A N 1
ATOM 2877 C CA . VAL A 1 362 ? -32.669 4.312 8.046 1.00 87.31 362 VAL A CA 1
ATOM 2878 C C . VAL A 1 362 ? -31.794 3.338 8.827 1.00 87.31 362 VAL A C 1
ATOM 2880 O O . VAL A 1 362 ? -30.726 3.707 9.318 1.00 87.31 362 VAL A O 1
ATOM 2883 N N . LYS A 1 363 ? -32.243 2.087 8.919 1.00 88.88 363 LYS A N 1
ATOM 2884 C CA . LYS A 1 363 ? -31.501 0.982 9.528 1.00 88.88 363 LYS A CA 1
ATOM 2885 C C . LYS A 1 363 ? -31.619 -0.264 8.668 1.00 88.88 363 LYS A C 1
ATOM 2887 O O . LYS A 1 363 ? -32.645 -0.452 8.016 1.00 88.88 363 LYS A O 1
ATOM 2892 N N . ARG A 1 364 ? -30.583 -1.095 8.702 1.00 87.12 364 ARG A N 1
ATOM 2893 C CA . ARG A 1 364 ? -30.643 -2.456 8.171 1.00 87.12 364 ARG A CA 1
ATOM 2894 C C . ARG A 1 364 ? -31.426 -3.328 9.133 1.00 87.12 364 ARG A C 1
ATOM 2896 O O . ARG A 1 364 ? -31.283 -3.187 10.351 1.00 87.12 364 ARG A O 1
ATOM 2903 N N . LYS A 1 365 ? -32.266 -4.203 8.597 1.00 86.81 365 LYS A N 1
ATOM 2904 C CA . LYS A 1 365 ? -32.976 -5.186 9.408 1.00 86.81 365 LYS A CA 1
ATOM 2905 C C . LYS A 1 365 ? -32.036 -6.327 9.821 1.00 86.81 365 LYS A C 1
ATOM 2907 O O . LYS A 1 365 ? -31.051 -6.562 9.124 1.00 86.81 365 LYS A O 1
ATOM 2912 N N . PRO A 1 366 ? -32.315 -7.045 10.922 1.00 83.94 366 PRO A N 1
ATOM 2913 C CA . PRO A 1 366 ? -31.482 -8.163 11.369 1.00 83.94 366 PRO A CA 1
ATOM 2914 C C . PRO A 1 366 ? -31.250 -9.234 10.295 1.00 83.94 366 PRO A C 1
ATOM 2916 O O . PRO A 1 366 ? -30.145 -9.744 10.173 1.00 83.94 366 PRO A O 1
ATOM 2919 N N . GLU A 1 367 ? -32.255 -9.521 9.468 1.00 81.00 367 GLU A N 1
ATOM 2920 C CA . GLU A 1 367 ? -32.159 -10.454 8.340 1.00 81.00 367 GLU A CA 1
ATOM 2921 C C . GLU A 1 367 ? -31.208 -9.996 7.215 1.00 81.00 367 GLU A C 1
ATOM 2923 O O . GLU A 1 367 ? -30.825 -10.800 6.372 1.00 81.00 367 GLU A O 1
ATOM 2928 N N . GLU A 1 368 ? -30.802 -8.721 7.204 1.00 80.38 368 GLU A N 1
ATOM 2929 C CA . GLU A 1 368 ? -29.802 -8.163 6.282 1.00 80.38 368 GLU A CA 1
ATOM 2930 C C . GLU A 1 368 ? -28.367 -8.256 6.841 1.00 80.38 368 GLU A C 1
ATOM 2932 O O . GLU A 1 368 ? -27.413 -7.880 6.158 1.00 80.38 368 GLU A O 1
ATOM 2937 N N . LEU A 1 369 ? -28.213 -8.691 8.098 1.00 81.31 369 LEU A N 1
ATOM 2938 C CA . LEU A 1 369 ? -26.964 -8.694 8.862 1.00 81.31 369 LEU A CA 1
ATOM 2939 C C . LEU A 1 369 ? -26.492 -10.131 9.116 1.00 81.31 369 LEU A C 1
ATOM 2941 O O . LEU A 1 369 ? -26.489 -10.609 10.249 1.00 81.31 369 LEU A O 1
ATOM 2945 N N . ASP A 1 370 ? -26.100 -10.829 8.056 1.00 77.94 370 ASP A N 1
ATOM 2946 C CA . ASP A 1 370 ? -25.486 -12.154 8.157 1.00 77.94 370 ASP A CA 1
ATOM 2947 C C . ASP A 1 370 ? -23.950 -12.074 8.310 1.00 77.94 370 ASP A C 1
ATOM 2949 O O . ASP A 1 370 ? -23.344 -10.996 8.300 1.00 77.94 370 ASP A O 1
ATOM 2953 N N . GLU A 1 371 ? -23.280 -13.225 8.435 1.00 69.06 371 GLU A N 1
ATOM 2954 C CA . GLU A 1 371 ? -21.809 -13.280 8.449 1.00 69.06 371 GLU A CA 1
ATOM 2955 C C . GLU A 1 371 ? -21.179 -12.721 7.158 1.00 69.06 371 GLU A C 1
ATOM 2957 O O . GLU A 1 371 ? -20.046 -12.219 7.187 1.00 69.06 371 GLU A O 1
ATOM 2962 N N . ALA A 1 372 ? -21.905 -12.730 6.031 1.00 67.56 372 ALA A N 1
ATOM 2963 C CA . ALA A 1 372 ? -21.457 -12.095 4.796 1.00 67.56 372 ALA A CA 1
ATOM 2964 C C . ALA A 1 372 ? -21.387 -10.562 4.926 1.00 67.56 372 ALA A C 1
ATOM 2966 O O . ALA A 1 372 ? -20.655 -9.930 4.161 1.00 67.56 372 ALA A O 1
ATOM 2967 N N . TYR A 1 373 ? -22.019 -9.964 5.943 1.00 77.31 373 TYR A N 1
ATOM 2968 C CA . TYR A 1 373 ? -21.901 -8.542 6.269 1.00 77.31 373 TYR A CA 1
ATOM 2969 C C . TYR A 1 373 ? -20.610 -8.160 7.013 1.00 77.31 373 TYR A C 1
ATOM 2971 O O . TYR A 1 373 ? -20.292 -6.971 7.128 1.00 77.31 373 TYR A O 1
ATOM 2979 N N . CYS A 1 374 ? -19.802 -9.128 7.476 1.00 83.62 374 CYS A N 1
ATOM 2980 C CA . CYS A 1 374 ? -18.458 -8.828 7.980 1.00 83.62 374 CYS A CA 1
ATOM 2981 C C . CYS A 1 374 ? -17.719 -7.973 6.931 1.00 83.62 374 CYS A C 1
ATOM 2983 O O . CYS A 1 374 ? -17.936 -8.161 5.744 1.00 83.62 374 CYS A O 1
ATOM 2985 N N . ARG A 1 375 ? -16.843 -7.033 7.286 1.00 88.69 375 ARG A N 1
ATOM 2986 C CA . ARG A 1 375 ? -16.088 -6.250 6.275 1.00 88.69 375 ARG A CA 1
ATOM 2987 C C . ARG A 1 375 ? -14.610 -6.580 6.220 1.00 88.69 375 ARG A C 1
ATOM 2989 O O . ARG A 1 375 ? -13.910 -6.068 5.353 1.00 88.69 375 ARG A O 1
ATOM 2996 N N . ILE A 1 376 ? -14.157 -7.462 7.104 1.00 90.56 376 ILE A N 1
ATOM 2997 C CA . ILE A 1 376 ? -12.798 -7.990 7.126 1.00 90.56 376 ILE A CA 1
ATOM 2998 C C . ILE A 1 376 ? -12.819 -9.357 6.444 1.00 90.56 376 ILE A C 1
ATOM 3000 O O . ILE A 1 376 ? -13.677 -10.200 6.708 1.00 90.56 376 ILE A O 1
ATOM 3004 N N . ARG A 1 377 ? -11.907 -9.567 5.503 1.00 87.50 377 ARG A N 1
ATOM 3005 C CA . ARG A 1 377 ? -11.837 -10.766 4.672 1.00 87.50 377 ARG A CA 1
ATOM 3006 C C . ARG A 1 377 ? -10.441 -11.346 4.709 1.00 87.50 377 ARG A C 1
ATOM 3008 O O . ARG A 1 377 ? -9.451 -10.621 4.678 1.00 87.50 377 ARG A O 1
ATOM 3015 N N . VAL A 1 378 ? -10.378 -12.669 4.709 1.00 85.38 378 VAL A N 1
ATOM 3016 C CA . VAL A 1 378 ? -9.158 -13.391 4.359 1.00 85.38 378 VAL A CA 1
ATOM 3017 C C . VAL A 1 378 ? -9.128 -13.521 2.843 1.00 85.38 378 VAL A C 1
ATOM 3019 O O . VAL A 1 378 ? -10.149 -13.830 2.221 1.00 85.38 378 VAL A O 1
ATOM 3022 N N . MET A 1 379 ? -7.976 -13.251 2.237 1.00 75.50 379 MET A N 1
ATOM 3023 C CA . MET A 1 379 ? -7.791 -13.492 0.813 1.00 75.50 379 MET A CA 1
ATOM 3024 C C . MET A 1 379 ? -7.953 -14.984 0.535 1.00 75.50 379 MET A C 1
ATOM 3026 O O . MET A 1 379 ? -7.264 -15.816 1.123 1.00 75.50 379 MET A O 1
ATOM 3030 N N . ARG A 1 380 ? -8.882 -15.329 -0.358 1.00 68.12 380 ARG A N 1
ATOM 3031 C CA . ARG A 1 380 ? -8.954 -16.693 -0.877 1.00 68.12 380 ARG A CA 1
ATOM 3032 C C . ARG A 1 380 ? -7.790 -16.887 -1.850 1.00 68.12 380 ARG A C 1
ATOM 3034 O O . ARG A 1 380 ? -7.537 -15.968 -2.634 1.00 68.12 380 ARG A O 1
ATOM 3041 N N . PRO A 1 381 ? -7.096 -18.037 -1.824 1.00 61.38 381 PRO A N 1
ATOM 3042 C CA . PRO A 1 381 ? -6.097 -18.337 -2.835 1.00 61.38 381 PRO A CA 1
ATOM 3043 C C . PRO A 1 381 ? -6.718 -18.174 -4.221 1.00 61.38 381 PRO A C 1
ATOM 3045 O O . PRO A 1 381 ? -7.883 -18.525 -4.427 1.00 61.38 381 PRO A O 1
ATOM 3048 N N . ILE A 1 382 ? -5.945 -17.650 -5.170 1.00 55.84 382 ILE A N 1
ATOM 3049 C CA . ILE A 1 382 ? -6.310 -17.697 -6.585 1.00 55.84 382 ILE A CA 1
ATOM 3050 C C . ILE A 1 382 ? -6.140 -19.163 -7.012 1.00 55.84 382 ILE A C 1
ATOM 3052 O O . ILE A 1 382 ? -5.127 -19.530 -7.598 1.00 55.84 382 ILE A O 1
ATOM 3056 N N . THR A 1 383 ? -7.064 -20.038 -6.614 1.00 49.06 383 THR A N 1
ATOM 3057 C CA . THR A 1 383 ? -7.140 -21.400 -7.144 1.00 49.06 383 THR A CA 1
ATOM 3058 C C . THR A 1 383 ? -7.635 -21.302 -8.581 1.00 49.06 383 THR A C 1
ATOM 3060 O O . THR A 1 383 ? -8.693 -20.712 -8.822 1.00 49.06 383 THR A O 1
ATOM 3063 N N . GLY A 1 384 ? -6.829 -21.816 -9.510 1.00 44.69 384 GLY A N 1
ATOM 3064 C CA . GLY A 1 384 ? -7.253 -22.115 -10.877 1.00 44.69 384 GLY A CA 1
ATOM 3065 C C . GLY A 1 384 ? -8.199 -23.301 -10.913 1.00 44.69 384 GLY A C 1
ATOM 3066 O O . GLY A 1 384 ? -8.053 -24.178 -10.031 1.00 44.69 384 GLY A O 1
#

Mean predicted aligned error: 9.7 Å

pLDDT: mean 78.56, std 12.76, range [42.91, 96.75]

Secondary structure (DSSP, 8-state):
-EEEEETTTTEEEEEEPPP--HHHHHHHHS--EEESSSGGGTS-GGGPPEEEHHHHHHHHHHHHHHHHTTHHHHHHHH-TTPPEEEEE-THHHHHHHHSTTTGGG-EEEEETT-SGGG-SHHHHHHHHHHHHHHHHH--S-HHHHHHHHHHHHHHHHH-TTS----GGGGGGGS-HHHHHHHHS-BGGGGGGSHHHHHHHTTTT---SSBSB---BPSS---SSSSB-GGGGSPB---SSPPGGGS-HHHHTS-HHHHHHHS-SPPP-SEEEEEE--SS----TT-PPP--TT--PPPEEEEE-GGGGSS----TTTTGGGSHHHHHHHHHHHHHHHH-TTEEE----TT-TTS-PPEEEEEE--GGG-SGGG--EEEPPP---

Sequence (384 aa):
LMLVVDHQTQALVLIVRGTASGNDKLVDLIAMGEPLREEDKTLPEAERFMSHAGMTRVARNIAGRMINEQWIEEARRRFPDYPLVICGHSLGAGIVSLLAHTRDFVCSFVYGYDCIPRLNTSSLEDLRARLVHALVVCQVPKALIMPSRIAAFVLRLIGPCFGLPTVGEIGAFLPHEVKEKLRDPKLEDIYATPFGENFKAHADEVTGGVSHVDRLLAGERSLMRWKKPEARKLLRLPRPYPKSMCSELLSQANIDKLLSTLSDGRFGARVIHLLEVDSDFEVPGVKPFKKKGYVPPPIAVWSDSTMFNTILVHPKMYFNHVPLYVSAAWDRLWAAIQWPDRIFYKMDYRNFTDFHKPLPGVKRKPEELDEAYCRIRVMRPITG